Protein AF-0000000084466881 (afdb_homodimer)

Organism: NCBI:txid879819

InterPro domains:
  IPR001509 NAD-dependent epimerase/dehydratase [PF01370] (3-176)
  IPR036291 NAD(P)-binding domain superfamily [SSF51735] (1-293)

pLDDT: mean 93.26, std 9.71, range [51.5, 99.0]

Structure (mmCIF, N/CA/C/O backbone):
data_AF-0000000084466881-model_v1
#
loop_
_entity.id
_entity.type
_entity.pdbx_description
1 polymer 'NAD(P)-binding protein'
#
loop_
_atom_site.group_PDB
_atom_site.id
_atom_site.type_symbol
_atom_site.label_atom_id
_atom_site.label_alt_id
_atom_site.label_comp_id
_atom_site.label_asym_id
_atom_site.label_entity_id
_atom_site.label_seq_id
_atom_site.pdbx_PDB_ins_code
_atom_site.Cartn_x
_atom_site.Cartn_y
_atom_site.Cartn_z
_atom_site.occupancy
_atom_site.B_iso_or_equiv
_atom_site.auth_seq_id
_atom_site.auth_comp_id
_atom_site.auth_asym_id
_atom_site.auth_atom_id
_atom_site.pdbx_PDB_model_num
ATOM 1 N N . MET A 1 1 ? 19.391 24.547 3.773 1 97.69 1 MET A N 1
ATOM 2 C CA . MET A 1 1 ? 19.156 23.406 2.893 1 97.69 1 MET A CA 1
ATOM 3 C C . MET A 1 1 ? 18.484 23.844 1.601 1 97.69 1 MET A C 1
ATOM 5 O O . MET A 1 1 ? 17.828 24.891 1.562 1 97.69 1 MET A O 1
ATOM 9 N N . HIS A 1 2 ? 18.703 23.078 0.594 1 98.81 2 HIS A N 1
ATOM 10 C CA . HIS A 1 2 ? 17.891 23.203 -0.611 1 98.81 2 HIS A CA 1
ATOM 11 C C . HIS A 1 2 ? 16.828 22.109 -0.664 1 98.81 2 HIS A C 1
ATOM 13 O O . HIS A 1 2 ? 17.141 20.922 -0.705 1 98.81 2 HIS A O 1
ATOM 19 N N . VAL A 1 3 ? 15.531 22.516 -0.667 1 98.94 3 VAL A N 1
ATOM 20 C CA . VAL A 1 3 ? 14.438 21.594 -0.402 1 98.94 3 VAL A CA 1
ATOM 21 C C . VAL A 1 3 ? 13.484 21.547 -1.596 1 98.94 3 VAL A C 1
ATOM 23 O O . VAL A 1 3 ? 13.148 22.594 -2.158 1 98.94 3 VAL A O 1
ATOM 26 N N . LEU A 1 4 ? 13.102 20.359 -2.051 1 98.94 4 LEU A N 1
ATOM 27 C CA . LEU A 1 4 ? 11.961 20.203 -2.947 1 98.94 4 LEU A CA 1
ATOM 28 C C . LEU A 1 4 ? 10.656 20.156 -2.16 1 98.94 4 LEU A C 1
ATOM 30 O O . LEU A 1 4 ? 10.508 19.328 -1.254 1 98.94 4 LEU A O 1
ATOM 34 N N . LEU A 1 5 ? 9.758 21.047 -2.438 1 98.94 5 LEU A N 1
ATOM 35 C CA . LEU A 1 5 ? 8.43 21.062 -1.819 1 98.94 5 LEU A CA 1
ATOM 36 C C . LEU A 1 5 ? 7.344 20.828 -2.859 1 98.94 5 LEU A C 1
ATOM 38 O O . LEU A 1 5 ? 7.098 21.672 -3.715 1 98.94 5 LEU A O 1
ATOM 42 N N . THR A 1 6 ? 6.734 19.625 -2.795 1 98.94 6 THR A N 1
ATOM 43 C CA . THR A 1 6 ? 5.613 19.375 -3.693 1 98.94 6 THR A CA 1
ATOM 44 C C . THR A 1 6 ? 4.297 19.797 -3.049 1 98.94 6 THR A C 1
ATOM 46 O O . THR A 1 6 ? 4.172 19.797 -1.821 1 98.94 6 THR A O 1
ATOM 49 N N . GLY A 1 7 ? 3.318 20.094 -3.926 1 98.56 7 GLY A N 1
ATOM 50 C CA . GLY A 1 7 ? 2.08 20.641 -3.387 1 98.56 7 GLY A CA 1
ATOM 51 C C . GLY A 1 7 ? 2.252 22.016 -2.766 1 98.56 7 GLY A C 1
ATOM 52 O O . GLY A 1 7 ? 1.582 22.344 -1.786 1 98.56 7 GLY A O 1
ATOM 53 N N . ALA A 1 8 ? 3.109 22.797 -3.281 1 98.44 8 ALA A N 1
ATOM 54 C CA . ALA A 1 8 ? 3.574 24.031 -2.658 1 98.44 8 ALA A CA 1
ATOM 55 C C . ALA A 1 8 ? 2.477 25.094 -2.658 1 98.44 8 ALA A C 1
ATOM 57 O O . ALA A 1 8 ? 2.514 26.031 -1.862 1 98.44 8 ALA A O 1
ATOM 58 N N . LEU A 1 9 ? 1.521 24.953 -3.535 1 97.5 9 LEU A N 1
ATOM 59 C CA . LEU A 1 9 ? 0.513 26 -3.65 1 97.5 9 LEU A CA 1
ATOM 60 C C . LEU A 1 9 ? -0.759 25.609 -2.902 1 97.5 9 LEU A C 1
ATOM 62 O O . LEU A 1 9 ? -1.722 26.375 -2.867 1 97.5 9 LEU A O 1
ATOM 66 N N . GLY A 1 10 ? -0.757 24.406 -2.295 1 96.69 10 GLY A N 1
ATOM 67 C CA . GLY A 1 10 ? -1.861 24.031 -1.425 1 96.69 10 GLY A CA 1
ATOM 68 C C . GLY A 1 10 ? -1.846 24.766 -0.095 1 96.69 10 GLY A C 1
ATOM 69 O O . GLY A 1 10 ? -0.913 25.516 0.196 1 96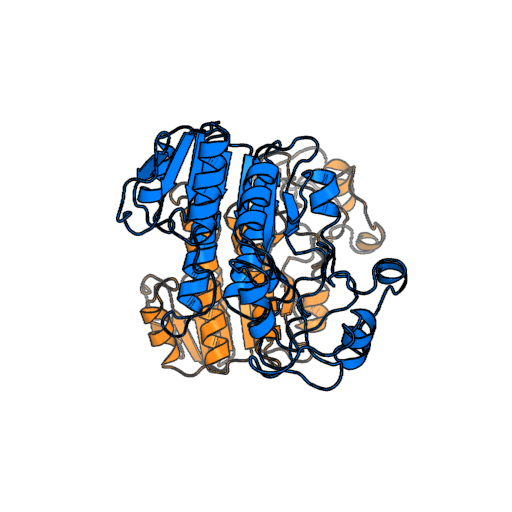.69 10 GLY A O 1
ATOM 70 N N . ARG A 1 11 ? -2.816 24.531 0.73 1 95.38 11 ARG A N 1
ATOM 71 C CA . ARG A 1 11 ? -2.957 25.219 2.006 1 95.38 11 ARG A CA 1
ATOM 72 C C . ARG A 1 11 ? -1.802 24.891 2.943 1 95.38 11 ARG A C 1
ATOM 74 O O . ARG A 1 11 ? -1.177 25.781 3.514 1 95.38 11 ARG A O 1
ATOM 81 N N . CYS A 1 12 ? -1.53 23.609 3.086 1 97.75 12 CYS A N 1
ATOM 82 C CA . CYS A 1 12 ? -0.389 23.219 3.904 1 97.75 12 CYS A CA 1
ATOM 83 C C . CYS A 1 12 ? 0.923 23.578 3.221 1 97.75 12 CYS A C 1
ATOM 85 O O . CYS A 1 12 ? 1.892 23.953 3.885 1 97.75 12 CYS A O 1
ATOM 87 N N . GLY A 1 13 ? 0.963 23.469 1.896 1 98.25 13 GLY A N 1
ATOM 88 C CA . GLY A 1 13 ? 2.16 23.75 1.119 1 98.25 13 GLY A CA 1
ATOM 89 C C . GLY A 1 13 ? 2.633 25.188 1.253 1 98.25 13 GLY A C 1
ATOM 90 O O . GLY A 1 13 ? 3.816 25.438 1.498 1 98.25 13 GLY A O 1
ATOM 91 N N . MET A 1 14 ? 1.7 26.094 1.153 1 97.25 14 MET A N 1
ATOM 92 C CA . MET A 1 14 ? 2.043 27.516 1.211 1 97.25 14 MET A CA 1
ATOM 93 C C . MET A 1 14 ? 2.598 27.891 2.582 1 97.25 14 MET A C 1
ATOM 95 O O . MET A 1 14 ? 3.545 28.672 2.684 1 97.25 14 MET A O 1
ATOM 99 N N . ARG A 1 15 ? 1.992 27.344 3.635 1 97.94 15 ARG A N 1
ATOM 100 C CA . ARG A 1 15 ? 2.488 27.609 4.984 1 97.94 15 ARG A CA 1
ATOM 101 C C . ARG A 1 15 ? 3.867 26.984 5.188 1 97.94 15 ARG A C 1
ATOM 103 O O . ARG A 1 15 ? 4.727 27.562 5.844 1 97.94 15 ARG A O 1
ATOM 110 N N . THR A 1 16 ? 4.059 25.812 4.637 1 98.69 16 THR A N 1
ATOM 111 C CA . THR A 1 16 ? 5.344 25.141 4.738 1 98.69 16 THR A CA 1
ATOM 112 C C . THR A 1 16 ? 6.422 25.906 3.982 1 98.69 16 THR A C 1
ATOM 114 O O . THR A 1 16 ? 7.543 26.062 4.477 1 98.69 16 THR A O 1
ATOM 117 N N . LEU A 1 17 ? 6.07 26.391 2.793 1 98.62 17 LEU A N 1
ATOM 118 C CA . LEU A 1 17 ? 6.992 27.203 2.008 1 98.62 17 LEU A CA 1
ATOM 119 C C . LEU A 1 17 ? 7.453 28.422 2.801 1 98.62 17 LEU A C 1
ATOM 121 O O . LEU A 1 17 ? 8.648 28.688 2.889 1 98.62 17 LEU A O 1
ATOM 125 N N . SER A 1 18 ? 6.488 29.109 3.393 1 97.88 18 SER A N 1
ATOM 126 C CA . SER A 1 18 ? 6.797 30.297 4.18 1 97.88 18 SER A CA 1
ATOM 127 C C . SER A 1 18 ? 7.742 29.969 5.332 1 97.88 18 SER A C 1
ATOM 129 O O . SER A 1 18 ? 8.703 30.688 5.578 1 97.88 18 SER A O 1
ATOM 131 N N . GLN A 1 19 ? 7.434 28.891 5.996 1 97.75 19 GLN A N 1
ATOM 132 C CA . GLN A 1 19 ? 8.25 28.469 7.133 1 97.75 19 GLN A CA 1
ATOM 133 C C . GLN A 1 19 ? 9.68 28.156 6.695 1 97.75 19 GLN A C 1
ATOM 135 O O . GLN A 1 19 ? 10.641 28.531 7.371 1 97.75 19 GLN A O 1
ATOM 140 N N . LEU A 1 20 ? 9.844 27.438 5.602 1 98.69 20 LEU A N 1
ATOM 141 C CA . LEU A 1 20 ? 11.156 27.078 5.07 1 98.69 20 LEU A CA 1
ATOM 142 C C . LEU A 1 20 ? 11.961 28.328 4.738 1 98.69 20 LEU A C 1
ATOM 144 O O . LEU A 1 20 ? 13.133 28.453 5.117 1 98.69 20 LEU A O 1
ATOM 148 N N . LEU A 1 21 ? 11.352 29.266 4.07 1 98.38 21 LEU A N 1
ATOM 149 C CA . LEU A 1 21 ? 12.023 30.5 3.656 1 98.38 21 LEU A CA 1
ATOM 150 C C . LEU A 1 21 ? 12.406 31.344 4.867 1 98.38 21 LEU A C 1
ATOM 152 O O . LEU A 1 21 ? 13.5 31.891 4.918 1 98.38 21 LEU A O 1
ATOM 156 N N . ASP A 1 22 ? 11.5 31.375 5.848 1 97.5 22 ASP A N 1
ATOM 157 C CA . ASP A 1 22 ? 11.75 32.125 7.074 1 97.5 22 ASP A CA 1
ATOM 158 C C . ASP A 1 22 ? 12.969 31.578 7.812 1 97.5 22 ASP A C 1
ATOM 160 O O . ASP A 1 22 ? 13.68 32.312 8.492 1 97.5 22 ASP A O 1
ATOM 164 N N . GLU A 1 23 ? 13.18 30.344 7.68 1 97.56 23 GLU A N 1
ATOM 165 C CA . GLU A 1 23 ? 14.289 29.703 8.383 1 97.56 23 GLU A CA 1
ATOM 166 C C . GLU A 1 23 ? 15.555 29.703 7.523 1 97.56 23 GLU A C 1
ATOM 168 O O . GLU A 1 23 ? 16.562 29.109 7.898 1 97.56 23 GLU A O 1
ATOM 173 N N . GLY A 1 24 ? 15.516 30.266 6.344 1 98.06 24 GLY A N 1
ATOM 174 C CA . GLY A 1 24 ? 16.703 30.5 5.539 1 98.06 24 GLY A CA 1
ATOM 175 C C . GLY A 1 24 ? 16.984 29.406 4.539 1 98.06 24 GLY A C 1
ATOM 176 O O . GLY A 1 24 ? 18.078 29.344 3.961 1 98.06 24 GLY A O 1
ATOM 177 N N . HIS A 1 25 ? 16.047 28.469 4.34 1 98.56 25 HIS A N 1
ATOM 178 C CA . HIS A 1 25 ? 16.203 27.438 3.328 1 98.56 25 HIS A CA 1
ATOM 179 C C . HIS A 1 25 ? 15.891 27.969 1.935 1 98.56 25 HIS A C 1
ATOM 181 O O . HIS A 1 25 ? 15.219 28.984 1.796 1 98.56 25 HIS A O 1
ATOM 187 N N . THR A 1 26 ? 16.453 27.344 0.935 1 98.75 26 THR A N 1
ATOM 188 C CA . THR A 1 26 ? 16.016 27.562 -0.441 1 98.75 26 THR A CA 1
ATOM 189 C C . THR A 1 26 ? 15.109 26.438 -0.918 1 98.75 26 THR A C 1
ATOM 191 O O . THR A 1 26 ? 15.227 25.297 -0.463 1 98.75 26 THR A O 1
ATOM 194 N N . VAL A 1 27 ? 14.164 26.844 -1.797 1 98.81 27 VAL A N 1
ATOM 195 C CA . VAL A 1 27 ? 13.117 25.891 -2.092 1 98.81 27 VAL A CA 1
ATOM 196 C C . VAL A 1 27 ? 12.867 25.828 -3.598 1 98.81 27 VAL A C 1
ATOM 198 O O . VAL A 1 27 ? 12.781 26.875 -4.258 1 98.81 27 VAL A O 1
ATOM 201 N N . LEU A 1 28 ? 12.852 24.656 -4.168 1 98.88 28 LEU A N 1
ATOM 202 C CA . LEU A 1 28 ? 12.117 24.438 -5.41 1 98.88 28 LEU A CA 1
ATOM 203 C C . LEU A 1 28 ? 10.695 23.984 -5.133 1 98.88 28 LEU A C 1
ATOM 205 O O . LEU A 1 28 ? 10.477 22.875 -4.656 1 98.88 28 LEU A O 1
ATOM 209 N N . ALA A 1 29 ? 9.781 24.906 -5.383 1 98.75 29 ALA A N 1
ATOM 210 C CA . ALA A 1 29 ? 8.359 24.641 -5.188 1 98.75 29 ALA A CA 1
ATOM 211 C C . ALA A 1 29 ? 7.73 24.078 -6.457 1 98.75 29 ALA A C 1
ATOM 213 O O . ALA A 1 29 ? 8.062 24.5 -7.566 1 98.75 29 ALA A O 1
ATOM 214 N N . THR A 1 30 ? 6.848 23.062 -6.281 1 98.75 30 THR A N 1
ATOM 215 C CA . THR A 1 30 ? 6.16 22.516 -7.449 1 98.75 30 THR A CA 1
ATOM 216 C C . THR A 1 30 ? 4.691 22.25 -7.137 1 98.75 30 THR A C 1
ATOM 218 O O . THR A 1 30 ? 4.336 21.984 -5.984 1 98.75 30 THR A O 1
ATOM 221 N N . ASP A 1 31 ? 3.9 22.422 -8.062 1 98.44 31 ASP A N 1
ATOM 222 C CA . ASP A 1 31 ? 2.467 22.156 -8.117 1 98.44 31 ASP A CA 1
ATOM 223 C C . ASP A 1 31 ? 1.994 21.969 -9.555 1 98.44 31 ASP A C 1
ATOM 225 O O . ASP A 1 31 ? 2.754 22.203 -10.5 1 98.44 31 ASP A O 1
ATOM 229 N N . ARG A 1 32 ? 0.756 21.562 -9.719 1 96.06 32 ARG A N 1
ATOM 230 C CA . ARG A 1 32 ? 0.244 21.297 -11.062 1 96.06 32 ARG A CA 1
ATOM 231 C C . ARG A 1 32 ? 0.018 22.609 -11.82 1 96.06 32 ARG A C 1
ATOM 233 O O . ARG A 1 32 ? 0.148 22.641 -13.039 1 96.06 32 ARG A O 1
ATOM 240 N N . THR A 1 33 ? -0.259 23.578 -11.039 1 92.75 33 THR A N 1
ATOM 241 C CA . THR A 1 33 ? -0.548 24.875 -11.648 1 92.75 33 THR A CA 1
ATOM 242 C C . THR A 1 33 ? 0.415 25.938 -11.141 1 92.75 33 THR A C 1
ATOM 244 O O . THR A 1 33 ? 0.844 25.891 -9.984 1 92.75 33 THR A O 1
ATOM 247 N N . SER A 1 34 ? 0.647 26.891 -11.984 1 93.5 34 SER A N 1
ATOM 248 C CA . SER A 1 34 ? 1.578 27.953 -11.633 1 93.5 34 SER A CA 1
ATOM 249 C C . SER A 1 34 ? 0.963 28.922 -10.625 1 93.5 34 SER A C 1
ATOM 251 O O . SER A 1 34 ? -0.252 29.125 -10.617 1 93.5 34 SER A O 1
ATOM 253 N N . PRO A 1 35 ? 1.836 29.438 -9.812 1 93.94 35 PRO A N 1
ATOM 254 C CA . PRO A 1 35 ? 1.33 30.422 -8.844 1 93.94 35 PRO A CA 1
ATOM 255 C C . PRO A 1 35 ? 0.854 31.719 -9.508 1 93.94 35 PRO A C 1
ATOM 257 O O . PRO A 1 35 ? 1.348 32.094 -10.578 1 93.94 35 PRO A O 1
ATOM 260 N N . SER A 1 36 ? -0.065 32.312 -8.812 1 90.94 36 SER A N 1
ATOM 261 C CA . SER A 1 36 ? -0.586 33.562 -9.305 1 90.94 36 SER A CA 1
ATOM 262 C C . SER A 1 36 ? 0.348 34.719 -8.961 1 90.94 36 SER A C 1
ATOM 264 O O . SER A 1 36 ? 0.261 35.812 -9.562 1 90.94 36 SER A O 1
ATOM 266 N N . SER A 1 37 ? 1.184 34.594 -7.98 1 88.81 37 SER A N 1
ATOM 267 C CA . SER A 1 37 ? 2.133 35.625 -7.52 1 88.81 37 SER A CA 1
ATOM 268 C C . SER A 1 37 ? 3.486 35 -7.195 1 88.81 37 SER A C 1
ATOM 270 O O . SER A 1 37 ? 3.58 33.781 -6.957 1 88.81 37 SER A O 1
ATOM 272 N N . PRO A 1 38 ? 4.477 35.812 -7.242 1 88.62 38 PRO A N 1
ATOM 273 C CA . PRO A 1 38 ? 5.793 35.281 -6.887 1 88.62 38 PRO A CA 1
ATOM 274 C C . PRO A 1 38 ? 5.824 34.656 -5.484 1 88.62 38 PRO A C 1
ATOM 276 O O . PRO A 1 38 ? 5.133 35.156 -4.586 1 88.62 38 PRO A O 1
ATOM 279 N N . LEU A 1 39 ? 6.523 33.562 -5.121 1 90.69 39 LEU A N 1
ATOM 280 C CA . LEU A 1 39 ? 6.535 32.781 -3.883 1 90.69 39 LEU A CA 1
ATOM 281 C C . LEU A 1 39 ? 7.473 33.438 -2.857 1 90.69 39 LEU A C 1
ATOM 283 O O . LEU A 1 39 ? 7.379 33.125 -1.663 1 90.69 39 LEU A O 1
ATOM 287 N N . GLY A 1 40 ? 8.328 34.281 -3.158 1 88.94 40 GLY A N 1
ATOM 288 C CA . GLY A 1 40 ? 9.273 34.938 -2.271 1 88.94 40 GLY A CA 1
ATOM 289 C C . GLY A 1 40 ? 10.719 34.688 -2.656 1 88.94 40 GLY A C 1
ATOM 290 O O . GLY A 1 40 ? 11.008 33.781 -3.453 1 88.94 40 GLY A O 1
ATOM 291 N N . ASP A 1 41 ? 11.617 35.438 -1.954 1 93 41 ASP A N 1
ATOM 292 C CA . ASP A 1 41 ? 13.047 35.281 -2.186 1 93 41 ASP A CA 1
ATOM 293 C C . ASP A 1 41 ? 13.531 33.906 -1.674 1 93 41 ASP A C 1
ATOM 295 O O . ASP A 1 41 ? 13.172 33.5 -0.571 1 93 41 ASP A O 1
ATOM 299 N N . GLY A 1 42 ? 14.188 33.188 -2.484 1 97.12 42 GLY A N 1
ATOM 300 C CA . GLY A 1 42 ? 14.719 31.891 -2.092 1 97.12 42 GLY A CA 1
ATOM 301 C C . GLY A 1 42 ? 13.906 30.719 -2.633 1 97.12 42 GLY A C 1
ATOM 302 O O . GLY A 1 42 ? 14.289 29.562 -2.471 1 97.12 42 GLY A O 1
ATOM 303 N N . ALA A 1 43 ? 12.82 31.109 -3.328 1 98 43 ALA A N 1
ATOM 304 C CA . ALA A 1 43 ? 11.977 30.062 -3.887 1 98 43 ALA A CA 1
ATOM 305 C C . ALA A 1 43 ? 11.961 30.125 -5.41 1 98 43 ALA A C 1
ATOM 307 O O . ALA A 1 43 ? 11.891 31.203 -5.996 1 98 43 ALA A O 1
ATOM 308 N N . GLU A 1 44 ? 12.133 29.016 -6.027 1 97.56 44 GLU A N 1
ATOM 309 C CA . GLU A 1 44 ? 11.867 28.797 -7.445 1 97.56 44 GLU A CA 1
ATOM 310 C C . GLU A 1 44 ? 10.641 27.906 -7.648 1 97.56 44 GLU A C 1
ATOM 312 O O . GLU A 1 44 ? 10.25 27.172 -6.746 1 97.56 44 GLU A O 1
ATOM 317 N N . PHE A 1 45 ? 10.039 28.125 -8.836 1 98.19 45 PHE A N 1
ATOM 318 C CA . PHE A 1 45 ? 8.852 27.328 -9.109 1 98.19 45 PHE A CA 1
ATOM 319 C C . PHE A 1 45 ? 8.992 26.562 -10.422 1 98.19 45 PHE A C 1
ATOM 321 O O . PHE A 1 45 ? 9.492 27.109 -11.406 1 98.19 45 PHE A O 1
ATOM 328 N N . MET A 1 46 ? 8.562 25.359 -10.406 1 98 46 MET A N 1
ATOM 329 C CA . MET A 1 46 ? 8.438 24.531 -11.602 1 98 46 MET A CA 1
ATOM 330 C C . MET A 1 46 ? 7.16 23.688 -11.555 1 98 46 MET A C 1
ATOM 332 O O . MET A 1 46 ? 6.965 22.906 -10.625 1 98 46 MET A O 1
ATOM 336 N N . ALA A 1 47 ? 6.309 23.891 -12.547 1 98.19 47 ALA A N 1
ATOM 337 C CA . ALA A 1 47 ? 5.082 23.109 -12.602 1 98.19 47 ALA A CA 1
ATOM 338 C C . ALA A 1 47 ? 5.379 21.656 -12.953 1 98.19 47 ALA A C 1
ATOM 340 O O . ALA A 1 47 ? 6.234 21.375 -13.789 1 98.19 47 ALA A O 1
ATOM 341 N N . ALA A 1 48 ? 4.684 20.734 -12.281 1 98.62 48 ALA A N 1
ATOM 342 C CA . ALA A 1 48 ? 4.891 19.312 -12.555 1 98.62 48 ALA A CA 1
ATOM 343 C C . ALA A 1 48 ? 3.645 18.5 -12.219 1 98.62 48 ALA A C 1
ATOM 345 O O . ALA A 1 48 ? 2.955 18.797 -11.234 1 98.62 48 ALA A O 1
ATOM 346 N N . ASP A 1 49 ? 3.316 17.625 -13.055 1 98.62 49 ASP A N 1
ATOM 347 C CA . ASP A 1 49 ? 2.439 16.516 -12.711 1 98.62 49 ASP A CA 1
ATOM 348 C C . ASP A 1 49 ? 3.238 15.344 -12.141 1 98.62 49 ASP A C 1
ATOM 350 O O . ASP A 1 49 ? 3.967 14.672 -12.867 1 98.62 49 ASP A O 1
ATOM 354 N N . LEU A 1 50 ? 3.057 15.109 -10.883 1 98.75 50 LEU A N 1
ATOM 355 C CA . LEU A 1 50 ? 3.922 14.188 -10.156 1 98.75 50 LEU A CA 1
ATOM 356 C C . LEU A 1 50 ? 3.643 12.742 -10.555 1 98.75 50 LEU A C 1
ATOM 358 O O . LEU A 1 50 ? 4.359 11.828 -10.133 1 98.75 50 LEU A O 1
ATOM 362 N N . THR A 1 51 ? 2.576 12.477 -11.383 1 98.56 51 THR A N 1
ATOM 363 C CA . THR A 1 51 ? 2.305 11.133 -11.883 1 98.56 51 THR A CA 1
ATOM 364 C C . THR A 1 51 ? 3.111 10.852 -13.148 1 98.56 51 THR A C 1
ATOM 366 O O . THR A 1 51 ? 3.184 9.711 -13.602 1 98.56 51 THR A O 1
ATOM 369 N N . LEU A 1 52 ? 3.744 11.883 -13.68 1 98.56 52 LEU A N 1
ATOM 370 C CA . LEU A 1 52 ? 4.508 11.75 -14.922 1 98.56 52 LEU A CA 1
ATOM 371 C C . LEU A 1 52 ? 6.004 11.703 -14.633 1 98.56 52 LEU A C 1
ATOM 373 O O . LEU A 1 52 ? 6.566 12.656 -14.086 1 98.56 52 LEU A O 1
ATOM 377 N N . LEU A 1 53 ? 6.645 10.703 -15.094 1 98.44 53 LEU A N 1
ATOM 378 C CA . LEU A 1 53 ? 8.055 10.477 -14.781 1 98.44 53 LEU A CA 1
ATOM 379 C C . LEU A 1 53 ? 8.922 11.586 -15.375 1 98.44 53 LEU A C 1
ATOM 381 O O . LEU A 1 53 ? 9.898 12.01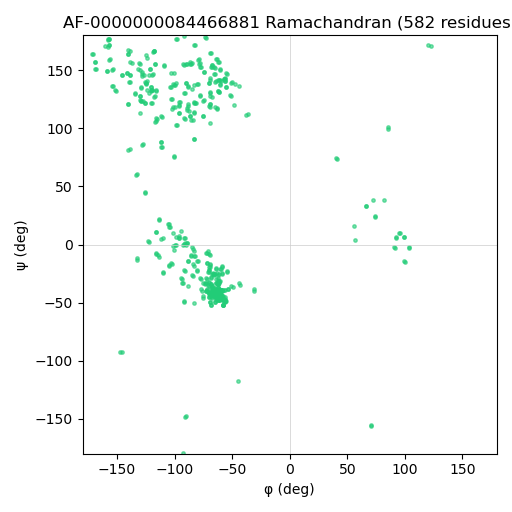6 -14.75 1 98.44 53 LEU A O 1
ATOM 385 N N . HIS A 1 54 ? 8.578 12.023 -16.547 1 98.25 54 HIS A N 1
ATOM 386 C CA . HIS A 1 54 ? 9.375 13.062 -17.172 1 98.25 54 HIS A CA 1
ATOM 387 C C . HIS A 1 54 ? 9.367 14.344 -16.344 1 98.25 54 HIS A C 1
ATOM 389 O O . HIS A 1 54 ? 10.375 15.047 -16.266 1 98.25 54 HIS A O 1
ATOM 395 N N . ASP A 1 55 ? 8.227 14.688 -15.734 1 98.62 55 ASP A N 1
ATOM 396 C CA . ASP A 1 55 ? 8.141 15.859 -14.867 1 98.62 55 ASP A CA 1
ATOM 397 C C . ASP A 1 55 ? 8.977 15.664 -13.602 1 98.62 55 ASP A C 1
ATOM 399 O O . ASP A 1 55 ? 9.688 16.578 -13.172 1 98.62 55 ASP A O 1
ATOM 403 N N . ILE A 1 56 ? 8.906 14.484 -13.023 1 98.62 56 ILE A N 1
ATOM 404 C CA . ILE A 1 56 ? 9.664 14.172 -11.812 1 98.62 56 ILE A CA 1
ATOM 405 C C . ILE A 1 56 ? 11.156 14.289 -12.094 1 98.62 56 ILE A C 1
ATOM 407 O O . ILE A 1 56 ? 11.898 14.906 -11.328 1 98.62 56 ILE A O 1
ATOM 411 N N . ASP A 1 57 ? 11.555 13.68 -13.211 1 98.5 57 ASP A N 1
ATOM 412 C CA . ASP A 1 57 ? 12.969 13.68 -13.57 1 98.5 57 ASP A CA 1
ATOM 413 C C . ASP A 1 57 ? 13.477 15.094 -13.812 1 98.5 57 ASP A C 1
ATOM 415 O O . ASP A 1 57 ? 14.633 15.414 -13.516 1 98.5 57 ASP A O 1
ATOM 419 N N . ALA A 1 58 ? 12.609 15.922 -14.344 1 98.69 58 ALA A N 1
ATOM 420 C CA . ALA A 1 58 ? 12.977 17.328 -14.562 1 98.69 58 ALA A CA 1
ATOM 421 C C . ALA A 1 58 ? 13.219 18.031 -13.234 1 98.69 58 ALA A C 1
ATOM 423 O O . ALA A 1 58 ? 14.141 18.844 -13.125 1 98.69 58 ALA A O 1
ATOM 424 N N . LEU A 1 59 ? 12.398 17.781 -12.227 1 98.75 59 LEU A N 1
ATOM 425 C CA . LEU A 1 59 ? 12.594 18.375 -10.906 1 98.75 59 LEU A CA 1
ATOM 426 C C . LEU A 1 59 ? 13.961 17.984 -10.336 1 98.75 59 LEU A C 1
ATOM 428 O O . LEU A 1 59 ? 14.656 18.812 -9.766 1 98.75 59 LEU A O 1
ATOM 432 N N . PHE A 1 60 ? 14.367 16.781 -10.539 1 98.75 60 PHE A N 1
ATOM 433 C CA . PHE A 1 60 ? 15.539 16.234 -9.859 1 98.75 60 PHE A CA 1
ATOM 434 C C . PHE A 1 60 ? 16.797 16.453 -10.688 1 98.75 60 PHE A C 1
ATOM 436 O O . PHE A 1 60 ? 17.844 15.883 -10.406 1 98.75 60 PHE A O 1
ATOM 443 N N . LYS A 1 61 ? 16.609 17.203 -11.797 1 98.31 61 LYS A N 1
ATOM 444 C CA . LYS A 1 61 ? 17.828 17.766 -12.391 1 98.31 61 LYS A CA 1
ATOM 445 C C . LYS A 1 61 ? 18.531 18.688 -11.406 1 98.31 61 LYS A C 1
ATOM 447 O O . LYS A 1 61 ? 19.734 18.969 -11.562 1 98.31 61 LYS A O 1
ATOM 452 N N . HIS A 1 62 ? 17.766 19.156 -10.438 1 97.81 62 HIS A N 1
ATOM 453 C CA . HIS A 1 62 ? 18.328 19.875 -9.305 1 97.81 62 HIS A CA 1
ATOM 454 C C . HIS A 1 62 ? 18.766 18.906 -8.203 1 97.81 62 HIS A C 1
ATOM 456 O O . HIS A 1 62 ? 18.281 17.781 -8.133 1 97.81 62 HIS A O 1
ATOM 462 N N . ARG A 1 63 ? 19.672 19.391 -7.41 1 98.19 63 ARG A N 1
ATOM 463 C CA . ARG A 1 63 ? 20.094 18.625 -6.242 1 98.19 63 ARG A CA 1
ATOM 464 C C . ARG A 1 63 ? 19.406 19.125 -4.98 1 98.19 63 ARG A C 1
ATOM 466 O O . ARG A 1 63 ? 19.266 20.344 -4.785 1 98.19 63 ARG A O 1
ATOM 473 N N . PHE A 1 64 ? 18.969 18.203 -4.148 1 98.88 64 PHE A N 1
ATOM 474 C CA . PHE A 1 64 ? 18.234 18.594 -2.949 1 98.88 64 PHE A CA 1
ATOM 475 C C . PHE A 1 64 ? 18.875 17.969 -1.706 1 98.88 64 PHE A C 1
ATOM 477 O O . PHE A 1 64 ? 19.328 16.828 -1.736 1 98.88 64 PHE A O 1
ATOM 484 N N . ASP A 1 65 ? 18.812 18.719 -0.646 1 98.81 65 ASP A N 1
ATOM 485 C CA . ASP A 1 65 ? 19.203 18.219 0.666 1 98.81 65 ASP A CA 1
ATOM 486 C C . ASP A 1 65 ? 18.031 17.484 1.332 1 98.81 65 ASP A C 1
ATOM 488 O O . ASP A 1 65 ? 18.25 16.625 2.191 1 98.81 65 ASP A O 1
ATOM 492 N N . GLY A 1 66 ? 16.844 17.844 0.97 1 98.88 66 GLY A N 1
ATOM 493 C CA . GLY A 1 66 ? 15.625 17.266 1.529 1 98.88 66 GLY A CA 1
ATOM 494 C C . GLY A 1 66 ? 14.422 17.406 0.617 1 98.88 66 GLY A C 1
ATOM 495 O O . GLY A 1 66 ? 14.422 18.25 -0.291 1 98.88 66 GLY A O 1
ATOM 496 N N . VAL A 1 67 ? 13.445 16.578 0.84 1 99 67 VAL A N 1
ATOM 497 C CA . VAL A 1 67 ? 12.203 16.609 0.078 1 99 67 VAL A CA 1
ATOM 498 C C . VAL A 1 67 ? 11.008 16.609 1.033 1 99 67 VAL A C 1
ATOM 500 O O . VAL A 1 67 ? 10.969 15.812 1.979 1 99 67 VAL A O 1
ATOM 503 N N . ILE A 1 68 ? 10.109 17.531 0.88 1 99 68 ILE A N 1
ATOM 504 C CA . ILE A 1 68 ? 8.812 17.531 1.543 1 99 68 ILE A CA 1
ATOM 505 C C . ILE A 1 68 ? 7.707 17.297 0.512 1 99 68 ILE A C 1
ATOM 507 O O . ILE A 1 68 ? 7.438 18.172 -0.315 1 99 68 ILE A O 1
ATOM 511 N N . HIS A 1 69 ? 7.105 16.125 0.583 1 99 69 HIS A N 1
ATOM 512 C CA . HIS A 1 69 ? 6.062 15.742 -0.362 1 99 69 HIS A CA 1
ATOM 513 C C . HIS A 1 69 ? 4.676 15.969 0.227 1 99 69 HIS A C 1
ATOM 515 O O . HIS A 1 69 ? 4.168 15.117 0.966 1 99 69 HIS A O 1
ATOM 521 N N . LEU A 1 70 ? 4.023 17.047 -0.211 1 98.88 70 LEU A N 1
ATOM 522 C CA . LEU A 1 70 ? 2.678 17.359 0.255 1 98.88 70 LEU A CA 1
ATOM 523 C C . LEU A 1 70 ? 1.677 17.297 -0.894 1 98.88 70 LEU A C 1
ATOM 525 O O . LEU A 1 70 ? 0.468 17.391 -0.676 1 98.88 70 LEU A O 1
ATOM 529 N N . GLY A 1 71 ? 2.191 17.141 -2.139 1 98.19 71 GLY A N 1
ATOM 530 C CA . GLY A 1 71 ? 1.32 17.094 -3.303 1 98.19 71 GLY A CA 1
ATOM 531 C C . GLY A 1 71 ? 0.47 15.844 -3.373 1 98.19 71 GLY A C 1
ATOM 532 O O . GLY A 1 71 ? 0.998 14.734 -3.49 1 98.19 71 GLY A O 1
ATOM 533 N N . ALA A 1 72 ? -0.791 16.031 -3.34 1 97.81 72 ALA A N 1
ATOM 534 C CA . ALA A 1 72 ? -1.772 14.945 -3.408 1 97.81 72 ALA A CA 1
ATOM 535 C C . ALA A 1 72 ? -3.186 15.5 -3.564 1 97.81 72 ALA A C 1
ATOM 537 O O . ALA A 1 72 ? -3.404 16.703 -3.436 1 97.81 72 ALA A O 1
ATOM 538 N N . ILE A 1 73 ? -4.125 14.625 -3.965 1 97.5 73 ILE A N 1
ATOM 539 C CA . ILE A 1 73 ? -5.535 14.914 -3.721 1 97.5 73 ILE A CA 1
ATOM 540 C C . ILE A 1 73 ? -5.859 14.688 -2.246 1 97.5 73 ILE A C 1
ATOM 542 O O . ILE A 1 73 ? -5.832 13.547 -1.767 1 97.5 73 ILE A O 1
ATOM 546 N N . PRO A 1 74 ? -6.129 15.75 -1.502 1 95.19 74 PRO A N 1
ATOM 547 C CA . PRO A 1 74 ? -6.031 15.711 -0.042 1 95.19 74 PRO A CA 1
ATOM 548 C C . PRO A 1 74 ? -7.285 15.141 0.621 1 95.19 74 PRO A C 1
ATOM 550 O O . PRO A 1 74 ? -7.332 15.016 1.847 1 95.19 74 PRO A O 1
ATOM 553 N N . ASN A 1 75 ? -8.32 14.875 -0.144 1 93.44 75 ASN A N 1
ATOM 554 C CA . ASN A 1 75 ? -9.57 14.289 0.323 1 93.44 75 ASN A CA 1
ATOM 555 C C . ASN A 1 75 ? -10.453 13.859 -0.842 1 93.44 75 ASN A C 1
ATOM 557 O O . ASN A 1 75 ? -10.297 14.344 -1.963 1 93.44 75 ASN A O 1
ATOM 561 N N . PRO A 1 76 ? -11.383 12.883 -0.563 1 93.88 76 PRO A N 1
ATOM 562 C CA . PRO A 1 76 ? -12.352 12.57 -1.614 1 93.88 76 PRO A CA 1
ATOM 563 C C . PRO A 1 76 ? -13.234 13.766 -1.977 1 93.88 76 PRO A C 1
ATOM 565 O O . PRO A 1 76 ? -13.633 14.523 -1.096 1 93.88 76 PRO A O 1
ATOM 568 N N . VAL A 1 77 ? -13.352 14.016 -3.242 1 92.06 77 VAL A N 1
ATOM 569 C CA . VAL A 1 77 ? -14.289 15.023 -3.73 1 92.06 77 VAL A CA 1
ATOM 570 C C . VAL A 1 77 ? -15.172 14.422 -4.824 1 92.06 77 VAL A C 1
ATOM 572 O O . VAL A 1 77 ? -14.734 13.555 -5.578 1 92.06 77 VAL A O 1
ATOM 575 N N . PRO A 1 78 ? -16.375 14.883 -4.906 1 91.56 78 PRO A N 1
ATOM 576 C CA . PRO A 1 78 ? -17.328 14.281 -5.84 1 91.56 78 PRO A CA 1
ATOM 577 C C . PRO A 1 78 ? -16.859 14.336 -7.289 1 91.56 78 PRO A C 1
ATOM 579 O O . PRO A 1 78 ? -17.203 13.469 -8.094 1 91.56 78 PRO A O 1
ATOM 582 N N . GLU A 1 79 ? -16 15.312 -7.598 1 94.88 79 GLU A N 1
ATOM 583 C CA . GLU A 1 79 ? -15.602 15.555 -8.977 1 94.88 79 GLU A CA 1
ATOM 584 C C . GLU A 1 79 ? -14.484 14.609 -9.406 1 94.88 79 GLU A C 1
ATOM 586 O O . GLU A 1 79 ? -14.188 14.484 -10.594 1 94.88 79 GLU A O 1
ATOM 591 N N . ILE A 1 80 ? -13.945 13.906 -8.445 1 97 80 ILE A N 1
ATOM 592 C CA . ILE A 1 80 ? -12.812 13.039 -8.766 1 97 80 ILE A CA 1
ATOM 593 C C . ILE A 1 80 ? -13.156 11.594 -8.422 1 97 80 ILE A C 1
ATOM 595 O O . ILE A 1 80 ? -13.484 11.281 -7.277 1 97 80 ILE A O 1
ATOM 599 N N . ASP A 1 81 ? -13.086 10.742 -9.43 1 97.81 81 ASP A N 1
ATOM 600 C CA . ASP A 1 81 ? -13.281 9.312 -9.242 1 97.81 81 ASP A CA 1
ATOM 601 C C . ASP A 1 81 ? -12.32 8.758 -8.188 1 97.81 81 ASP A C 1
ATOM 603 O O . ASP A 1 81 ? -11.141 9.125 -8.164 1 97.81 81 ASP A O 1
ATOM 607 N N . ASP A 1 82 ? -12.883 7.914 -7.301 1 97.88 82 ASP A N 1
ATOM 608 C CA . ASP A 1 82 ? -12.078 7.328 -6.23 1 97.88 82 ASP A CA 1
ATOM 609 C C . ASP A 1 82 ? -10.844 6.633 -6.789 1 97.88 82 ASP A C 1
ATOM 611 O O . ASP A 1 82 ? -9.773 6.668 -6.176 1 97.88 82 ASP A O 1
ATOM 615 N N . ARG A 1 83 ? -10.984 5.977 -7.918 1 98.69 83 ARG A N 1
ATOM 616 C CA . ARG A 1 83 ? -9.867 5.27 -8.539 1 98.69 83 ARG A CA 1
ATOM 617 C C . ARG A 1 83 ? -8.82 6.25 -9.055 1 98.69 83 ARG A C 1
ATOM 619 O O . ARG A 1 83 ? -7.621 5.977 -8.984 1 98.69 83 ARG A O 1
ATOM 626 N N . GLU A 1 84 ? -9.234 7.395 -9.523 1 98.62 84 GLU A N 1
ATOM 627 C CA . GLU A 1 84 ? -8.32 8.453 -9.945 1 98.62 84 GLU A CA 1
ATOM 628 C C . GLU A 1 84 ? -7.57 9.039 -8.758 1 98.62 84 GLU A C 1
ATOM 630 O O . GLU A 1 84 ? -6.371 9.305 -8.836 1 98.62 84 GLU A O 1
ATOM 635 N N . LEU A 1 85 ? -8.312 9.305 -7.711 1 98.69 85 LEU A N 1
ATOM 636 C CA . LEU A 1 85 ? -7.703 9.812 -6.484 1 98.69 85 LEU A CA 1
ATOM 637 C C . LEU A 1 85 ? -6.621 8.859 -5.984 1 98.69 85 LEU A C 1
ATOM 639 O O . LEU A 1 85 ? -5.504 9.281 -5.691 1 98.69 85 LEU A O 1
ATOM 643 N N . HIS A 1 86 ? -6.965 7.586 -5.926 1 98.75 86 HIS A N 1
ATOM 644 C CA . HIS A 1 86 ? -6.02 6.566 -5.488 1 98.75 86 HIS A CA 1
ATOM 645 C C . HIS A 1 86 ? -4.77 6.562 -6.359 1 98.75 86 HIS A C 1
ATOM 647 O O . HIS A 1 86 ? -3.648 6.648 -5.848 1 98.75 86 HIS A O 1
ATOM 653 N N . ALA A 1 87 ? -4.992 6.492 -7.656 1 98.81 87 ALA A N 1
ATOM 654 C CA . ALA A 1 87 ? -3.885 6.438 -8.609 1 98.81 87 ALA A CA 1
ATOM 655 C C . ALA A 1 87 ? -2.986 7.664 -8.469 1 98.81 87 ALA A C 1
ATOM 657 O O . ALA A 1 87 ? -1.761 7.539 -8.398 1 98.81 87 ALA A O 1
ATOM 658 N N . ASN A 1 88 ? -3.6 8.812 -8.414 1 98.75 88 ASN A N 1
ATOM 659 C CA . ASN A 1 88 ? -2.84 10.055 -8.32 1 98.75 88 ASN A CA 1
ATOM 660 C C . ASN A 1 88 ? -1.935 10.055 -7.086 1 98.75 88 ASN A C 1
ATOM 662 O O . ASN A 1 88 ? -0.739 10.336 -7.195 1 98.75 88 ASN A O 1
ATOM 666 N N . ASN A 1 89 ? -2.527 9.766 -5.938 1 98.88 89 ASN A N 1
ATOM 667 C CA . ASN A 1 89 ? -1.805 9.891 -4.68 1 98.88 89 ASN A CA 1
ATOM 668 C C . ASN A 1 89 ? -0.698 8.852 -4.562 1 98.88 89 ASN A C 1
ATOM 670 O O . ASN A 1 89 ? 0.429 9.172 -4.184 1 98.88 89 ASN A O 1
ATOM 674 N N . VAL A 1 90 ? -0.967 7.602 -4.969 1 98.88 90 VAL A N 1
ATOM 675 C CA . VAL A 1 90 ? -0.025 6.512 -4.734 1 98.88 90 VAL A CA 1
ATOM 676 C C . VAL A 1 90 ? 1.128 6.602 -5.734 1 98.88 90 VAL A C 1
ATOM 678 O O . VAL A 1 90 ? 2.283 6.359 -5.379 1 98.88 90 VAL A O 1
ATOM 681 N N . VAL A 1 91 ? 0.805 6.957 -6.93 1 98.88 91 VAL A N 1
ATOM 682 C CA . VAL A 1 91 ? 1.832 7.059 -7.961 1 98.88 91 VAL A CA 1
ATOM 683 C C . VAL A 1 91 ? 2.732 8.258 -7.68 1 98.88 91 VAL A C 1
ATOM 685 O O . VAL A 1 91 ? 3.957 8.156 -7.758 1 98.88 91 VAL A O 1
ATOM 688 N N . SER A 1 92 ? 2.143 9.367 -7.297 1 98.94 92 SER A N 1
ATOM 689 C CA . SER A 1 92 ? 2.908 10.586 -7.027 1 98.94 92 SER A CA 1
ATOM 690 C C . SER A 1 92 ? 3.883 10.375 -5.871 1 98.94 92 SER A C 1
ATOM 692 O O . SER A 1 92 ? 5.055 10.742 -5.965 1 98.94 92 SER A O 1
ATOM 694 N N . SER A 1 93 ? 3.393 9.781 -4.785 1 98.88 93 SER A N 1
ATOM 695 C CA . SER A 1 93 ? 4.25 9.602 -3.617 1 98.88 93 SER A CA 1
ATOM 696 C C . SER A 1 93 ? 5.422 8.68 -3.934 1 98.88 93 SER A C 1
ATOM 698 O O . SER A 1 93 ? 6.57 8.992 -3.607 1 98.88 93 SER A O 1
ATOM 700 N N . TYR A 1 94 ? 5.168 7.562 -4.621 1 98.94 94 TYR A N 1
ATOM 701 C CA . TYR A 1 94 ? 6.25 6.641 -4.945 1 98.94 94 TYR A CA 1
ATOM 702 C C . TYR A 1 94 ? 7.246 7.285 -5.902 1 98.94 94 TYR A C 1
ATOM 704 O O . TYR A 1 94 ? 8.461 7.152 -5.727 1 98.94 94 TYR A O 1
ATOM 712 N N . ASN A 1 95 ? 6.691 7.973 -6.938 1 98.94 95 ASN A N 1
ATOM 713 C CA . ASN A 1 95 ? 7.555 8.633 -7.91 1 98.94 95 ASN A CA 1
ATOM 714 C C . ASN A 1 95 ? 8.508 9.617 -7.238 1 98.94 95 ASN A C 1
ATOM 716 O O . ASN A 1 95 ? 9.711 9.594 -7.492 1 98.94 95 ASN A O 1
ATOM 720 N N . VAL A 1 96 ? 7.969 10.422 -6.367 1 98.94 96 VAL A N 1
ATOM 721 C CA . VAL A 1 96 ? 8.75 11.477 -5.734 1 98.94 96 VAL A CA 1
ATOM 722 C C . VAL A 1 96 ? 9.773 10.867 -4.781 1 98.94 96 VAL A C 1
ATOM 724 O O . VAL A 1 96 ? 10.969 11.164 -4.859 1 98.94 96 VAL A O 1
ATOM 727 N N . MET A 1 97 ? 9.359 9.969 -3.918 1 98.94 97 MET A N 1
ATOM 728 C CA . MET A 1 97 ? 10.234 9.461 -2.871 1 98.94 97 MET A CA 1
ATOM 729 C C . MET A 1 97 ? 11.289 8.516 -3.453 1 98.94 97 MET A C 1
ATOM 731 O O . MET A 1 97 ? 12.453 8.562 -3.062 1 98.94 97 MET A O 1
ATOM 735 N N . ARG A 1 98 ? 10.844 7.66 -4.434 1 98.81 98 ARG A N 1
ATOM 736 C CA . ARG A 1 98 ? 11.797 6.758 -5.074 1 98.81 98 ARG A CA 1
ATOM 737 C C . ARG A 1 98 ? 12.883 7.535 -5.809 1 98.81 98 ARG A C 1
ATOM 739 O O . ARG A 1 98 ? 14.07 7.215 -5.691 1 98.81 98 ARG A O 1
ATOM 746 N N . THR A 1 99 ? 12.477 8.57 -6.551 1 98.88 99 THR A N 1
ATOM 747 C CA . THR A 1 99 ? 13.438 9.383 -7.285 1 98.88 99 THR A CA 1
ATOM 748 C C . THR A 1 99 ? 14.359 10.125 -6.328 1 98.88 99 THR A C 1
ATOM 750 O O . THR A 1 99 ? 15.57 10.211 -6.566 1 98.88 99 THR A O 1
ATOM 753 N N . ALA A 1 100 ? 13.797 10.648 -5.219 1 98.94 100 ALA A N 1
A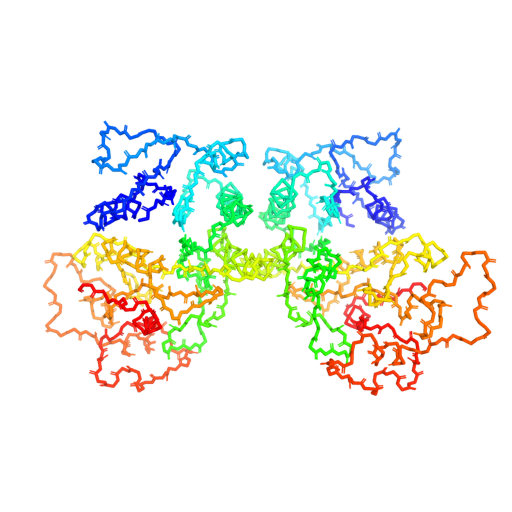TOM 754 C CA . ALA A 1 100 ? 14.609 11.32 -4.207 1 98.94 100 ALA A CA 1
ATOM 755 C C . ALA A 1 100 ? 15.711 10.398 -3.688 1 98.94 100 ALA A C 1
ATOM 757 O O . ALA A 1 100 ? 16.875 10.773 -3.658 1 98.94 100 ALA A O 1
ATOM 758 N N . VAL A 1 101 ? 15.312 9.195 -3.34 1 98.62 101 VAL A N 1
ATOM 759 C CA . VAL A 1 101 ? 16.25 8.211 -2.789 1 98.62 101 VAL A CA 1
ATOM 760 C C . VAL A 1 101 ? 17.312 7.871 -3.826 1 98.62 101 VAL A C 1
ATOM 762 O O . VAL A 1 101 ? 18.5 7.773 -3.498 1 98.62 101 VAL A O 1
ATOM 765 N N . ASP A 1 102 ? 16.922 7.734 -5.09 1 98.06 102 ASP A N 1
ATOM 766 C CA . ASP A 1 102 ? 17.844 7.383 -6.168 1 98.06 102 ASP A CA 1
ATOM 767 C C . ASP A 1 102 ? 18.859 8.5 -6.406 1 98.06 102 ASP A C 1
ATOM 769 O O . ASP A 1 102 ? 19.953 8.25 -6.914 1 98.06 102 ASP A O 1
ATOM 773 N N . HIS A 1 103 ? 18.484 9.695 -6.039 1 98.5 103 HIS A N 1
ATOM 774 C CA . HIS A 1 103 ? 19.375 10.836 -6.219 1 98.5 103 HIS A CA 1
ATOM 775 C C . HIS A 1 103 ? 20.141 11.141 -4.941 1 98.5 103 HIS A C 1
ATOM 777 O O . HIS A 1 103 ? 20.734 12.219 -4.812 1 98.5 103 HIS A O 1
ATOM 783 N N . GLY A 1 104 ? 19.984 10.281 -3.936 1 98.19 104 GLY A N 1
ATOM 784 C CA . GLY A 1 104 ? 20.828 10.359 -2.752 1 98.19 104 GLY A CA 1
ATOM 785 C C . GLY A 1 104 ? 20.234 11.203 -1.647 1 98.19 104 GLY A C 1
ATOM 786 O O . GLY A 1 104 ? 20.891 11.508 -0.657 1 98.19 104 GLY A O 1
ATOM 787 N N . VAL A 1 105 ? 19 11.672 -1.8 1 98.81 105 VAL A N 1
ATOM 788 C CA . VAL A 1 105 ? 18.344 12.422 -0.739 1 98.81 105 VAL A CA 1
ATOM 789 C C . VAL A 1 105 ? 18.031 11.5 0.438 1 98.81 105 VAL A C 1
ATOM 791 O O . VAL A 1 105 ? 17.422 10.445 0.263 1 98.81 105 VAL A O 1
ATOM 794 N N . ARG A 1 106 ? 18.391 11.906 1.644 1 98.25 106 ARG A N 1
ATOM 795 C CA . ARG A 1 106 ? 18.266 11.031 2.805 1 98.25 106 ARG A CA 1
ATOM 796 C C . ARG A 1 106 ? 17.219 11.57 3.781 1 98.25 106 ARG A C 1
ATOM 798 O O . ARG A 1 106 ? 16.875 10.906 4.758 1 98.25 106 ARG A O 1
ATOM 805 N N . ARG A 1 107 ? 16.734 12.805 3.588 1 98.88 107 ARG A N 1
ATOM 806 C CA . ARG A 1 107 ? 15.727 13.438 4.441 1 98.88 107 ARG A CA 1
ATOM 807 C C . ARG A 1 107 ? 14.445 13.711 3.668 1 98.88 107 ARG A C 1
ATOM 809 O O . ARG A 1 107 ? 14.398 14.602 2.82 1 98.88 107 ARG A O 1
ATOM 816 N N . ILE A 1 108 ? 13.445 12.898 3.969 1 98.94 108 ILE A N 1
ATOM 817 C CA . ILE A 1 108 ? 12.18 13.008 3.242 1 98.94 108 ILE A CA 1
ATOM 818 C C . ILE A 1 108 ? 11.023 13.094 4.23 1 98.94 108 ILE A C 1
ATOM 820 O O . ILE A 1 108 ? 11.023 12.414 5.258 1 98.94 108 ILE A O 1
ATOM 824 N N . VAL A 1 109 ? 10.109 13.992 4.008 1 99 109 VAL A N 1
ATOM 825 C CA . VAL A 1 109 ? 8.859 14.133 4.738 1 99 109 VAL A CA 1
ATOM 826 C C . VAL A 1 109 ? 7.68 13.984 3.779 1 99 109 VAL A C 1
ATOM 828 O O . VAL A 1 109 ? 7.711 14.516 2.666 1 99 109 VAL A O 1
ATOM 831 N N . GLN A 1 110 ? 6.691 13.242 4.164 1 98.94 110 GLN A N 1
ATOM 832 C CA . GLN A 1 110 ? 5.477 13.172 3.359 1 98.94 110 GLN A CA 1
ATOM 833 C C . GLN A 1 110 ? 4.234 13.398 4.219 1 98.94 110 GLN A C 1
ATOM 835 O O . GLN A 1 110 ? 4.258 13.156 5.43 1 98.94 110 GLN A O 1
ATOM 840 N N . ALA A 1 111 ? 3.209 13.844 3.549 1 98.62 111 ALA A N 1
ATOM 841 C CA . ALA A 1 111 ? 1.906 13.969 4.195 1 98.62 111 ALA A CA 1
ATOM 842 C C . ALA A 1 111 ? 1.151 12.641 4.164 1 98.62 111 ALA A C 1
ATOM 844 O O . ALA A 1 111 ? 0.716 12.195 3.102 1 98.62 111 ALA A O 1
ATOM 845 N N . SER A 1 112 ? 1.051 12.008 5.246 1 98.31 112 SER A N 1
ATOM 846 C CA . SER A 1 112 ? 0.022 10.992 5.469 1 98.31 112 SER A CA 1
ATOM 847 C C . SER A 1 112 ? -1.237 11.609 6.07 1 98.31 112 SER A C 1
ATOM 849 O O . SER A 1 112 ? -1.678 12.68 5.641 1 98.31 112 SER A O 1
ATOM 851 N N . SER A 1 113 ? -1.917 10.945 6.828 1 96.25 113 SER A N 1
ATOM 852 C CA . SER A 1 113 ? -3.176 11.391 7.422 1 96.25 113 SER A CA 1
ATOM 853 C C . SER A 1 113 ? -3.621 10.461 8.539 1 96.25 113 SER A C 1
ATOM 855 O O . SER A 1 113 ? -3.322 9.266 8.516 1 96.25 113 SER A O 1
ATOM 857 N N . VAL A 1 114 ? -4.34 10.992 9.516 1 93.75 114 VAL A N 1
ATOM 858 C CA . VAL A 1 114 ? -4.965 10.125 10.508 1 93.75 114 VAL A CA 1
ATOM 859 C C . VAL A 1 114 ? -5.918 9.148 9.812 1 93.75 114 VAL A C 1
ATOM 861 O O . VAL A 1 114 ? -6.203 8.07 10.336 1 93.75 114 VAL A O 1
ATOM 864 N N . ASN A 1 115 ? -6.277 9.516 8.609 1 93.25 115 ASN A N 1
ATOM 865 C CA . ASN A 1 115 ? -7.191 8.672 7.852 1 93.25 115 ASN A CA 1
ATOM 866 C C . ASN A 1 115 ? -6.512 7.387 7.387 1 93.25 115 ASN A C 1
ATOM 868 O O . ASN A 1 115 ? -7.184 6.441 6.965 1 93.25 115 ASN A O 1
ATOM 872 N N . ALA A 1 116 ? -5.207 7.359 7.43 1 93.38 116 ALA A N 1
ATOM 873 C CA . ALA A 1 116 ? -4.523 6.109 7.098 1 93.38 116 ALA A CA 1
ATOM 874 C C . ALA A 1 116 ? -5.047 4.957 7.953 1 93.38 116 ALA A C 1
ATOM 876 O O . ALA A 1 116 ? -4.969 3.793 7.555 1 93.38 116 ALA A O 1
ATOM 877 N N . HIS A 1 117 ? -5.602 5.23 9.086 1 88.69 117 HIS A N 1
ATOM 878 C CA . HIS A 1 117 ? -6.207 4.246 9.977 1 88.69 117 HIS A CA 1
ATOM 879 C C . HIS A 1 117 ? -7.609 3.869 9.508 1 88.69 117 HIS A C 1
ATOM 881 O O . HIS A 1 117 ? -8.148 2.838 9.914 1 88.69 117 HIS A O 1
ATOM 887 N N . GLY A 1 118 ? -8.234 4.562 8.625 1 87.94 118 GLY A N 1
ATOM 888 C CA . GLY A 1 118 ? -9.648 4.414 8.32 1 87.94 118 GLY A CA 1
ATOM 889 C C . GLY A 1 118 ? -10.547 5.215 9.242 1 87.94 118 GLY A C 1
ATOM 890 O O . GLY A 1 118 ? -10.836 4.785 10.367 1 87.94 118 GLY A O 1
ATOM 891 N N . LEU A 1 119 ? -11.031 6.348 8.82 1 86.5 119 LEU A N 1
ATOM 892 C CA . LEU A 1 119 ? -11.734 7.258 9.719 1 86.5 119 LEU A CA 1
ATOM 893 C C . LEU A 1 119 ? -12.828 8.016 8.977 1 86.5 119 LEU A C 1
ATOM 895 O O . LEU A 1 119 ? -13.891 7.457 8.688 1 86.5 119 LEU A O 1
ATOM 899 N N . SER A 1 120 ? -12.461 9.195 8.484 1 80.75 120 SER A N 1
ATOM 900 C CA . SER A 1 120 ? -13.438 10.211 8.117 1 80.75 120 SER A CA 1
ATOM 901 C C . SER A 1 120 ? -14.25 9.789 6.898 1 80.75 120 SER A C 1
ATOM 903 O O . SER A 1 120 ? -15.406 10.195 6.742 1 80.75 120 SER A O 1
ATOM 905 N N . PHE A 1 121 ? -13.648 9.008 6.105 1 85.12 121 PHE A N 1
ATOM 906 C CA . PHE A 1 121 ? -14.289 8.758 4.816 1 85.12 121 PHE A CA 1
ATOM 907 C C . PHE A 1 121 ? -14.68 7.293 4.68 1 85.12 121 PHE A C 1
ATOM 909 O O . PHE A 1 121 ? -15.008 6.832 3.586 1 85.12 121 PHE A O 1
ATOM 916 N N . ALA A 1 122 ? -14.578 6.605 5.773 1 86.94 122 ALA A N 1
ATOM 917 C CA . ALA A 1 122 ? -15.086 5.234 5.801 1 86.94 122 ALA A CA 1
ATOM 918 C C . ALA A 1 122 ? -16.609 5.207 5.68 1 86.94 122 ALA A C 1
ATOM 920 O O . ALA A 1 122 ? -17.281 6.195 5.992 1 86.94 122 ALA A O 1
ATOM 921 N N . PRO A 1 123 ? -17.125 4.109 5.191 1 88.56 123 PRO A N 1
ATOM 922 C CA . PRO A 1 123 ? -18.578 4 5.211 1 88.56 123 PRO A CA 1
ATOM 923 C C . PRO A 1 123 ? -19.172 4.195 6.609 1 88.56 123 PRO A C 1
ATOM 925 O O . PRO A 1 123 ? -18.5 3.898 7.609 1 88.56 123 PRO A O 1
ATOM 928 N N . PRO A 1 124 ? -20.422 4.793 6.664 1 85.62 124 PRO A N 1
ATOM 929 C CA . PRO A 1 124 ? -21.047 5.051 7.965 1 85.62 124 PRO A CA 1
ATOM 930 C C . PRO A 1 124 ? -21.078 3.812 8.859 1 85.62 124 PRO A C 1
ATOM 932 O O . PRO A 1 124 ? -21.469 2.734 8.414 1 85.62 124 PRO A O 1
ATOM 935 N N . GLY A 1 125 ? -20.609 3.986 10.016 1 84.75 125 GLY A N 1
ATOM 936 C CA . GLY A 1 125 ? -20.703 2.928 11.008 1 84.75 125 GLY A CA 1
ATOM 937 C C . GLY A 1 125 ? -19.5 2.002 11.016 1 84.75 125 GLY A C 1
ATOM 938 O O . GLY A 1 125 ? -19.391 1.12 11.867 1 84.75 125 GLY A O 1
ATOM 939 N N . HIS A 1 126 ? -18.562 2.248 10.078 1 89 126 HIS A N 1
ATOM 940 C CA . HIS A 1 126 ? -17.453 1.31 9.938 1 89 126 HIS A CA 1
ATOM 941 C C . HIS A 1 126 ? -16.266 1.714 10.812 1 89 126 HIS A C 1
ATOM 943 O O . HIS A 1 126 ? -15.43 0.877 11.148 1 89 126 HIS A O 1
ATOM 949 N N . THR A 1 127 ? -16.188 2.965 11.172 1 87.5 127 THR A N 1
ATOM 950 C CA . THR A 1 127 ? -15.023 3.439 11.914 1 87.5 127 THR A CA 1
ATOM 951 C C . THR A 1 127 ? -14.906 2.717 13.258 1 87.5 127 THR A C 1
ATOM 953 O O . THR A 1 127 ? -15.891 2.582 13.984 1 87.5 127 THR A O 1
ATOM 956 N N . ALA A 1 128 ? -13.711 2.236 13.516 1 87.44 128 ALA A N 1
ATOM 957 C CA . ALA A 1 128 ? -13.484 1.484 14.75 1 87.44 128 ALA A CA 1
ATOM 958 C C . ALA A 1 128 ? -12.086 1.73 15.297 1 87.44 128 ALA A C 1
ATOM 960 O O . ALA A 1 128 ? -11.133 1.909 14.531 1 87.44 128 ALA A O 1
ATOM 961 N N . PHE A 1 129 ? -11.992 1.725 16.578 1 90.44 129 PHE A N 1
ATOM 962 C CA . PHE A 1 129 ? -10.734 1.805 17.297 1 90.44 129 PHE A CA 1
ATOM 963 C C . PHE A 1 129 ? -10.664 0.726 18.375 1 90.44 129 PHE A C 1
ATOM 965 O O . PHE A 1 129 ? -11.68 0.346 18.953 1 90.44 129 PHE A O 1
ATOM 972 N N . ASP A 1 130 ? -9.453 0.315 18.656 1 91.56 130 ASP A N 1
ATOM 973 C CA . ASP A 1 130 ? -9.281 -0.715 19.672 1 91.56 130 ASP A CA 1
ATOM 974 C C . ASP A 1 130 ? -9.008 -0.094 21.047 1 91.56 130 ASP A C 1
ATOM 976 O O . ASP A 1 130 ? -9.398 -0.65 22.078 1 91.56 130 ASP A O 1
ATOM 980 N N . ARG A 1 131 ? -8.398 1.046 20.953 1 95.06 131 ARG A N 1
ATOM 981 C CA . ARG A 1 131 ? -7.949 1.627 22.219 1 95.06 131 ARG A CA 1
ATOM 982 C C . ARG A 1 131 ? -7.738 3.131 22.078 1 95.06 131 ARG A C 1
ATOM 984 O O . ARG A 1 131 ? -7.336 3.615 21.016 1 95.06 131 ARG A O 1
ATOM 991 N N . PHE A 1 132 ? -7.98 3.814 23.234 1 95.19 132 PHE A N 1
ATOM 992 C CA . PHE A 1 132 ? -7.633 5.223 23.375 1 95.19 132 PHE A CA 1
ATOM 993 C C . PHE A 1 132 ? -6.621 5.422 24.5 1 95.19 132 PHE A C 1
ATOM 995 O O . PHE A 1 132 ? -6.703 4.762 25.531 1 95.19 132 PHE A O 1
ATOM 1002 N N . PRO A 1 133 ? -5.68 6.41 24.391 1 96.69 133 PRO A N 1
ATOM 1003 C CA . PRO A 1 133 ? -5.484 7.27 23.234 1 96.69 133 PRO A CA 1
ATOM 1004 C C . PRO A 1 133 ? -4.934 6.512 22.016 1 96.69 133 PRO A C 1
ATOM 1006 O O . PRO A 1 133 ? -4.5 5.363 22.156 1 96.69 133 PRO A O 1
ATOM 1009 N N . ILE A 1 134 ? -5.051 7.199 20.859 1 95.94 134 ILE A N 1
ATOM 1010 C CA . ILE A 1 134 ? -4.566 6.613 19.609 1 95.94 134 ILE A CA 1
ATOM 1011 C C . ILE A 1 134 ? -3.1 6.988 19.406 1 95.94 134 ILE A C 1
ATOM 1013 O O . ILE A 1 134 ? -2.766 8.172 19.297 1 95.94 134 ILE A O 1
ATOM 1017 N N . THR A 1 135 ? -2.27 6.027 19.375 1 97.06 135 THR A N 1
ATOM 1018 C CA . THR A 1 135 ? -0.862 6.25 19.062 1 97.06 135 THR A CA 1
ATOM 1019 C C . THR A 1 135 ? -0.578 5.93 17.594 1 97.06 135 THR A C 1
ATOM 1021 O O . THR A 1 135 ? -1.472 5.504 16.859 1 97.06 135 THR A O 1
ATOM 1024 N N . GLU A 1 136 ? 0.674 6.156 17.188 1 97.31 136 GLU A N 1
ATOM 1025 C CA . GLU A 1 136 ? 1.045 5.922 15.789 1 97.31 136 GLU A CA 1
ATOM 1026 C C . GLU A 1 136 ? 1.053 4.43 15.469 1 97.31 136 GLU A C 1
ATOM 1028 O O . GLU A 1 136 ? 1.102 4.047 14.297 1 97.31 136 GLU A O 1
ATOM 1033 N N . ALA A 1 137 ? 0.917 3.623 16.438 1 93.19 137 ALA A N 1
ATOM 1034 C CA . ALA A 1 137 ? 0.962 2.174 16.266 1 93.19 137 ALA A CA 1
ATOM 1035 C C . ALA A 1 137 ? -0.427 1.611 15.977 1 93.19 137 ALA A C 1
ATOM 1037 O O . ALA A 1 137 ? -0.584 0.408 15.758 1 93.19 137 ALA A O 1
ATOM 1038 N N . VAL A 1 138 ? -1.366 2.492 15.914 1 89.38 138 VAL A N 1
ATOM 1039 C CA . VAL A 1 138 ? -2.744 2.059 15.711 1 89.38 138 VAL A CA 1
ATOM 1040 C C . VAL A 1 138 ? -2.844 1.242 14.422 1 89.38 138 VAL A C 1
ATOM 1042 O O . VAL A 1 138 ? -2.172 1.546 13.43 1 89.38 138 VAL A O 1
ATOM 1045 N N . GLU A 1 139 ? -3.707 0.206 14.516 1 87.5 139 GLU A N 1
ATOM 1046 C CA . GLU A 1 139 ? -3.918 -0.618 13.328 1 87.5 139 GLU A CA 1
ATOM 1047 C C . GLU A 1 139 ? -4.555 0.19 12.203 1 87.5 139 GLU A C 1
ATOM 1049 O O . GLU A 1 139 ? -5.453 1.002 12.445 1 87.5 139 GLU A O 1
ATOM 1054 N N . ARG A 1 140 ? -4.113 -0.054 10.984 1 90.81 140 ARG A N 1
ATOM 1055 C CA . ARG A 1 140 ? -4.672 0.613 9.812 1 90.81 140 ARG A CA 1
ATOM 1056 C C . ARG A 1 140 ? -5.863 -0.163 9.25 1 90.81 140 ARG A C 1
ATOM 1058 O O . ARG A 1 140 ? -5.734 -1.337 8.898 1 90.81 140 ARG A O 1
ATOM 1065 N N . ARG A 1 141 ? -6.973 0.512 9.219 1 93.38 141 ARG A N 1
ATOM 1066 C CA . ARG A 1 141 ? -8.219 -0.084 8.75 1 93.38 141 ARG A CA 1
ATOM 1067 C C . ARG A 1 141 ? -8.852 0.753 7.645 1 93.38 141 ARG A C 1
ATOM 1069 O O . ARG A 1 141 ? -10.039 1.077 7.699 1 93.38 141 ARG A O 1
ATOM 1076 N N . ASP A 1 142 ? -8.031 1.146 6.746 1 94.69 142 ASP A N 1
ATOM 1077 C CA . ASP A 1 142 ? -8.492 2.004 5.66 1 94.69 142 ASP A CA 1
ATOM 1078 C C . ASP A 1 142 ? -9.555 1.297 4.816 1 94.69 142 ASP A C 1
ATOM 1080 O O . ASP A 1 142 ? -9.469 0.089 4.586 1 94.69 142 ASP A O 1
ATOM 1084 N N . GLU A 1 143 ? -10.586 2.094 4.391 1 95.06 143 GLU A N 1
ATOM 1085 C CA . GLU A 1 143 ? -11.695 1.496 3.646 1 95.06 143 GLU A CA 1
ATOM 1086 C C . GLU A 1 143 ? -12.023 2.314 2.4 1 95.06 143 GLU A C 1
ATOM 1088 O O . GLU A 1 143 ? -12.789 1.869 1.546 1 95.06 143 GLU A O 1
ATOM 1093 N N . ASP A 1 144 ? -11.477 3.535 2.316 1 94.75 144 ASP A N 1
ATOM 1094 C CA . ASP A 1 144 ? -11.75 4.387 1.161 1 94.75 144 ASP A CA 1
ATOM 1095 C C . ASP A 1 144 ? -10.461 4.695 0.397 1 94.75 144 ASP A C 1
ATOM 1097 O O . ASP A 1 144 ? -9.359 4.48 0.911 1 94.75 144 ASP A O 1
ATOM 1101 N N . ALA A 1 145 ? -10.625 5.219 -0.829 1 97.44 145 ALA A N 1
ATOM 1102 C CA . ALA A 1 145 ? -9.516 5.426 -1.751 1 97.44 145 ALA A CA 1
ATOM 1103 C C . ALA A 1 145 ? -8.461 6.344 -1.141 1 97.44 145 ALA A C 1
ATOM 1105 O O . ALA A 1 145 ? -7.258 6.137 -1.331 1 97.44 145 ALA A O 1
ATOM 1106 N N . TYR A 1 146 ? -8.938 7.375 -0.454 1 97.88 146 TYR A N 1
ATOM 1107 C CA . TYR A 1 146 ? -8.008 8.32 0.147 1 97.88 146 TYR A CA 1
ATOM 1108 C C . TYR A 1 146 ? -7.227 7.668 1.286 1 97.88 146 TYR A C 1
ATOM 1110 O O . TYR A 1 146 ? -5.996 7.707 1.306 1 97.88 146 TYR A O 1
ATOM 1118 N N . ALA A 1 147 ? -7.891 7.055 2.207 1 97.38 147 ALA A N 1
ATOM 1119 C CA . ALA A 1 147 ? -7.254 6.383 3.336 1 97.38 147 ALA A CA 1
ATOM 1120 C C . ALA A 1 147 ? -6.289 5.301 2.857 1 97.38 147 ALA A C 1
ATOM 1122 O O . ALA A 1 147 ? -5.176 5.184 3.373 1 97.38 147 ALA A O 1
ATOM 1123 N N . THR A 1 148 ? -6.754 4.555 1.899 1 98.5 148 THR A N 1
ATOM 1124 C CA . THR A 1 148 ? -5.91 3.496 1.353 1 98.5 148 THR A CA 1
ATOM 1125 C C . THR A 1 148 ? -4.652 4.082 0.721 1 98.5 148 THR A C 1
ATOM 1127 O O . THR A 1 148 ? -3.557 3.539 0.894 1 98.5 148 THR A O 1
ATOM 1130 N N . SER A 1 149 ? -4.777 5.203 -0.019 1 98.62 149 SER A N 1
ATOM 1131 C CA . SER A 1 149 ? -3.615 5.844 -0.626 1 98.62 149 SER A CA 1
ATOM 1132 C C . SER A 1 149 ? -2.625 6.309 0.434 1 98.62 149 SER A C 1
ATOM 1134 O O . SER A 1 149 ? -1.41 6.227 0.235 1 98.62 149 SER A O 1
ATOM 1136 N N . LYS A 1 150 ? -3.133 6.805 1.53 1 98.56 150 LYS A N 1
ATOM 1137 C CA . LYS A 1 150 ? -2.252 7.266 2.602 1 98.56 150 LYS A CA 1
ATOM 1138 C C . LYS A 1 150 ? -1.592 6.086 3.314 1 98.56 150 LYS A C 1
ATOM 1140 O O . LYS A 1 150 ? -0.427 6.168 3.709 1 98.56 150 LYS A O 1
ATOM 1145 N N . HIS A 1 151 ? -2.348 5.016 3.504 1 98.38 151 HIS A N 1
ATOM 1146 C CA . HIS A 1 151 ? -1.751 3.789 4.02 1 98.38 151 HIS A CA 1
ATOM 1147 C C . HIS A 1 151 ? -0.635 3.295 3.105 1 98.38 151 HIS A C 1
ATOM 1149 O O . HIS A 1 151 ? 0.452 2.953 3.576 1 98.38 151 HIS A O 1
ATOM 1155 N N . GLU A 1 152 ? -0.877 3.283 1.857 1 98.69 152 GLU A N 1
ATOM 1156 C CA . GLU A 1 152 ? 0.088 2.793 0.878 1 98.69 152 GLU A CA 1
ATOM 1157 C C . GLU A 1 152 ? 1.33 3.68 0.835 1 98.69 152 GLU A C 1
ATOM 1159 O O . GLU A 1 152 ? 2.443 3.188 0.648 1 98.69 152 GLU A O 1
ATOM 1164 N N . CYS A 1 153 ? 1.169 5 0.973 1 98.44 153 CYS A N 1
ATOM 1165 C CA . CYS A 1 153 ? 2.346 5.859 0.957 1 98.44 153 CYS A CA 1
ATOM 1166 C C . CYS A 1 153 ? 3.252 5.566 2.146 1 98.44 153 CYS A C 1
ATOM 1168 O O . CYS A 1 153 ? 4.473 5.695 2.047 1 98.44 153 CYS A O 1
ATOM 1170 N N . GLU A 1 154 ? 2.652 5.184 3.303 1 98.56 154 GLU A N 1
ATOM 1171 C CA . GLU A 1 154 ? 3.465 4.781 4.445 1 98.56 154 GLU A CA 1
ATOM 1172 C C . GLU A 1 154 ? 4.203 3.475 4.168 1 98.56 154 GLU A C 1
ATOM 1174 O O . GLU A 1 154 ? 5.348 3.303 4.586 1 98.56 154 GLU A O 1
ATOM 1179 N N . VAL A 1 155 ? 3.514 2.549 3.457 1 98.25 155 VAL A N 1
ATOM 1180 C CA . VAL A 1 155 ? 4.148 1.304 3.039 1 98.25 155 VAL A CA 1
ATOM 1181 C C . VAL A 1 155 ? 5.355 1.611 2.154 1 98.25 155 VAL A C 1
ATOM 1183 O O . VAL A 1 155 ? 6.434 1.04 2.342 1 98.25 155 VAL A O 1
ATOM 1186 N N . GLN A 1 156 ? 5.188 2.529 1.266 1 98.81 156 GLN A N 1
ATOM 1187 C CA . GLN A 1 156 ? 6.262 2.939 0.367 1 98.81 156 GLN A CA 1
ATOM 1188 C C . GLN A 1 156 ? 7.445 3.504 1.146 1 98.81 156 GLN A C 1
ATOM 1190 O O . GLN A 1 156 ? 8.602 3.18 0.854 1 98.81 156 GLN A O 1
ATOM 1195 N N . ALA A 1 157 ? 7.098 4.312 2.119 1 98.88 157 ALA A N 1
ATOM 1196 C CA . ALA A 1 157 ? 8.141 4.922 2.936 1 98.88 157 ALA A CA 1
ATOM 1197 C C . ALA A 1 157 ? 8.969 3.857 3.646 1 98.88 157 ALA A C 1
ATOM 1199 O O . ALA A 1 157 ? 10.203 3.906 3.629 1 98.88 157 ALA A O 1
ATOM 1200 N N . SER A 1 158 ? 8.297 2.898 4.254 1 98.19 158 SER A N 1
ATOM 1201 C CA . SER A 1 158 ? 8.992 1.817 4.945 1 98.19 158 SER A CA 1
ATOM 1202 C C . SER A 1 158 ? 9.867 1.019 3.982 1 98.19 158 SER A C 1
ATOM 1204 O O . SER A 1 158 ? 10.992 0.659 4.316 1 98.19 158 SER A O 1
ATOM 1206 N N . ALA A 1 159 ? 9.336 0.755 2.816 1 98.31 159 ALA A N 1
ATOM 1207 C CA . ALA A 1 159 ? 10.078 0 1.81 1 98.31 159 ALA A CA 1
ATOM 1208 C C . ALA A 1 159 ? 11.336 0.751 1.376 1 98.31 159 ALA A C 1
ATOM 1210 O O . ALA A 1 159 ? 12.406 0.157 1.246 1 98.31 159 ALA A O 1
ATOM 1211 N N . LEU A 1 160 ? 11.234 2.035 1.188 1 98.5 160 LEU A N 1
ATOM 1212 C CA . LEU A 1 160 ? 12.32 2.836 0.632 1 98.5 160 LEU A CA 1
ATOM 1213 C C . LEU A 1 160 ? 13.438 3.02 1.652 1 98.5 160 LEU A C 1
ATOM 1215 O O . LEU A 1 160 ? 14.617 3.084 1.287 1 98.5 160 LEU A O 1
ATOM 1219 N N . VAL A 1 161 ? 13.062 3.088 2.949 1 98.06 161 VAL A N 1
ATOM 1220 C CA . VAL A 1 161 ? 14.102 3.211 3.963 1 98.06 161 VAL A CA 1
ATOM 1221 C C . VAL A 1 161 ? 14.875 1.9 4.066 1 98.06 161 VAL A C 1
ATOM 1223 O O . VAL A 1 161 ? 16.078 1.904 4.332 1 98.06 161 VAL A O 1
ATOM 1226 N N . ARG A 1 162 ? 14.188 0.758 3.832 1 96.44 162 ARG A N 1
ATOM 1227 C CA . ARG A 1 162 ? 14.875 -0.526 3.793 1 96.44 162 ARG A CA 1
ATOM 1228 C C . ARG A 1 162 ? 15.766 -0.631 2.559 1 96.44 162 ARG A C 1
ATOM 1230 O O . ARG A 1 162 ? 16.891 -1.135 2.637 1 96.44 162 ARG A O 1
ATOM 1237 N N . TYR A 1 163 ? 15.25 -0.133 1.418 1 96.56 163 TYR A N 1
ATOM 1238 C CA . TYR A 1 163 ? 15.945 -0.16 0.136 1 96.56 163 TYR A CA 1
ATOM 1239 C C . TYR A 1 163 ? 17.25 0.63 0.205 1 96.56 163 TYR A C 1
ATOM 1241 O O . TYR A 1 163 ? 18.266 0.203 -0.335 1 96.56 163 TYR A O 1
ATOM 1249 N N . ALA A 1 164 ? 17.188 1.772 0.906 1 96.62 164 ALA A N 1
ATOM 1250 C CA . ALA A 1 164 ? 18.328 2.686 1.002 1 96.62 164 ALA A CA 1
ATOM 1251 C C . ALA A 1 164 ? 18.641 3.018 2.457 1 96.62 164 ALA A C 1
ATOM 1253 O O . ALA A 1 164 ? 18.266 4.078 2.955 1 96.62 164 ALA A O 1
ATOM 1254 N N . PRO A 1 165 ? 19.438 2.174 3.074 1 95 165 PRO A N 1
ATOM 1255 C CA . PRO A 1 165 ? 19.781 2.426 4.477 1 95 165 PRO A CA 1
ATOM 1256 C C . PRO A 1 165 ? 20.406 3.799 4.691 1 95 165 PRO A C 1
ATOM 1258 O O . PRO A 1 165 ? 21.219 4.246 3.869 1 95 165 PRO A O 1
ATOM 1261 N N . GLY A 1 166 ? 20.062 4.43 5.73 1 96.75 166 GLY A N 1
ATOM 1262 C CA . GLY A 1 166 ? 20.516 5.781 6.02 1 96.75 166 GLY A CA 1
ATOM 1263 C C . GLY A 1 166 ? 19.5 6.848 5.66 1 96.75 166 GLY A C 1
ATOM 1264 O O . GLY A 1 166 ? 19.625 7.996 6.098 1 96.75 166 GLY A O 1
ATOM 1265 N N . THR A 1 167 ? 18.484 6.426 4.875 1 98.12 167 THR A N 1
ATOM 1266 C CA . THR A 1 167 ? 17.391 7.316 4.547 1 98.12 167 THR A CA 1
ATOM 1267 C C . THR A 1 167 ? 16.375 7.375 5.695 1 98.12 167 THR A C 1
ATOM 1269 O O . THR A 1 167 ? 16.094 6.359 6.336 1 98.12 167 THR A O 1
ATOM 1272 N N . ARG A 1 168 ? 15.898 8.531 6.004 1 98.75 168 ARG A N 1
ATOM 1273 C CA . ARG A 1 168 ? 14.812 8.68 6.965 1 98.75 168 ARG A CA 1
ATOM 1274 C C . ARG A 1 168 ? 13.594 9.336 6.32 1 98.75 168 ARG A C 1
ATOM 1276 O O . ARG A 1 168 ? 13.734 10.266 5.52 1 98.75 168 ARG A O 1
ATOM 1283 N N . ILE A 1 169 ? 12.438 8.812 6.523 1 98.94 169 ILE A N 1
ATOM 1284 C CA . ILE A 1 169 ? 11.188 9.344 5.992 1 98.94 169 ILE A CA 1
ATOM 1285 C C . ILE A 1 169 ? 10.195 9.555 7.129 1 98.94 169 ILE A C 1
ATOM 1287 O O . ILE A 1 169 ? 9.914 8.625 7.895 1 98.94 169 ILE A O 1
ATOM 1291 N N . ALA A 1 170 ? 9.719 10.758 7.305 1 98.94 170 ALA A N 1
ATOM 1292 C CA . ALA A 1 170 ? 8.648 11.078 8.25 1 98.94 170 ALA A CA 1
ATOM 1293 C C . ALA A 1 170 ? 7.293 11.117 7.551 1 98.94 170 ALA A C 1
ATOM 1295 O O . ALA A 1 170 ? 7.105 11.852 6.582 1 98.94 170 ALA A O 1
ATOM 1296 N N . SER A 1 171 ? 6.406 10.297 7.957 1 98.88 171 SER A N 1
ATOM 1297 C CA . SER A 1 171 ? 5.008 10.383 7.543 1 98.88 171 SER A CA 1
ATOM 1298 C C . SER A 1 171 ? 4.172 11.141 8.57 1 98.88 171 SER A C 1
ATOM 1300 O O . SER A 1 171 ? 3.967 10.648 9.688 1 98.88 171 SER A O 1
ATOM 1302 N N . LEU A 1 172 ? 3.684 12.312 8.195 1 98.94 172 LEU A N 1
ATOM 1303 C CA . LEU A 1 172 ? 2.902 13.148 9.102 1 98.94 172 LEU A CA 1
ATOM 1304 C C . LEU A 1 172 ? 1.415 12.836 8.984 1 98.94 172 LEU A C 1
ATOM 1306 O O . LEU A 1 172 ? 0.875 12.781 7.875 1 98.94 172 LEU A O 1
ATOM 1310 N N . ARG A 1 173 ? 0.778 12.625 10.102 1 98.19 173 ARG A N 1
ATOM 1311 C CA . ARG A 1 173 ? -0.657 12.367 10.148 1 98.19 173 ARG A CA 1
ATOM 1312 C C . ARG A 1 173 ? -1.406 13.523 10.797 1 98.19 173 ARG A C 1
ATOM 1314 O O . ARG A 1 173 ? -1.755 13.461 11.984 1 98.19 173 ARG A O 1
ATOM 1321 N N . PRO A 1 174 ? -1.711 14.531 10.047 1 97.62 174 PRO A N 1
ATOM 1322 C CA . PRO A 1 174 ? -2.535 15.617 10.578 1 97.62 174 PRO A CA 1
ATOM 1323 C C . PRO A 1 174 ? -4.02 15.25 10.641 1 97.62 174 PRO A C 1
ATOM 1325 O O . PRO A 1 174 ? -4.48 14.391 9.891 1 97.62 174 PRO A O 1
ATOM 1328 N N . HIS A 1 175 ? -4.691 15.891 11.57 1 94.19 175 HIS A N 1
ATOM 1329 C CA . HIS A 1 175 ? -6.137 15.75 11.719 1 94.19 175 HIS A CA 1
ATOM 1330 C C . HIS A 1 175 ? -6.844 17.078 11.469 1 94.19 175 HIS A C 1
ATOM 1332 O O . HIS A 1 175 ? -6.508 18.094 12.094 1 94.19 175 HIS A O 1
ATOM 1338 N N . MET A 1 176 ? -7.832 17.062 10.586 1 93 176 MET A N 1
ATOM 1339 C CA . MET A 1 176 ? -8.688 18.219 10.352 1 93 176 MET A CA 1
ATOM 1340 C C . MET A 1 176 ? -7.863 19.516 10.352 1 93 176 MET A C 1
ATOM 1342 O O . MET A 1 176 ? -7.965 20.312 11.281 1 93 176 MET A O 1
ATOM 1346 N N . VAL A 1 177 ? -7.137 19.766 9.359 1 96.5 177 VAL A N 1
ATOM 1347 C CA . VAL A 1 177 ? -6.242 20.906 9.258 1 96.5 177 VAL A CA 1
ATOM 1348 C C . VAL A 1 177 ? -7.055 22.172 8.992 1 96.5 177 VAL A C 1
ATOM 1350 O O . VAL A 1 177 ? -7.832 22.234 8.031 1 96.5 177 VAL A O 1
ATOM 1353 N N . ARG A 1 178 ? -6.887 23.156 9.867 1 95.88 178 ARG A N 1
ATOM 1354 C CA . ARG A 1 178 ? -7.633 24.406 9.789 1 95.88 178 ARG A CA 1
ATOM 1355 C C . ARG A 1 178 ? -6.73 25.609 10.102 1 95.88 178 ARG A C 1
ATOM 1357 O O . ARG A 1 178 ? -5.602 25.438 10.562 1 95.88 178 ARG A O 1
ATOM 1364 N N . ASP A 1 179 ? -7.238 26.75 9.789 1 96.12 179 ASP A N 1
ATOM 1365 C CA . ASP A 1 179 ? -6.473 27.969 10.031 1 96.12 179 ASP A CA 1
ATOM 1366 C C . ASP A 1 179 ? -6.203 28.156 11.523 1 96.12 179 ASP A C 1
ATOM 1368 O O . ASP A 1 179 ? -5.082 28.469 11.922 1 96.12 179 ASP A O 1
ATOM 1372 N N . ASP A 1 180 ? -7.301 28 12.312 1 94.88 180 ASP A N 1
ATOM 1373 C CA . ASP A 1 180 ? -7.246 28.172 13.758 1 94.88 180 ASP A CA 1
ATOM 1374 C C . ASP A 1 180 ? -8.391 27.438 14.445 1 94.88 180 ASP A C 1
ATOM 1376 O O . ASP A 1 180 ? -9.211 26.797 13.781 1 94.88 180 ASP A O 1
ATOM 1380 N N . TYR A 1 181 ? -8.359 27.484 15.742 1 91.62 181 TYR A N 1
ATOM 1381 C CA . TYR A 1 181 ? -9.359 26.766 16.531 1 91.62 181 TYR A CA 1
ATOM 1382 C C . TYR A 1 181 ? -10.758 27.266 16.203 1 91.62 181 TYR A C 1
ATOM 1384 O O . TYR A 1 181 ? -11.703 26.484 16.109 1 91.62 181 TYR A O 1
ATOM 1392 N N . ALA A 1 182 ? -10.93 28.578 16 1 89.44 182 ALA A N 1
ATOM 1393 C CA . ALA A 1 182 ? -12.227 29.188 15.758 1 89.44 182 ALA A CA 1
ATOM 1394 C C . ALA A 1 182 ? -12.836 28.672 14.453 1 89.44 182 ALA A C 1
ATOM 1396 O O . ALA A 1 182 ? -14.062 28.562 14.336 1 89.44 182 ALA A O 1
ATOM 1397 N N . SER A 1 183 ? -12.016 28.328 13.531 1 90.75 183 SER A N 1
ATOM 1398 C CA . SER A 1 183 ? -12.5 27.812 12.258 1 90.75 183 SER A CA 1
ATOM 1399 C C . SER A 1 183 ? -12.68 26.297 12.312 1 90.75 183 SER A C 1
ATOM 1401 O O . SER A 1 183 ? -13.328 25.719 11.453 1 90.75 183 SER A O 1
ATOM 1403 N N . ALA A 1 184 ? -12.125 25.641 13.336 1 90 184 ALA A N 1
ATOM 1404 C CA . ALA A 1 184 ? -12.117 24.188 13.406 1 90 184 ALA A CA 1
ATOM 1405 C C . ALA A 1 184 ? -13.336 23.656 14.164 1 90 184 ALA A C 1
ATOM 1407 O O . ALA A 1 184 ? -14.047 22.781 13.672 1 90 184 ALA A O 1
ATOM 1408 N N . TYR A 1 185 ? -13.648 24.172 15.312 1 86.25 185 TYR A N 1
ATOM 1409 C CA . TYR A 1 185 ? -14.57 23.531 16.234 1 86.25 185 TYR A CA 1
ATOM 1410 C C . TYR A 1 185 ? -15.984 23.5 15.672 1 86.25 185 TYR A C 1
ATOM 1412 O O . TYR A 1 185 ? -16.75 22.578 15.953 1 86.25 185 TYR A O 1
ATOM 1420 N N . PRO A 1 186 ? -16.391 24.438 14.75 1 83.25 186 PRO A N 1
ATOM 1421 C CA . PRO A 1 186 ? -17.75 24.328 14.195 1 83.25 186 PRO A CA 1
ATOM 1422 C C . PRO A 1 186 ? -17.922 23.125 13.281 1 83.25 186 PRO A C 1
ATOM 1424 O O . PRO A 1 186 ? -19.047 22.719 12.992 1 83.25 186 PRO A O 1
ATOM 1427 N N . ASP A 1 187 ? -16.828 22.594 12.844 1 81.69 187 ASP A N 1
ATOM 1428 C CA . ASP A 1 187 ? -16.891 21.5 11.883 1 81.69 187 ASP A CA 1
ATOM 1429 C C . ASP A 1 187 ? -16.719 20.141 12.57 1 81.69 187 ASP A C 1
ATOM 1431 O O . ASP A 1 187 ? -16.609 19.109 11.906 1 81.69 187 ASP A O 1
ATOM 1435 N N . THR A 1 188 ? -16.688 20.188 13.867 1 80.69 188 THR A N 1
ATOM 1436 C CA . THR A 1 188 ? -16.469 18.938 14.586 1 80.69 188 THR A CA 1
ATOM 1437 C C . THR A 1 188 ? -17.781 18.172 14.742 1 80.69 188 THR A C 1
ATOM 1439 O O . THR A 1 188 ? -18.859 18.781 14.844 1 80.69 188 THR A O 1
ATOM 1442 N N . GLU A 1 189 ? -17.688 16.891 14.523 1 69.94 189 GLU A N 1
ATOM 1443 C CA . GLU A 1 189 ? -18.812 15.977 14.766 1 69.94 189 GLU A CA 1
ATOM 1444 C C . GLU A 1 189 ? -18.422 14.891 15.758 1 69.94 189 GLU A C 1
ATOM 1446 O O . GLU A 1 189 ? -17.25 14.609 15.961 1 69.94 189 GLU A O 1
ATOM 1451 N N . ALA A 1 190 ? -19.469 14.531 16.547 1 59.66 190 ALA A N 1
ATOM 1452 C CA . ALA A 1 190 ? -19.281 13.531 17.594 1 59.66 190 ALA A CA 1
ATOM 1453 C C . ALA A 1 190 ? -18.453 12.352 17.078 1 59.66 190 ALA A C 1
ATOM 1455 O O . ALA A 1 190 ? -17.609 11.812 17.812 1 59.66 190 ALA A O 1
ATOM 1456 N N . ARG A 1 191 ? -18.609 12.031 15.8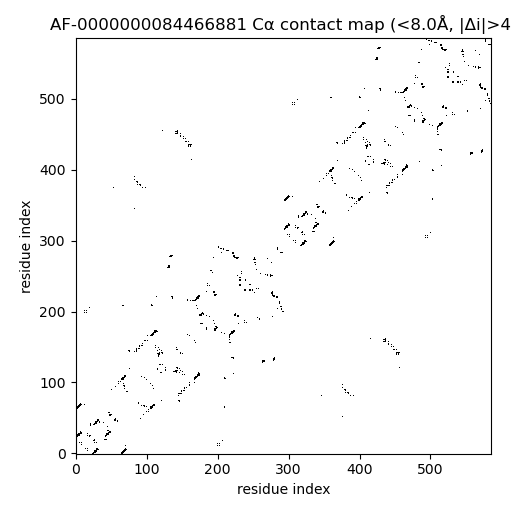05 1 61.16 191 ARG A N 1
ATOM 1457 C CA . ARG A 1 191 ? -17.922 10.844 15.297 1 61.16 191 ARG A CA 1
ATOM 1458 C C . ARG A 1 191 ? -16.484 11.18 14.883 1 61.16 191 ARG A C 1
ATOM 1460 O O . ARG A 1 191 ? -15.68 10.273 14.672 1 61.16 191 ARG A O 1
ATOM 1467 N N . ASP A 1 192 ? -15.992 12.406 14.945 1 69.94 192 ASP A N 1
ATOM 1468 C CA . ASP A 1 192 ? -14.727 12.836 14.352 1 69.94 192 ASP A CA 1
ATOM 1469 C C . ASP A 1 192 ? -13.586 12.766 15.359 1 69.94 192 ASP A C 1
ATOM 1471 O O . ASP A 1 192 ? -12.445 13.086 15.039 1 69.94 192 ASP A O 1
ATOM 1475 N N . ILE A 1 193 ? -13.812 12.125 16.5 1 80.25 193 ILE A N 1
ATOM 1476 C CA . ILE A 1 193 ? -12.906 11.867 17.625 1 80.25 193 ILE A CA 1
ATOM 1477 C C . ILE A 1 193 ? -12.344 13.18 18.156 1 80.25 193 ILE A C 1
ATOM 1479 O O . ILE A 1 193 ? -11.305 13.203 18.812 1 80.25 193 ILE A O 1
ATOM 1483 N N . PHE A 1 194 ? -12.719 14.445 17.672 1 79.31 194 PHE A N 1
ATOM 1484 C CA . PHE A 1 194 ? -12.641 15.734 18.344 1 79.31 194 PHE A CA 1
ATOM 1485 C C . PHE A 1 194 ? -11.234 16.312 18.25 1 79.31 194 PHE A C 1
ATOM 1487 O O . PHE A 1 194 ? -10.688 16.812 19.234 1 79.31 194 PHE A O 1
ATOM 1494 N N . SER A 1 195 ? -10.625 16.125 17.141 1 91.31 195 SER A N 1
ATOM 1495 C CA . SER A 1 195 ? -9.25 16.609 17.031 1 91.31 195 SER A CA 1
ATOM 1496 C C . SER A 1 195 ? -9.086 17.562 15.859 1 91.31 195 SER A C 1
ATOM 1498 O O . SER A 1 195 ? -10.023 17.75 15.078 1 91.31 195 SER A O 1
ATOM 1500 N N . TRP A 1 196 ? -8.055 18.312 15.914 1 93.81 196 TRP A N 1
ATOM 1501 C CA . TRP A 1 196 ? -7.734 19.266 14.859 1 93.81 196 TRP A CA 1
ATOM 1502 C C . TRP A 1 196 ? -6.254 19.625 14.883 1 93.81 196 TRP A C 1
ATOM 1504 O O . TRP A 1 196 ? -5.52 19.203 15.781 1 93.81 196 TRP A O 1
ATOM 1514 N N . VAL A 1 197 ? -5.785 20.328 13.859 1 97.25 197 VAL A N 1
ATOM 1515 C CA . VAL A 1 197 ? -4.449 20.922 13.859 1 97.25 197 VAL A CA 1
ATOM 1516 C C . VAL A 1 197 ? -4.426 22.141 12.938 1 97.25 197 VAL A C 1
ATOM 1518 O O . VAL A 1 197 ? -5.184 22.203 11.961 1 97.25 197 VAL A O 1
ATOM 1521 N N . SER A 1 198 ? -3.584 23.109 13.227 1 97.81 198 SER A N 1
ATOM 1522 C CA . SER A 1 198 ? -3.506 24.297 12.383 1 97.81 198 SER A CA 1
ATOM 1523 C C . SER A 1 198 ? -2.557 24.078 11.211 1 97.81 198 SER A C 1
ATOM 1525 O O . SER A 1 198 ? -1.611 23.297 11.312 1 97.81 198 SER A O 1
ATOM 1527 N N . TYR A 1 199 ? -2.766 24.828 10.133 1 97.88 199 TYR A N 1
ATOM 1528 C CA . TYR A 1 199 ? -1.847 24.812 9 1 97.88 199 TYR A CA 1
ATOM 1529 C C . TYR A 1 199 ? -0.429 25.156 9.445 1 97.88 199 TYR A C 1
ATOM 1531 O O . TYR A 1 199 ? 0.536 24.547 8.984 1 97.88 199 TYR A O 1
ATOM 1539 N N . ALA A 1 200 ? -0.314 26.078 10.344 1 97.56 200 ALA A N 1
ATOM 1540 C CA . ALA A 1 200 ? 0.987 26.516 10.844 1 97.56 200 ALA A CA 1
ATOM 1541 C C . ALA A 1 200 ? 1.698 25.406 11.594 1 97.56 200 ALA A C 1
ATOM 1543 O O . ALA A 1 200 ? 2.912 25.219 11.453 1 97.56 200 ALA A O 1
ATOM 1544 N N . ALA A 1 201 ? 0.931 24.719 12.359 1 98.44 201 ALA A N 1
ATOM 1545 C CA . ALA A 1 201 ? 1.505 23.625 13.133 1 98.44 201 ALA A CA 1
ATOM 1546 C C . ALA A 1 201 ? 1.962 22.484 12.227 1 98.44 201 ALA A C 1
ATOM 1548 O O . ALA A 1 201 ? 2.988 21.844 12.477 1 98.44 201 ALA A O 1
ATOM 1549 N N . VAL A 1 202 ? 1.186 22.188 11.195 1 98.75 202 VAL A N 1
ATOM 1550 C CA . VAL A 1 202 ? 1.578 21.172 10.234 1 98.75 202 VAL A CA 1
ATOM 1551 C C . VAL A 1 202 ? 2.869 21.578 9.531 1 98.75 202 VAL A C 1
ATOM 1553 O O . VAL A 1 202 ? 3.777 20.766 9.352 1 98.75 202 VAL A O 1
ATOM 1556 N N . ALA A 1 203 ? 2.957 22.844 9.172 1 98.75 203 ALA A N 1
ATOM 1557 C CA . ALA A 1 203 ? 4.152 23.359 8.516 1 98.75 203 ALA A CA 1
ATOM 1558 C C . ALA A 1 203 ? 5.383 23.203 9.406 1 98.75 203 ALA A C 1
ATOM 1560 O O . ALA A 1 203 ? 6.434 22.75 8.953 1 98.75 203 ALA A O 1
ATOM 1561 N N . ARG A 1 204 ? 5.215 23.562 10.656 1 98.5 204 ARG A N 1
ATOM 1562 C CA . ARG A 1 204 ? 6.316 23.438 11.602 1 98.5 204 ARG A CA 1
ATOM 1563 C C . ARG A 1 204 ? 6.734 21.984 11.75 1 98.5 204 ARG A C 1
ATOM 1565 O O . ARG A 1 204 ? 7.926 21.672 11.836 1 98.5 204 ARG A O 1
ATOM 1572 N N . ALA A 1 205 ? 5.738 21.078 11.805 1 98.88 205 ALA A N 1
ATOM 1573 C CA . ALA A 1 205 ? 6.043 19.641 11.906 1 98.88 205 ALA A CA 1
ATOM 1574 C C . ALA A 1 205 ? 6.84 19.172 10.703 1 98.88 205 ALA A C 1
ATOM 1576 O O . ALA A 1 205 ? 7.785 18.391 10.844 1 98.88 205 ALA A O 1
ATOM 1577 N N . ALA A 1 206 ? 6.473 19.625 9.531 1 98.94 206 ALA A N 1
ATOM 1578 C CA . ALA A 1 206 ? 7.156 19.219 8.305 1 98.94 206 ALA A CA 1
ATOM 1579 C C . ALA A 1 206 ? 8.617 19.672 8.312 1 98.94 206 ALA A C 1
ATOM 1581 O O . ALA A 1 206 ? 9.516 18.875 8.008 1 98.94 206 ALA A O 1
ATOM 1582 N N . VAL A 1 207 ? 8.844 20.906 8.703 1 98.88 207 VAL A N 1
ATOM 1583 C CA . VAL A 1 207 ? 10.195 21.453 8.688 1 98.88 207 VAL A CA 1
ATOM 1584 C C . VAL A 1 207 ? 11.031 20.781 9.781 1 98.88 207 VAL A C 1
ATOM 1586 O O . VAL A 1 207 ? 12.188 20.406 9.547 1 98.88 207 VAL A O 1
ATOM 1589 N N . LEU A 1 208 ? 10.438 20.594 10.953 1 98.81 208 LEU A N 1
ATOM 1590 C CA . LEU A 1 208 ? 11.156 19.938 12.047 1 98.81 208 LEU A CA 1
ATOM 1591 C C . LEU A 1 208 ? 11.492 18.5 11.688 1 98.81 208 LEU A C 1
ATOM 1593 O O . LEU A 1 208 ? 12.586 18.016 12.008 1 98.81 208 LEU A O 1
ATOM 1597 N N . ALA A 1 209 ? 10.523 17.828 11.062 1 98.88 209 ALA A N 1
ATOM 1598 C CA . ALA A 1 209 ? 10.766 16.438 10.656 1 98.88 209 ALA A CA 1
ATOM 1599 C C . ALA A 1 209 ? 11.914 16.359 9.656 1 98.88 209 ALA A C 1
ATOM 1601 O O . ALA A 1 209 ? 12.648 15.367 9.617 1 98.88 209 ALA A O 1
ATOM 1602 N N . LEU A 1 210 ? 12.047 17.375 8.859 1 98.81 210 LEU A N 1
ATOM 1603 C CA . LEU A 1 210 ? 13.109 17.422 7.859 1 98.81 210 LEU A CA 1
ATOM 1604 C C . LEU A 1 210 ? 14.453 17.719 8.516 1 98.81 210 LEU A C 1
ATOM 1606 O O . LEU A 1 210 ? 15.477 17.172 8.109 1 98.81 210 LEU A O 1
ATOM 1610 N N . THR A 1 211 ? 14.477 18.516 9.594 1 98.44 211 THR A N 1
ATOM 1611 C CA . THR A 1 211 ? 15.727 19.125 10.039 1 98.44 211 THR A CA 1
ATOM 1612 C C . THR A 1 211 ? 16.188 18.5 11.359 1 98.44 211 THR A C 1
ATOM 1614 O O . THR A 1 211 ? 17.359 18.594 11.719 1 98.44 211 THR A O 1
ATOM 1617 N N . SER A 1 212 ? 15.211 17.953 12.109 1 97.56 212 SER A N 1
ATOM 1618 C CA . SER A 1 212 ? 15.57 17.422 13.422 1 97.56 212 SER A CA 1
ATOM 1619 C C . SER A 1 212 ? 16.547 16.266 13.305 1 97.56 212 SER A C 1
ATOM 1621 O O . SER A 1 212 ? 16.688 15.672 12.234 1 97.56 212 SER A O 1
ATOM 1623 N N . GLU A 1 213 ? 17.25 16 14.391 1 97 213 GLU A N 1
ATOM 1624 C CA . GLU A 1 213 ? 18.203 14.891 14.477 1 97 213 GLU A CA 1
ATOM 1625 C C . GLU A 1 213 ? 17.781 13.891 15.547 1 97 213 GLU A C 1
ATOM 1627 O O . GLU A 1 213 ? 16.812 14.125 16.266 1 97 213 GLU A O 1
ATOM 1632 N N . GLY A 1 214 ? 18.375 12.711 15.57 1 96.06 214 GLY A N 1
ATOM 1633 C CA . GLY A 1 214 ? 18.156 11.773 16.656 1 96.06 214 GLY A CA 1
ATOM 1634 C C . GLY A 1 214 ? 17.141 10.695 16.328 1 96.06 214 GLY A C 1
ATOM 1635 O O . GLY A 1 214 ? 16.672 9.984 17.219 1 96.06 214 GLY A O 1
ATOM 1636 N N . TRP A 1 215 ? 16.719 10.664 15.172 1 97.56 215 TRP A N 1
ATOM 1637 C CA . TRP A 1 215 ? 15.836 9.594 14.727 1 97.56 215 TRP A CA 1
ATOM 1638 C C . TRP A 1 215 ? 16.188 9.148 13.312 1 97.56 215 TRP A C 1
ATOM 1640 O O . TRP A 1 215 ? 16.984 9.797 12.633 1 97.56 215 TRP A O 1
ATOM 1650 N N . GLY A 1 216 ? 15.695 7.98 12.906 1 97.81 216 GLY A N 1
ATOM 1651 C CA . GLY A 1 216 ? 15.984 7.422 11.594 1 97.81 216 GLY A CA 1
ATOM 1652 C C . GLY A 1 216 ? 14.938 6.422 11.125 1 97.81 216 GLY A C 1
ATOM 1653 O O . GLY A 1 216 ? 13.961 6.164 11.828 1 97.81 216 GLY A O 1
ATOM 1654 N N . GLY A 1 217 ? 15.133 5.934 9.883 1 98.19 217 GLY A N 1
ATOM 1655 C CA . GLY A 1 217 ? 14.156 5.023 9.297 1 98.19 217 GLY A CA 1
ATOM 1656 C C . GLY A 1 217 ? 12.852 5.703 8.945 1 98.19 217 GLY A C 1
ATOM 1657 O O . GLY A 1 217 ? 12.828 6.887 8.602 1 98.19 217 GLY A O 1
ATOM 1658 N N . HIS A 1 218 ? 11.828 4.902 8.898 1 98.62 218 HIS A N 1
ATOM 1659 C CA . HIS A 1 218 ? 10.492 5.445 8.688 1 98.62 218 HIS A CA 1
ATOM 1660 C C . HIS A 1 218 ? 9.766 5.656 10.008 1 98.62 218 HIS A C 1
ATOM 1662 O O . HIS A 1 218 ? 9.609 4.715 10.789 1 98.62 218 HIS A O 1
ATOM 1668 N N . GLU A 1 219 ? 9.352 6.84 10.258 1 98.75 219 GLU A N 1
ATOM 1669 C CA . GLU A 1 219 ? 8.547 7.156 11.438 1 98.75 219 GLU A CA 1
ATOM 1670 C C . GLU A 1 219 ? 7.242 7.836 11.055 1 98.75 219 GLU A C 1
ATOM 1672 O O . GLU A 1 219 ? 7.215 8.672 10.148 1 98.75 219 GLU A O 1
ATOM 1677 N N . VAL A 1 220 ? 6.234 7.418 11.719 1 98.69 220 VAL A N 1
ATOM 1678 C CA . VAL A 1 220 ? 4.926 8.055 11.602 1 98.69 220 VAL A CA 1
ATOM 1679 C C . VAL A 1 220 ? 4.695 8.984 12.797 1 98.69 220 VAL A C 1
ATOM 1681 O O . VAL A 1 220 ? 5.027 8.641 13.93 1 98.69 220 VAL A O 1
ATOM 1684 N N . PHE A 1 221 ? 4.16 10.18 12.555 1 98.75 221 PHE A N 1
ATOM 1685 C CA . PHE A 1 221 ? 3.912 11.133 13.625 1 98.75 221 PHE A CA 1
ATOM 1686 C C . PHE A 1 221 ? 2.471 11.625 13.594 1 98.75 221 PHE A C 1
ATOM 1688 O O . PHE A 1 221 ? 2.02 12.164 12.578 1 98.75 221 PHE A O 1
ATOM 1695 N N . ASN A 1 222 ? 1.783 11.445 14.68 1 98.12 222 ASN A N 1
ATOM 1696 C CA . ASN A 1 222 ? 0.532 12.172 14.852 1 98.12 222 ASN A CA 1
ATOM 1697 C C . ASN A 1 222 ? 0.777 13.664 15.047 1 98.12 222 ASN A C 1
ATOM 1699 O O . ASN A 1 222 ? 1.52 14.07 15.945 1 98.12 222 ASN A O 1
ATOM 1703 N N . ILE A 1 223 ? 0.217 14.414 14.164 1 98.56 223 ILE A N 1
ATOM 1704 C CA . ILE A 1 223 ? 0.314 15.867 14.227 1 98.56 223 ILE A CA 1
ATOM 1705 C C . ILE A 1 223 ? -1.058 16.469 14.539 1 98.56 223 ILE A C 1
ATOM 1707 O O . ILE A 1 223 ? -1.825 16.781 13.625 1 98.56 223 ILE A O 1
ATOM 1711 N N . VAL A 1 224 ? -1.307 16.578 15.797 1 97.12 224 VAL A N 1
ATOM 1712 C CA . VAL A 1 224 ? -2.633 16.953 16.281 1 97.12 224 VAL A CA 1
ATOM 1713 C C . VAL A 1 224 ? -2.506 17.891 17.484 1 97.12 224 VAL A C 1
ATOM 1715 O O . VAL A 1 224 ? -1.573 17.781 18.281 1 97.12 224 VAL A O 1
ATOM 1718 N N . ALA A 1 225 ? -3.463 18.797 17.609 1 96.94 225 ALA A N 1
ATOM 1719 C CA . ALA A 1 225 ? -3.486 19.734 18.719 1 96.94 225 ALA A CA 1
ATOM 1720 C C . ALA A 1 225 ? -3.576 19 20.062 1 96.94 225 ALA A C 1
ATOM 1722 O O . ALA A 1 225 ? -4.145 17.906 20.125 1 96.94 225 ALA A O 1
ATOM 1723 N N . PRO A 1 226 ? -3.039 19.562 21.094 1 95.5 226 PRO A N 1
ATOM 1724 C CA . PRO A 1 226 ? -2.941 18.859 22.375 1 95.5 226 PRO A CA 1
ATOM 1725 C C . PRO A 1 226 ? -4.301 18.672 23.062 1 95.5 226 PRO A C 1
ATOM 1727 O O . PRO A 1 226 ? -4.461 17.781 23.891 1 95.5 226 PRO A O 1
ATOM 1730 N N . GLU A 1 227 ? -5.262 19.531 22.719 1 93.94 227 GLU A N 1
ATOM 1731 C CA . GLU A 1 227 ? -6.586 19.453 23.328 1 93.94 227 GLU A CA 1
ATOM 1732 C C . GLU A 1 227 ? -7.656 19.141 22.281 1 93.94 227 GLU A C 1
ATOM 1734 O O . GLU A 1 227 ? -7.492 19.484 21.109 1 93.94 227 GLU A O 1
ATOM 1739 N N . ILE A 1 228 ? -8.734 18.578 22.719 1 92.25 228 ILE A N 1
ATOM 1740 C CA . ILE A 1 228 ? -9.836 18.219 21.828 1 92.25 228 ILE A CA 1
ATOM 1741 C C . ILE A 1 228 ? -10.461 19.484 21.25 1 92.25 228 ILE A C 1
ATOM 1743 O O . ILE A 1 228 ? -10.406 20.547 21.859 1 92.25 228 ILE A O 1
ATOM 1747 N N . CYS A 1 229 ? -11.016 19.266 20.094 1 89.5 229 CYS A N 1
ATOM 1748 C CA . CYS A 1 229 ? -11.727 20.312 19.359 1 89.5 229 CYS A CA 1
ATOM 1749 C C . CYS A 1 229 ? -13.234 20.172 19.531 1 89.5 229 CYS A C 1
ATOM 1751 O O . CYS A 1 229 ? -13.914 19.672 18.625 1 89.5 229 CYS A O 1
ATOM 1753 N N . TRP A 1 230 ? -13.727 20.547 20.656 1 87.56 230 TRP A N 1
ATOM 1754 C CA . TRP A 1 230 ? -15.141 20.406 20.969 1 87.56 230 TRP A CA 1
ATOM 1755 C C . TRP A 1 230 ? -15.609 21.484 21.938 1 87.56 230 TRP A C 1
ATOM 1757 O O . TRP A 1 230 ? -14.984 21.703 22.969 1 87.56 230 TRP A O 1
ATOM 1767 N N . GLU A 1 231 ? -16.75 22.109 21.594 1 82.31 231 GLU A N 1
ATOM 1768 C CA . GLU A 1 231 ? -17.281 23.172 22.453 1 82.31 231 GLU A CA 1
ATOM 1769 C C . GLU A 1 231 ? -18.703 22.844 22.906 1 82.31 231 GLU A C 1
ATOM 1771 O O . GLU A 1 231 ? -19.328 23.656 23.594 1 82.31 231 GLU A O 1
ATOM 1776 N N . GLY A 1 232 ? -19.172 21.719 22.516 1 79.38 232 GLY A N 1
ATOM 1777 C CA . GLY A 1 232 ? -20.531 21.328 22.906 1 79.38 232 GLY A CA 1
ATOM 1778 C C . GLY A 1 232 ? -20.578 20.516 24.188 1 79.38 232 GLY A C 1
ATOM 1779 O O . GLY A 1 232 ? -19.547 20.344 24.859 1 79.38 232 GLY A O 1
ATOM 1780 N N . SER A 1 233 ? -21.906 20.172 24.516 1 79.5 233 SER A N 1
ATOM 1781 C CA . SER A 1 233 ? -22.125 19.281 25.641 1 79.5 233 SER A CA 1
ATOM 1782 C C . SER A 1 233 ? -21.938 17.812 25.234 1 79.5 233 SER A C 1
ATOM 1784 O O . SER A 1 233 ? -21.625 17.531 24.078 1 79.5 233 SER A O 1
ATOM 1786 N N . VAL A 1 234 ? -21.953 16.984 26.266 1 77.81 234 VAL A N 1
ATOM 1787 C CA . VAL A 1 234 ? -21.859 15.562 26 1 77.81 234 VAL A CA 1
ATOM 1788 C C . VAL A 1 234 ? -23.062 15.109 25.172 1 77.81 234 VAL A C 1
ATOM 1790 O O . VAL A 1 234 ? -22.953 14.211 24.328 1 77.81 234 VAL A O 1
ATOM 1793 N N . GLU A 1 235 ? -24.266 15.758 25.422 1 72.94 235 GLU A N 1
ATOM 1794 C CA . GLU A 1 235 ? -25.516 15.336 24.781 1 72.94 235 GLU A CA 1
ATOM 1795 C C . GLU A 1 235 ? -25.703 16.031 23.438 1 72.94 235 GLU A C 1
ATOM 1797 O O . GLU A 1 235 ? -26.375 15.5 22.547 1 72.94 235 GLU A O 1
ATOM 1802 N N . GLU A 1 236 ? -25.266 17.25 23.438 1 64.06 236 GLU A N 1
ATOM 1803 C CA . GLU A 1 236 ? -25.609 18.078 22.281 1 64.06 236 GLU A CA 1
ATOM 1804 C C . GLU A 1 236 ? -24.422 18.203 21.328 1 64.06 236 GLU A C 1
ATOM 1806 O O . GLU A 1 236 ? -23.328 18.562 21.75 1 64.06 236 GLU A O 1
ATOM 1811 N N . GLN A 1 237 ? -24.594 17.688 20.125 1 59.09 237 GLN A N 1
ATOM 1812 C CA . GLN A 1 237 ? -23.578 17.688 19.078 1 59.09 237 GLN A CA 1
ATOM 1813 C C . GLN A 1 237 ? -23.094 19.109 18.781 1 59.09 237 GLN A C 1
ATOM 1815 O O . GLN A 1 237 ? -21.938 19.312 18.406 1 59.09 237 GLN A O 1
ATOM 1820 N N . TYR A 1 238 ? -24.109 20.094 18.656 1 54.59 238 TYR A N 1
ATOM 1821 C CA . TYR A 1 238 ? -23.641 21.375 18.141 1 54.59 238 TYR A CA 1
ATOM 1822 C C . TYR A 1 238 ? -24.125 22.531 19.016 1 54.59 238 TYR A C 1
ATOM 1824 O O . TYR A 1 238 ? -25.266 22.516 19.5 1 54.59 238 TYR A O 1
ATOM 1832 N N . ILE A 1 239 ? -23.203 23.203 19.688 1 53.81 239 ILE A N 1
ATOM 1833 C CA . ILE A 1 239 ? -23.594 24.531 20.172 1 53.81 239 ILE A CA 1
ATOM 1834 C C . ILE A 1 239 ? -23.891 25.438 18.984 1 53.81 239 ILE A C 1
ATOM 1836 O O . ILE A 1 239 ? -23.094 25.516 18.047 1 53.81 239 ILE A O 1
ATOM 1840 N N . ASP A 1 240 ? -25.094 25.891 18.859 1 53.19 240 ASP A N 1
ATOM 1841 C CA . ASP A 1 240 ? -25.453 26.953 17.938 1 53.19 240 ASP A CA 1
ATOM 1842 C C . ASP A 1 240 ? -24.359 28 17.844 1 53.19 240 ASP A C 1
ATOM 1844 O O . ASP A 1 240 ? -23.828 28.453 18.859 1 53.19 240 ASP A O 1
ATOM 1848 N N . LYS A 1 241 ? -23.734 28 16.547 1 54.41 241 LYS A N 1
ATOM 1849 C CA . LYS A 1 241 ? -22.703 29 16.234 1 54.41 241 LYS A CA 1
ATOM 1850 C C . LYS A 1 241 ? -22.969 30.297 16.984 1 54.41 241 LYS A C 1
ATOM 1852 O O . LYS A 1 241 ? -22.031 31 17.359 1 54.41 241 LYS A O 1
ATOM 1857 N N . ASP A 1 242 ? -24.219 30.562 17.031 1 54.69 242 ASP A N 1
ATOM 1858 C CA . ASP A 1 242 ? -24.656 31.812 17.656 1 54.69 242 ASP A CA 1
ATOM 1859 C C . ASP A 1 242 ? -24.953 31.609 19.141 1 54.69 242 ASP A C 1
ATOM 1861 O O . ASP A 1 242 ? -25.312 32.562 19.844 1 54.69 242 ASP A O 1
ATOM 1865 N N . GLY A 1 243 ? -24.75 30.391 19.5 1 56.53 243 GLY A N 1
ATOM 1866 C CA . GLY A 1 243 ? -25.141 30.156 20.875 1 56.53 243 GLY A CA 1
ATOM 1867 C C . GLY A 1 243 ? -24 30.344 21.875 1 56.53 243 GLY A C 1
ATOM 1868 O O . GLY A 1 243 ? -22.844 30.453 21.469 1 56.53 243 GLY A O 1
ATOM 1869 N N . GLU A 1 244 ? -24.359 30.656 23.047 1 57.75 244 GLU A N 1
ATOM 1870 C CA . GLU A 1 244 ? -23.391 30.812 24.125 1 57.75 244 GLU A CA 1
ATOM 1871 C C . GLU A 1 244 ? -22.703 29.5 24.453 1 57.75 244 GLU A C 1
ATOM 1873 O O . GLU A 1 244 ? -23.344 28.453 24.516 1 57.75 244 GLU A O 1
ATOM 1878 N N . PRO A 1 245 ? -21.406 29.5 24.266 1 59.88 245 PRO A N 1
ATOM 1879 C CA . PRO A 1 245 ? -20.688 28.281 24.656 1 59.88 245 PRO A CA 1
ATOM 1880 C C . PRO A 1 245 ? -21.094 27.781 26.047 1 59.88 245 PRO A C 1
ATOM 1882 O O . PRO A 1 245 ? -21.484 28.578 26.906 1 59.88 245 PRO A O 1
ATOM 1885 N N . PRO A 1 246 ? -21.234 26.438 26.094 1 61.91 246 PRO A N 1
ATOM 1886 C CA . PRO A 1 246 ? -21.578 25.906 27.406 1 61.91 246 PRO A CA 1
ATOM 1887 C C . PRO A 1 246 ? -20.656 26.438 28.516 1 61.91 246 PRO A C 1
ATOM 1889 O O . PRO A 1 246 ? -19.5 26.781 28.234 1 61.91 246 PRO A O 1
ATOM 1892 N N . ALA A 1 247 ? -21.266 26.734 29.672 1 61.69 247 ALA A N 1
ATOM 1893 C CA . ALA A 1 247 ? -20.578 27.281 30.828 1 61.69 247 ALA A CA 1
ATOM 1894 C C . ALA A 1 247 ? -19.344 26.453 31.188 1 61.69 247 ALA A C 1
ATOM 1896 O O . ALA A 1 247 ? -18.344 27 31.656 1 61.69 247 ALA A O 1
ATOM 1897 N N . HIS A 1 248 ? -19.438 24.984 30.984 1 72.88 248 HIS A N 1
ATOM 1898 C CA . HIS A 1 248 ? -18.297 24.109 31.297 1 72.88 248 HIS A CA 1
ATOM 1899 C C . HIS A 1 248 ? -17.906 23.281 30.078 1 72.88 248 HIS A C 1
ATOM 1901 O O . HIS A 1 248 ? -18.766 22.75 29.375 1 72.88 248 HIS A O 1
ATOM 1907 N N . LYS A 1 249 ? -16.562 23.328 29.891 1 83.56 249 LYS A N 1
ATOM 1908 C CA . LYS A 1 249 ? -16.078 22.531 28.766 1 83.56 249 LYS A CA 1
ATOM 1909 C C . LYS A 1 249 ? -16.016 21.047 29.125 1 83.56 249 LYS A C 1
ATOM 1911 O O . LYS A 1 249 ? -15.516 20.688 30.203 1 83.56 249 LYS A O 1
ATOM 1916 N N . VAL A 1 250 ? -16.609 20.25 28.312 1 86.94 250 VAL A N 1
ATOM 1917 C CA . VAL A 1 250 ? -16.688 18.812 28.547 1 86.94 250 VAL A CA 1
ATOM 1918 C C . VAL A 1 250 ? -15.305 18.203 28.391 1 86.94 250 VAL A C 1
ATOM 1920 O O . VAL A 1 250 ? -14.523 18.609 27.531 1 86.94 250 VAL A O 1
ATOM 1923 N N . GLY A 1 251 ? -15.031 17.219 29.281 1 90.31 251 GLY A N 1
ATOM 1924 C CA . GLY A 1 251 ? -13.773 16.484 29.188 1 90.31 251 GLY A CA 1
ATOM 1925 C C . GLY A 1 251 ? -13.781 15.414 28.109 1 90.31 251 GLY A C 1
ATOM 1926 O O . GLY A 1 251 ? -14.852 14.914 27.734 1 90.31 251 GLY A O 1
ATOM 1927 N N . THR A 1 252 ? -12.578 15.039 27.719 1 93.5 252 THR A N 1
ATOM 1928 C CA . THR A 1 252 ? -12.422 14.07 26.641 1 93.5 252 THR A CA 1
ATOM 1929 C C . THR A 1 252 ? -13 12.711 27.031 1 93.5 252 THR A C 1
ATOM 1931 O O . THR A 1 252 ? -13.68 12.062 26.25 1 93.5 252 THR A O 1
ATOM 1934 N N . LEU A 1 253 ? -12.758 12.297 28.266 1 92.94 253 LEU A N 1
ATOM 1935 C CA . LEU A 1 253 ? -13.18 10.984 28.719 1 92.94 253 LEU A CA 1
ATOM 1936 C C . LEU A 1 253 ? -14.695 10.852 28.672 1 92.94 253 LEU A C 1
ATOM 1938 O O . LEU A 1 253 ? -15.219 9.781 28.344 1 92.94 253 LEU A O 1
ATOM 1942 N N . GLU A 1 254 ? -15.359 11.906 29.047 1 89.75 254 GLU A N 1
ATOM 1943 C CA . GLU A 1 254 ? -16.812 11.875 29 1 89.75 254 GLU A CA 1
ATOM 1944 C C . GLU A 1 254 ? -17.328 11.648 27.578 1 89.75 254 GLU A C 1
ATOM 1946 O O . GLU A 1 254 ? -18.281 10.891 27.359 1 89.75 254 GLU A O 1
ATOM 1951 N N . LEU A 1 255 ? -16.719 12.305 26.703 1 90.06 255 LEU A N 1
ATOM 1952 C CA . LEU A 1 255 ? -17.109 12.172 25.312 1 90.06 255 LEU A CA 1
ATOM 1953 C C . LEU A 1 255 ? -16.797 10.773 24.781 1 90.06 255 LEU A C 1
ATOM 1955 O O . LEU A 1 255 ? -17.609 10.164 24.109 1 90.06 255 LEU A O 1
ATOM 1959 N N . VAL A 1 256 ? -15.633 10.25 25.078 1 91.44 256 VAL A N 1
ATOM 1960 C CA . VAL A 1 256 ? -15.188 8.945 24.609 1 91.44 256 VAL A CA 1
ATOM 1961 C C . VAL A 1 256 ? -16.109 7.859 25.172 1 91.44 256 VAL A C 1
ATOM 1963 O O . VAL A 1 256 ? -16.484 6.926 24.453 1 91.44 256 VAL A O 1
ATOM 1966 N N . ARG A 1 257 ? -16.5 8.023 26.391 1 89.88 257 ARG A N 1
ATOM 1967 C CA . ARG A 1 257 ? -17.375 7.039 27.016 1 89.88 257 ARG A CA 1
ATOM 1968 C C . ARG A 1 257 ? -18.75 7.035 26.359 1 89.88 257 ARG A C 1
ATOM 1970 O O . ARG A 1 257 ? -19.375 5.98 26.219 1 89.88 257 ARG A O 1
ATOM 1977 N N . LYS A 1 258 ? -19.172 8.172 25.984 1 88.5 258 LYS A N 1
ATOM 1978 C CA . LYS A 1 258 ? -20.5 8.289 25.375 1 88.5 258 LYS A CA 1
ATOM 1979 C C . LYS A 1 258 ? -20.484 7.773 23.938 1 88.5 258 LYS A C 1
ATOM 1981 O O . LYS A 1 258 ? -21.359 7.008 23.547 1 88.5 258 LYS A O 1
ATOM 1986 N N . TYR A 1 259 ? -19.5 8.141 23.203 1 87.81 259 TYR A N 1
ATOM 1987 C CA . TYR A 1 259 ? -19.578 7.949 21.75 1 87.81 259 TYR A CA 1
ATOM 1988 C C . TYR A 1 259 ? -18.734 6.75 21.312 1 87.81 259 TYR A C 1
ATOM 1990 O O . TYR A 1 259 ? -18.891 6.25 20.203 1 87.81 259 TYR A O 1
ATOM 1998 N N . TRP A 1 260 ? -17.844 6.281 22.156 1 90 260 TRP A N 1
ATOM 1999 C CA . TRP A 1 260 ? -17.016 5.117 21.891 1 90 260 TRP A CA 1
ATOM 2000 C C . TRP A 1 260 ? -17 4.164 23.078 1 90 260 TRP A C 1
ATOM 2002 O O . TRP A 1 260 ? -15.93 3.803 23.578 1 90 260 TRP A O 1
ATOM 2012 N N . PRO A 1 261 ? -18.141 3.639 23.469 1 90.06 261 PRO A N 1
ATOM 2013 C CA . PRO A 1 261 ? -18.281 2.883 24.719 1 90.06 261 PRO A CA 1
ATOM 2014 C C . PRO A 1 261 ? -17.578 1.531 24.672 1 90.06 261 PRO A C 1
ATOM 2016 O O . PRO A 1 261 ? -17.234 0.971 25.719 1 90.06 261 PRO A O 1
ATOM 2019 N N . ASN A 1 262 ? -17.266 0.995 23.547 1 90.62 262 ASN A N 1
ATOM 2020 C CA . ASN A 1 262 ? -16.719 -0.355 23.453 1 90.62 262 ASN A CA 1
ATOM 2021 C C . ASN A 1 262 ? -15.211 -0.334 23.172 1 90.62 262 ASN A C 1
ATOM 2023 O O . ASN A 1 262 ? -14.633 -1.354 22.797 1 90.62 262 ASN A O 1
ATOM 2027 N N . VAL A 1 263 ? -14.594 0.782 23.359 1 93.31 263 VAL A N 1
ATOM 2028 C CA . VAL A 1 263 ? -13.156 0.915 23.109 1 93.31 263 VAL A CA 1
ATOM 2029 C C . VAL A 1 263 ? -12.406 0.929 24.438 1 93.31 263 VAL A C 1
ATOM 2031 O O . VAL A 1 263 ? -12.844 1.56 25.406 1 93.31 263 VAL A O 1
ATOM 2034 N N . GLU A 1 264 ? -11.305 0.15 24.438 1 96.88 264 GLU A N 1
ATOM 2035 C CA . GLU A 1 264 ? -10.453 0.212 25.609 1 96.88 264 GLU A CA 1
ATOM 2036 C C . GLU A 1 264 ? -9.898 1.619 25.828 1 96.88 264 GLU A C 1
ATOM 2038 O O . GLU A 1 264 ? -9.484 2.277 24.859 1 96.88 264 GLU A O 1
ATOM 2043 N N . VAL A 1 265 ? -9.906 2.078 27.156 1 97 265 VAL A N 1
ATOM 2044 C CA . VAL A 1 265 ? -9.484 3.449 27.438 1 97 265 VAL A CA 1
ATOM 2045 C C . VAL A 1 265 ? -8.445 3.461 28.547 1 97 265 VAL A C 1
ATOM 2047 O O . VAL A 1 265 ? -8.68 2.902 29.625 1 97 265 VAL A O 1
ATOM 2050 N N . ASP A 1 266 ? -7.324 4.027 28.25 1 97.38 266 ASP A N 1
ATOM 2051 C CA . ASP A 1 266 ? -6.352 4.328 29.297 1 97.38 266 ASP A CA 1
ATOM 2052 C C . ASP A 1 266 ? -6.691 5.645 30 1 97.38 266 ASP A C 1
ATOM 2054 O O . ASP A 1 266 ? -6.133 6.691 29.672 1 97.38 266 ASP A O 1
ATOM 2058 N N . GLU A 1 267 ? -7.438 5.57 31.016 1 96.81 267 GLU A N 1
ATOM 2059 C CA . GLU A 1 267 ? -7.973 6.758 31.672 1 96.81 267 GLU A CA 1
ATOM 2060 C C . GLU A 1 267 ? -6.855 7.602 32.281 1 96.81 267 GLU A C 1
ATOM 2062 O O . GLU A 1 267 ? -7 8.82 32.438 1 96.81 267 GLU A O 1
ATOM 2067 N N . GLU A 1 268 ? -5.754 6.961 32.594 1 97.5 268 GLU A N 1
ATOM 2068 C CA . GLU A 1 268 ? -4.633 7.676 33.219 1 97.5 268 GLU A CA 1
ATOM 2069 C C . GLU A 1 268 ? -4.086 8.742 32.25 1 97.5 268 GLU A C 1
ATOM 2071 O O . GLU A 1 268 ? -3.564 9.766 32.719 1 97.5 268 GLU A O 1
ATOM 2076 N N . TYR A 1 269 ? -4.281 8.539 31.047 1 96.94 269 TYR A N 1
ATOM 2077 C CA . TYR A 1 269 ? -3.816 9.445 30 1 96.94 269 TYR A CA 1
ATOM 2078 C C . TYR A 1 269 ? -4.461 10.82 30.141 1 96.94 269 TYR A C 1
ATOM 2080 O O . TYR A 1 269 ? -3.854 11.836 29.797 1 96.94 269 TYR A O 1
ATOM 2088 N N . TRP A 1 270 ? -5.648 10.875 30.734 1 96.94 270 TRP A N 1
ATOM 2089 C CA . TRP A 1 270 ? -6.395 12.125 30.828 1 96.94 270 TRP A CA 1
ATOM 2090 C C . TRP A 1 270 ? -6.469 12.609 32.281 1 96.94 270 TRP A C 1
ATOM 2092 O O . TRP A 1 270 ? -7.129 13.609 32.562 1 96.94 270 TRP A O 1
ATOM 2102 N N . ARG A 1 271 ? -5.855 11.992 33.156 1 95.81 271 ARG A N 1
ATOM 2103 C CA . ARG A 1 271 ? -5.977 12.289 34.594 1 95.81 271 ARG A CA 1
ATOM 2104 C C . ARG A 1 271 ? -5.609 13.742 34.875 1 95.81 271 ARG A C 1
ATOM 2106 O O . ARG A 1 271 ? -6.379 14.477 35.5 1 95.81 271 ARG A O 1
ATOM 2113 N N . ASP A 1 272 ? -4.48 14.266 34.375 1 95.5 272 ASP A N 1
ATOM 2114 C CA . ASP A 1 272 ? -4.012 15.609 34.688 1 95.5 272 ASP A CA 1
ATOM 2115 C C . ASP A 1 272 ? -4.328 16.578 33.531 1 95.5 272 ASP A C 1
ATOM 2117 O O . ASP A 1 272 ? -4.086 17.781 33.656 1 95.5 272 ASP A O 1
ATOM 2121 N N . ARG A 1 273 ? -4.898 16.078 32.5 1 96.12 273 ARG A N 1
ATOM 2122 C CA . ARG A 1 273 ? -5.273 16.859 31.328 1 96.12 273 ARG A CA 1
ATOM 2123 C C . ARG A 1 273 ? -6.621 16.406 30.781 1 96.12 273 ARG A C 1
ATOM 2125 O O . ARG A 1 273 ? -6.688 15.742 29.734 1 96.12 273 ARG A O 1
ATOM 2132 N N . PRO A 1 274 ? -7.645 16.844 31.344 1 95.19 274 PRO A N 1
ATOM 2133 C CA . PRO A 1 274 ? -8.977 16.312 31.078 1 95.19 274 PRO A CA 1
ATOM 2134 C C . PRO A 1 274 ? -9.43 16.547 29.641 1 95.19 274 PRO A C 1
ATOM 2136 O O . PRO A 1 274 ? -10.328 15.852 29.141 1 95.19 274 PRO A O 1
ATOM 2139 N N . ARG A 1 275 ? -8.797 17.531 28.953 1 95 275 ARG A N 1
ATOM 2140 C CA . ARG A 1 275 ? -9.234 17.812 27.594 1 95 275 ARG A CA 1
ATOM 2141 C C . ARG A 1 275 ? -8.148 17.453 26.578 1 95 275 ARG A C 1
ATOM 2143 O O . ARG A 1 275 ? -8.125 17.984 25.469 1 95 275 ARG A O 1
ATOM 2150 N N . ARG A 1 276 ? -7.273 16.594 27.031 1 96.06 276 ARG A N 1
ATOM 2151 C CA . ARG A 1 276 ? -6.234 16.125 26.125 1 96.06 276 ARG A CA 1
ATOM 2152 C C . ARG A 1 276 ? -6.836 15.422 24.922 1 96.06 276 ARG A C 1
ATOM 2154 O O . ARG A 1 276 ? -7.824 14.688 25.047 1 96.06 276 ARG A O 1
ATOM 2161 N N . ALA A 1 277 ? -6.246 15.633 23.781 1 95.25 277 ALA A N 1
ATOM 2162 C CA . ALA A 1 277 ? -6.715 15.031 22.531 1 95.25 277 ALA A CA 1
ATOM 2163 C C . ALA A 1 277 ? -6.633 13.508 22.609 1 95.25 277 ALA A C 1
ATOM 2165 O O . ALA A 1 277 ? -5.824 12.953 23.359 1 95.25 277 ALA A O 1
ATOM 2166 N N . VAL A 1 278 ? -7.41 12.906 21.797 1 94.19 278 VAL A N 1
ATOM 2167 C CA . VAL A 1 278 ? -7.449 11.445 21.766 1 94.19 278 VAL A CA 1
ATOM 2168 C C . VAL A 1 278 ? -6.238 10.922 21 1 94.19 278 VAL A C 1
ATOM 2170 O O . VAL A 1 278 ? -5.777 9.805 21.25 1 94.19 278 VAL A O 1
ATOM 2173 N N . TRP A 1 279 ? -5.73 11.672 20.062 1 95.38 279 TRP A N 1
ATOM 2174 C CA . TRP A 1 279 ? -4.512 11.328 19.344 1 95.38 279 TRP A CA 1
ATOM 2175 C C . TRP A 1 279 ? -3.275 11.734 20.141 1 95.38 279 TRP A C 1
ATOM 2177 O O . TRP A 1 279 ? -3.111 12.898 20.5 1 95.38 279 TRP A O 1
ATOM 2187 N N . ASP A 1 280 ? -2.447 10.789 20.422 1 96.88 280 ASP A N 1
ATOM 2188 C CA . ASP A 1 280 ? -1.221 11.031 21.172 1 96.88 280 ASP A CA 1
ATOM 2189 C C . ASP A 1 280 ? -0.108 11.539 20.266 1 96.88 280 ASP A C 1
ATOM 2191 O O . ASP A 1 280 ? 0.37 10.805 19.391 1 96.88 280 ASP A O 1
ATOM 2195 N N . SER A 1 281 ? 0.323 12.789 20.453 1 97.62 281 SER A N 1
ATOM 2196 C CA . SER A 1 281 ? 1.366 13.383 19.625 1 97.62 281 SER A CA 1
ATOM 2197 C C . SER A 1 281 ? 2.693 13.461 20.375 1 97.62 281 SER A C 1
ATOM 2199 O O . SER A 1 281 ? 3.588 14.211 19.984 1 97.62 281 SER A O 1
ATOM 2201 N N . SER A 1 282 ? 2.854 12.711 21.453 1 97.38 282 SER A N 1
ATOM 2202 C CA . SER A 1 282 ? 4.047 12.766 22.297 1 97.38 282 SER A CA 1
ATOM 2203 C C . SER A 1 282 ? 5.289 12.352 21.516 1 97.38 282 SER A C 1
ATOM 2205 O O . SER A 1 282 ? 6.391 12.836 21.781 1 97.38 282 SER A O 1
ATOM 2207 N N . LYS A 1 283 ? 5.125 11.453 20.609 1 98 283 LYS A N 1
ATOM 2208 C CA . LYS A 1 283 ? 6.258 11.023 19.797 1 98 283 LYS A CA 1
ATOM 2209 C C . LYS A 1 283 ? 6.852 12.188 19.016 1 98 283 LYS A C 1
ATOM 2211 O O . LYS A 1 283 ? 8.07 12.344 18.953 1 98 283 LYS A O 1
ATOM 2216 N N . ALA A 1 284 ? 5.988 13 18.375 1 98.56 284 ALA A N 1
ATOM 2217 C CA . ALA A 1 284 ? 6.445 14.18 17.641 1 98.56 284 ALA A CA 1
ATOM 2218 C C . ALA A 1 284 ? 7.184 15.148 18.562 1 98.56 284 ALA A C 1
ATOM 2220 O O . ALA A 1 284 ? 8.195 15.734 18.172 1 98.56 284 ALA A O 1
ATOM 2221 N N . GLU A 1 285 ? 6.703 15.297 19.75 1 97.69 285 GLU A N 1
ATOM 2222 C CA . GLU A 1 285 ? 7.367 16.156 20.734 1 97.69 285 GLU A CA 1
ATOM 2223 C C . GLU A 1 285 ? 8.75 15.609 21.094 1 97.69 285 GLU A C 1
ATOM 2225 O O . GLU A 1 285 ? 9.727 16.359 21.109 1 97.69 285 GLU A O 1
ATOM 2230 N N . ARG A 1 286 ? 8.766 14.375 21.328 1 97.75 286 ARG A N 1
ATOM 2231 C CA . ARG A 1 286 ? 9.992 13.75 21.797 1 97.75 286 ARG A CA 1
ATOM 2232 C C . ARG A 1 286 ? 11.047 13.703 20.703 1 97.75 286 ARG A C 1
ATOM 2234 O O . ARG A 1 286 ? 12.211 14.031 20.938 1 97.75 286 ARG A O 1
ATOM 2241 N N . LEU A 1 287 ? 10.695 13.32 19.484 1 98.12 287 LEU A N 1
ATOM 2242 C CA . LEU A 1 287 ? 11.68 13.031 18.453 1 98.12 287 LEU A CA 1
ATOM 2243 C C . LEU A 1 287 ? 11.945 14.266 17.609 1 98.12 287 LEU A C 1
ATOM 2245 O O . LEU A 1 287 ? 13.07 14.461 17.125 1 98.12 287 LEU A O 1
ATOM 2249 N N . LEU A 1 288 ? 10.93 15.109 17.406 1 98.5 288 LEU A N 1
ATOM 2250 C CA . LEU A 1 288 ? 11.078 16.234 16.484 1 98.5 288 LEU A CA 1
ATOM 2251 C C . LEU A 1 288 ? 11.242 17.547 17.25 1 98.5 288 LEU A C 1
ATOM 2253 O O . LEU A 1 288 ? 11.641 18.562 16.672 1 98.5 288 LEU A O 1
ATOM 2257 N N . GLY A 1 289 ? 10.852 17.562 18.578 1 98 289 GLY A N 1
ATOM 2258 C CA . GLY A 1 289 ? 10.727 18.812 19.297 1 98 289 GLY A CA 1
ATOM 2259 C C . GLY A 1 289 ? 9.5 19.609 18.906 1 98 289 GLY A C 1
ATOM 2260 O O . GLY A 1 289 ? 9.492 20.844 19.016 1 98 289 GLY A O 1
ATOM 2261 N N . TRP A 1 290 ? 8.492 18.938 18.391 1 98.19 290 TRP A N 1
ATOM 2262 C CA . TRP A 1 290 ? 7.301 19.594 17.859 1 98.19 290 TRP A CA 1
ATOM 2263 C C . TRP A 1 290 ? 6.258 19.812 18.953 1 98.19 290 TRP A C 1
ATOM 2265 O O . TRP A 1 290 ? 6.02 18.922 19.781 1 98.19 290 TRP A O 1
ATOM 2275 N N . ARG A 1 291 ? 5.672 21.016 18.969 1 94.44 291 ARG A N 1
ATOM 2276 C CA . ARG A 1 291 ? 4.5 21.344 19.766 1 94.44 291 ARG A CA 1
ATOM 2277 C C . ARG A 1 291 ? 3.52 22.203 18.984 1 94.44 291 ARG A C 1
ATOM 2279 O O . ARG A 1 291 ? 3.932 23.078 18.219 1 94.44 291 ARG A O 1
ATOM 2286 N N . HIS A 1 292 ? 2.309 21.844 19.219 1 94.44 292 HIS A N 1
ATOM 2287 C CA . HIS A 1 292 ? 1.293 22.703 18.609 1 94.44 292 HIS A CA 1
ATOM 2288 C C . HIS A 1 292 ? 1.322 24.094 19.219 1 94.44 292 HIS A C 1
ATOM 2290 O O . HIS A 1 292 ? 1.727 24.266 20.375 1 94.44 292 HIS A O 1
ATOM 2296 N N . GLU A 1 293 ? 1.039 25.156 18.5 1 83.19 293 GLU A N 1
ATOM 2297 C CA . GLU A 1 293 ? 1.082 26.516 19.047 1 83.19 293 GLU A CA 1
ATOM 2298 C C . GLU A 1 293 ? 0.125 26.672 20.219 1 83.19 293 GLU A C 1
ATOM 2300 O O . GLU A 1 293 ? -0.843 25.906 20.344 1 83.19 293 GLU A O 1
ATOM 2305 N N . MET B 1 1 ? -19.953 -20.234 -13.578 1 97.69 1 MET B N 1
ATOM 2306 C CA . MET B 1 1 ? -19.781 -18.828 -13.297 1 97.69 1 MET B CA 1
ATOM 2307 C C . MET B 1 1 ? -19.328 -18.062 -14.547 1 97.69 1 MET B C 1
ATOM 2309 O O . MET B 1 1 ? -18.766 -18.672 -15.461 1 97.69 1 MET B O 1
ATOM 2313 N N . HIS B 1 2 ? -19.656 -16.828 -14.57 1 98.81 2 HIS B N 1
ATOM 2314 C CA . HIS B 1 2 ? -19.031 -15.922 -15.539 1 98.81 2 HIS B CA 1
ATOM 2315 C C . HIS B 1 2 ? -17.922 -15.109 -14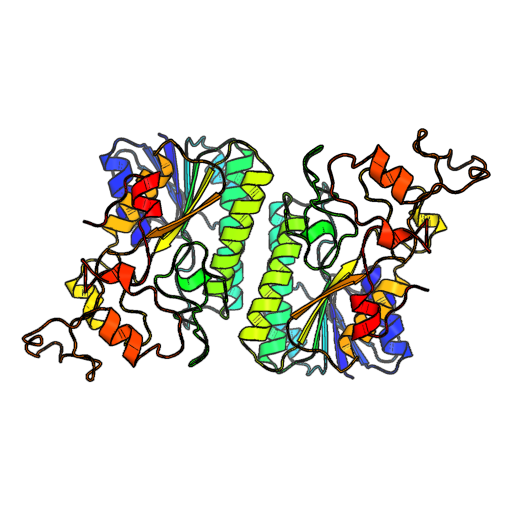.906 1 98.81 2 HIS B C 1
ATOM 2317 O O . HIS B 1 2 ? -18.156 -14.344 -13.969 1 98.81 2 HIS B O 1
ATOM 2323 N N . VAL B 1 3 ? -16.656 -15.281 -15.406 1 98.94 3 VAL B N 1
ATOM 2324 C CA . VAL B 1 3 ? -15.477 -14.812 -14.695 1 98.94 3 VAL B CA 1
ATOM 2325 C C . VAL B 1 3 ? -14.719 -13.805 -15.562 1 98.94 3 VAL B C 1
ATOM 2327 O O . VAL B 1 3 ? -14.539 -14.023 -16.766 1 98.94 3 VAL B O 1
ATOM 2330 N N . LEU B 1 4 ? -14.328 -12.656 -14.992 1 98.94 4 LEU B N 1
ATOM 2331 C CA . LEU B 1 4 ? -13.328 -11.797 -15.617 1 98.94 4 LEU B CA 1
ATOM 2332 C C . LEU B 1 4 ? -11.922 -12.273 -15.289 1 98.94 4 LEU B C 1
ATOM 2334 O O . LEU B 1 4 ? -11.57 -12.438 -14.117 1 98.94 4 LEU B O 1
ATOM 2338 N N . LEU B 1 5 ? -11.133 -12.57 -16.281 1 98.94 5 LEU B N 1
ATOM 2339 C CA . LEU B 1 5 ? -9.734 -12.961 -16.109 1 98.94 5 LEU B CA 1
ATOM 2340 C C . LEU B 1 5 ? -8.805 -11.938 -16.734 1 98.94 5 LEU B C 1
ATOM 2342 O O . LEU B 1 5 ? -8.75 -11.812 -17.969 1 98.94 5 LEU B O 1
ATOM 2346 N N . THR B 1 6 ? -8.109 -11.172 -15.883 1 98.94 6 THR B N 1
ATOM 2347 C CA . THR B 1 6 ? -7.125 -10.242 -16.422 1 98.94 6 THR B CA 1
ATOM 2348 C C . THR B 1 6 ? -5.758 -10.914 -16.547 1 98.94 6 THR B C 1
ATOM 2350 O O . THR B 1 6 ? -5.449 -11.836 -15.789 1 98.94 6 THR B O 1
ATOM 2353 N N . GLY B 1 7 ? -4.957 -10.367 -17.469 1 98.56 7 GLY B N 1
ATOM 2354 C CA . GLY B 1 7 ? -3.693 -11.039 -17.734 1 98.56 7 GLY B CA 1
ATOM 2355 C C . GLY B 1 7 ? -3.867 -12.406 -18.375 1 98.56 7 GLY B C 1
ATOM 2356 O O . GLY B 1 7 ? -3.084 -13.32 -18.109 1 98.56 7 GLY B O 1
ATOM 2357 N N . ALA B 1 8 ? -4.844 -12.57 -19.156 1 98.44 8 ALA B N 1
ATOM 2358 C CA . ALA B 1 8 ? -5.293 -13.867 -19.641 1 98.44 8 ALA B CA 1
ATOM 2359 C C . ALA B 1 8 ? -4.289 -14.469 -20.625 1 98.44 8 ALA B C 1
ATOM 2361 O O . ALA B 1 8 ? -4.266 -15.68 -20.828 1 98.44 8 ALA B O 1
ATOM 2362 N N . LEU B 1 9 ? -3.48 -13.641 -21.219 1 97.5 9 LEU B N 1
ATOM 2363 C CA . LEU B 1 9 ? -2.578 -14.148 -22.234 1 97.5 9 LEU B CA 1
ATOM 2364 C C . LEU B 1 9 ? -1.183 -14.383 -21.672 1 97.5 9 LEU B C 1
ATOM 2366 O O . LEU B 1 9 ? -0.282 -14.828 -22.391 1 97.5 9 LEU B O 1
ATOM 2370 N N . GLY B 1 10 ? -1.009 -14.078 -20.359 1 96.62 10 GLY B N 1
ATOM 2371 C CA . GLY B 1 10 ? 0.24 -14.422 -19.703 1 96.62 10 GLY B CA 1
ATOM 2372 C C . GLY B 1 10 ? 0.38 -15.906 -19.422 1 96.62 10 GLY B C 1
ATOM 2373 O O . GLY B 1 10 ? -0.544 -16.688 -19.688 1 96.62 10 GLY B O 1
ATOM 2374 N N . ARG B 1 11 ? 1.482 -16.312 -18.859 1 95.25 11 ARG B N 1
ATOM 2375 C CA . ARG B 1 11 ? 1.77 -17.719 -18.609 1 95.25 11 ARG B CA 1
ATOM 2376 C C . ARG B 1 11 ? 0.798 -18.312 -17.594 1 95.25 11 ARG B C 1
ATOM 2378 O O . ARG B 1 11 ? 0.211 -19.375 -17.828 1 95.25 11 ARG B O 1
ATOM 2385 N N . CYS B 1 12 ? 0.641 -17.625 -16.484 1 97.69 12 CYS B N 1
ATOM 2386 C CA . CYS B 1 12 ? -0.331 -18.094 -15.508 1 97.69 12 CYS B CA 1
ATOM 2387 C C . CYS B 1 12 ? -1.755 -17.891 -16.016 1 97.69 12 CYS B C 1
ATOM 2389 O O . CYS B 1 12 ? -2.635 -18.703 -15.727 1 97.69 12 CYS B O 1
ATOM 2391 N N . GLY B 1 13 ? -1.991 -16.812 -16.766 1 98.19 13 GLY B N 1
ATOM 2392 C CA . GLY B 1 13 ? -3.311 -16.484 -17.281 1 98.19 13 GLY B CA 1
ATOM 2393 C C . GLY B 1 13 ? -3.859 -17.547 -18.219 1 98.19 13 GLY B C 1
ATOM 2394 O O . GLY B 1 13 ? -5.004 -17.969 -18.078 1 98.19 13 GLY B O 1
ATOM 2395 N N . MET B 1 14 ? -3.021 -17.984 -19.125 1 97.25 14 MET B N 1
ATOM 2396 C CA . MET B 1 14 ? -3.453 -18.953 -20.125 1 97.25 14 MET B CA 1
ATOM 2397 C C . MET B 1 14 ? -3.818 -20.281 -19.453 1 97.25 14 MET B C 1
ATOM 2399 O O . MET B 1 14 ? -4.793 -20.922 -19.859 1 97.25 14 MET B O 1
ATOM 2403 N N . ARG B 1 15 ? -3.029 -20.703 -18.484 1 97.88 15 ARG B N 1
ATOM 2404 C CA . ARG B 1 15 ? -3.33 -21.938 -17.766 1 97.88 15 ARG B CA 1
ATOM 2405 C C . ARG B 1 15 ? -4.613 -21.797 -16.953 1 97.88 15 ARG B C 1
ATOM 2407 O O . ARG B 1 15 ? -5.402 -22.734 -16.859 1 97.88 15 ARG B O 1
ATOM 2414 N N . THR B 1 16 ? -4.801 -20.641 -16.375 1 98.69 16 THR B N 1
ATOM 2415 C CA . THR B 1 16 ? -6.004 -20.375 -15.586 1 98.69 16 THR B CA 1
ATOM 2416 C C . THR B 1 16 ? -7.238 -20.359 -16.484 1 98.69 16 THR B C 1
ATOM 2418 O O . THR B 1 16 ? -8.281 -20.922 -16.125 1 98.69 16 THR B O 1
ATOM 2421 N N . LEU B 1 17 ? -7.109 -19.734 -17.641 1 98.62 17 LEU B N 1
ATOM 2422 C CA . LEU B 1 17 ? -8.195 -19.719 -18.625 1 98.62 17 LEU B CA 1
ATOM 2423 C C . LEU B 1 17 ? -8.617 -21.141 -18.984 1 98.62 17 LEU B C 1
ATOM 2425 O O . LEU B 1 17 ? -9.805 -21.469 -18.953 1 98.62 17 LEU B O 1
ATOM 2429 N N . SER B 1 18 ? -7.621 -21.969 -19.297 1 97.81 18 SER B N 1
ATOM 2430 C CA . SER B 1 18 ? -7.895 -23.344 -19.672 1 97.81 18 SER B CA 1
ATOM 2431 C C . SER B 1 18 ? -8.625 -24.094 -18.562 1 97.81 18 SER B C 1
ATOM 2433 O O . SER B 1 18 ? -9.586 -24.812 -18.812 1 97.81 18 SER B O 1
ATOM 2435 N N . GLN B 1 19 ? -8.141 -23.891 -17.359 1 97.69 19 GLN B N 1
ATOM 2436 C CA . GLN B 1 19 ? -8.742 -24.547 -16.219 1 97.69 19 GLN B CA 1
ATOM 2437 C C . GLN B 1 19 ? -10.195 -24.109 -16.016 1 97.69 19 GLN B C 1
ATOM 2439 O O . GLN B 1 19 ? -11.062 -24.938 -15.734 1 97.69 19 GLN B O 1
ATOM 2444 N N . LEU B 1 20 ? -10.477 -22.828 -16.125 1 98.69 20 LEU B N 1
ATOM 2445 C CA . LEU B 1 20 ? -11.828 -22.297 -15.977 1 98.69 20 LEU B CA 1
ATOM 2446 C C . LEU B 1 20 ? -12.766 -22.891 -17.016 1 98.69 20 LEU B C 1
ATOM 2448 O O . LEU B 1 20 ? -13.859 -23.344 -16.688 1 98.69 20 LEU B O 1
ATOM 2452 N N . LEU B 1 21 ? -12.32 -22.938 -18.25 1 98.38 21 LEU B N 1
ATOM 2453 C CA . LEU B 1 21 ? -13.141 -23.453 -19.344 1 98.38 21 LEU B CA 1
ATOM 2454 C C . LEU B 1 21 ? -13.391 -24.953 -19.172 1 98.38 21 LEU B C 1
ATOM 2456 O O . LEU B 1 21 ? -14.508 -25.422 -19.406 1 98.38 21 LEU B O 1
ATOM 2460 N N . ASP B 1 22 ? -12.344 -25.656 -18.734 1 97.5 22 ASP B N 1
ATOM 2461 C CA . ASP B 1 22 ? -12.461 -27.094 -18.5 1 97.5 22 ASP B CA 1
ATOM 2462 C C . ASP B 1 22 ? -13.516 -27.406 -17.438 1 97.5 22 ASP B C 1
ATOM 2464 O O . ASP B 1 22 ? -14.156 -28.453 -17.469 1 97.5 22 ASP B O 1
ATOM 2468 N N . GLU B 1 23 ? -13.648 -26.516 -16.531 1 97.56 23 GLU B N 1
ATOM 2469 C CA . GLU B 1 23 ? -14.594 -26.719 -15.438 1 97.56 23 GLU B CA 1
ATOM 2470 C C . GLU B 1 23 ? -15.969 -26.172 -15.781 1 97.56 23 GLU B C 1
ATOM 2472 O O . GLU B 1 23 ? -16.859 -26.141 -14.93 1 97.56 23 GLU B O 1
ATOM 2477 N N . GLY B 1 24 ? -16.156 -25.594 -16.953 1 98.06 24 GLY B N 1
ATOM 2478 C CA . GLY B 1 24 ? -17.469 -25.219 -17.453 1 98.06 24 GLY B CA 1
ATOM 2479 C C . GLY B 1 24 ? -17.812 -23.766 -17.188 1 98.06 24 GLY B C 1
ATOM 2480 O O . GLY B 1 24 ? -18.969 -23.359 -17.344 1 98.06 24 GLY B O 1
ATOM 2481 N N . HIS B 1 25 ? -16.859 -22.969 -16.734 1 98.62 25 HIS B N 1
ATOM 2482 C CA . HIS B 1 25 ? -17.094 -21.531 -16.562 1 98.62 25 HIS B CA 1
ATOM 2483 C C . HIS B 1 25 ? -17.031 -20.797 -17.891 1 98.62 25 HIS B C 1
ATOM 2485 O O . HIS B 1 25 ? -16.469 -21.297 -18.859 1 98.62 25 HIS B O 1
ATOM 2491 N N . THR B 1 26 ? -17.672 -19.656 -17.938 1 98.75 26 THR B N 1
ATOM 2492 C CA . THR B 1 26 ? -17.484 -18.719 -19.047 1 98.75 26 THR B CA 1
ATOM 2493 C C . THR B 1 26 ? -16.578 -17.562 -18.625 1 98.75 26 THR B C 1
ATOM 2495 O O . THR B 1 26 ? -16.547 -17.188 -17.453 1 98.75 26 THR B O 1
ATOM 2498 N N . VAL B 1 27 ? -15.82 -17.094 -19.641 1 98.81 27 VAL B N 1
ATOM 2499 C CA . VAL B 1 27 ? -14.758 -16.172 -19.25 1 98.81 27 VAL B CA 1
ATOM 2500 C C . VAL B 1 27 ? -14.742 -14.969 -20.188 1 98.81 27 VAL B C 1
ATOM 2502 O O . VAL B 1 27 ? -14.836 -15.125 -21.406 1 98.81 27 VAL B O 1
ATOM 2505 N N . LEU B 1 28 ? -14.719 -13.781 -19.641 1 98.88 28 LEU B N 1
ATOM 2506 C CA . LEU B 1 28 ? -14.172 -12.641 -20.375 1 98.88 28 LEU B CA 1
ATOM 2507 C C . LEU B 1 28 ? -12.688 -12.461 -20.062 1 98.88 28 LEU B C 1
ATOM 2509 O O . LEU B 1 28 ? -12.32 -12.102 -18.938 1 98.88 28 LEU B O 1
ATOM 2513 N N . ALA B 1 29 ? -11.898 -12.781 -21.062 1 98.75 29 ALA B N 1
ATOM 2514 C CA . ALA B 1 29 ? -10.445 -12.664 -20.953 1 98.75 29 ALA B CA 1
ATOM 2515 C C . ALA B 1 29 ? -9.977 -11.289 -21.406 1 98.75 29 ALA B C 1
ATOM 2517 O O . ALA B 1 29 ? -10.508 -10.734 -22.391 1 98.75 29 ALA B O 1
ATOM 2518 N N . THR B 1 30 ? -9.008 -10.703 -20.672 1 98.75 30 THR B N 1
ATOM 2519 C CA . THR B 1 30 ? -8.469 -9.422 -21.094 1 98.75 30 THR B CA 1
ATOM 2520 C C . THR B 1 30 ? -6.957 -9.383 -20.922 1 98.75 30 THR B C 1
ATOM 2522 O O . THR B 1 30 ? -6.41 -10.062 -20.047 1 98.75 30 THR B O 1
ATOM 2525 N N . ASP B 1 31 ? -6.324 -8.734 -21.75 1 98.44 31 ASP B N 1
ATOM 2526 C CA . ASP B 1 31 ? -4.898 -8.414 -21.781 1 98.44 31 ASP B CA 1
ATOM 2527 C C . ASP B 1 31 ? -4.641 -7.164 -22.625 1 98.44 31 ASP B C 1
ATOM 2529 O O . ASP B 1 31 ? -5.551 -6.645 -23.266 1 98.44 31 ASP B O 1
ATOM 2533 N N . ARG B 1 32 ? -3.42 -6.68 -22.594 1 96.12 32 ARG B N 1
ATOM 2534 C CA . ARG B 1 32 ? -3.104 -5.449 -23.312 1 96.12 32 ARG B CA 1
ATOM 2535 C C . ARG B 1 32 ? -3.088 -5.688 -24.828 1 96.12 32 ARG B C 1
ATOM 2537 O O . ARG B 1 32 ? -3.408 -4.789 -25.609 1 96.12 32 ARG B O 1
ATOM 2544 N N . THR B 1 33 ? -2.754 -6.879 -25.125 1 92.88 33 THR B N 1
ATOM 2545 C CA . THR B 1 33 ? -2.654 -7.215 -26.547 1 92.88 33 THR B CA 1
ATOM 2546 C C . THR B 1 33 ? -3.602 -8.359 -26.891 1 92.88 33 THR B C 1
ATOM 2548 O O . THR B 1 33 ? -3.844 -9.25 -26.078 1 92.88 33 THR B O 1
ATOM 2551 N N . SER B 1 34 ? -4.035 -8.344 -28.109 1 93.44 34 SER B N 1
ATOM 2552 C CA . SER B 1 34 ? -4.98 -9.352 -28.562 1 93.44 34 SER B CA 1
ATOM 2553 C C . SER B 1 34 ? -4.289 -10.703 -28.766 1 93.44 34 S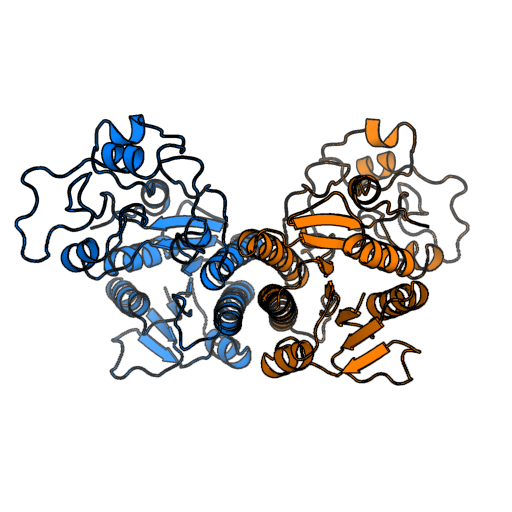ER B C 1
ATOM 2555 O O . SER B 1 34 ? -3.105 -10.75 -29.109 1 93.44 34 SER B O 1
ATOM 2557 N N . PRO B 1 35 ? -5.07 -11.727 -28.531 1 93.81 35 PRO B N 1
ATOM 2558 C CA . PRO B 1 35 ? -4.496 -13.055 -28.75 1 93.81 35 PRO B CA 1
ATOM 2559 C C . PRO B 1 35 ? -4.227 -13.344 -30.219 1 93.81 35 PRO B C 1
ATOM 2561 O O . PRO B 1 35 ? -4.906 -12.797 -31.094 1 93.81 35 PRO B O 1
ATOM 2564 N N . SER B 1 36 ? -3.262 -14.188 -30.391 1 90.88 36 SER B N 1
ATOM 2565 C CA . SER B 1 36 ? -2.922 -14.586 -31.75 1 90.88 36 SER B CA 1
ATOM 2566 C C . SER B 1 36 ? -3.875 -15.656 -32.281 1 90.88 36 SER B C 1
ATOM 2568 O O . SER B 1 36 ? -3.965 -15.875 -33.5 1 90.88 36 SER B O 1
ATOM 2570 N N . SER B 1 37 ? -4.527 -16.391 -31.438 1 88.75 37 SER B N 1
ATOM 2571 C CA . SER B 1 37 ? -5.465 -17.469 -31.766 1 88.75 37 SER B CA 1
ATOM 2572 C C . SER B 1 37 ? -6.703 -17.406 -30.891 1 88.75 37 SER B C 1
ATOM 2574 O O . SER B 1 37 ? -6.672 -16.828 -29.797 1 88.75 37 SER B O 1
ATOM 2576 N N . PRO B 1 38 ? -7.738 -17.969 -31.391 1 88.5 38 PRO B N 1
ATOM 2577 C CA . PRO B 1 38 ? -8.945 -18 -30.562 1 88.5 38 PRO B CA 1
ATOM 2578 C C . PRO B 1 38 ? -8.719 -18.672 -29.219 1 88.5 38 PRO B C 1
ATOM 2580 O O . PRO B 1 38 ? -7.93 -19.625 -29.125 1 88.5 38 PRO B O 1
ATOM 2583 N N . LEU B 1 39 ? -9.258 -18.297 -28.031 1 90.31 39 LEU B N 1
ATOM 2584 C CA . LEU B 1 39 ? -9.023 -18.75 -26.672 1 90.31 39 LEU B CA 1
ATOM 2585 C C . LEU B 1 39 ? -9.82 -20.016 -26.359 1 90.31 39 LEU B C 1
ATOM 2587 O O . LEU B 1 39 ? -9.477 -20.781 -25.453 1 90.31 39 LEU B O 1
ATOM 2591 N N . GLY B 1 40 ? -10.805 -20.391 -27.031 1 88.81 40 GLY B N 1
ATOM 2592 C CA . GLY B 1 40 ? -11.648 -21.547 -26.844 1 88.81 40 GLY B CA 1
ATOM 2593 C C . GLY B 1 40 ? -13.117 -21.203 -26.672 1 88.81 40 GLY B C 1
ATOM 2594 O O . GLY B 1 40 ? -13.461 -20.047 -26.453 1 88.81 40 GLY B O 1
ATOM 2595 N N . ASP B 1 41 ? -13.945 -22.281 -26.688 1 93 41 ASP B N 1
ATOM 2596 C CA . ASP B 1 41 ? -15.383 -22.109 -26.484 1 93 41 ASP B CA 1
ATOM 2597 C C . ASP B 1 41 ? -15.688 -21.656 -25.047 1 93 41 ASP B C 1
ATOM 2599 O O . ASP B 1 41 ? -15.133 -22.219 -24.094 1 93 41 ASP B O 1
ATOM 2603 N N . GLY B 1 42 ? -16.406 -20.609 -24.906 1 97.12 42 GLY B N 1
ATOM 2604 C CA . GLY B 1 42 ? -16.766 -20.125 -23.594 1 97.12 42 GLY B CA 1
ATOM 2605 C C . GLY B 1 42 ? -15.961 -18.906 -23.156 1 97.12 42 GLY B C 1
ATOM 2606 O O . GLY B 1 42 ? -16.234 -18.312 -22.109 1 97.12 42 GLY B O 1
ATOM 2607 N N . ALA B 1 43 ? -15.031 -18.562 -24.047 1 98 43 ALA B N 1
ATOM 2608 C CA . ALA B 1 43 ? -14.203 -17.406 -23.734 1 98 43 ALA B CA 1
ATOM 2609 C C . ALA B 1 43 ? -14.422 -16.266 -24.734 1 98 43 ALA B C 1
ATOM 2611 O O . ALA B 1 43 ? -14.523 -16.516 -25.938 1 98 43 ALA B O 1
ATOM 2612 N N . GLU B 1 44 ? -14.609 -15.094 -24.25 1 97.56 44 GLU B N 1
ATOM 2613 C CA . GLU B 1 44 ? -14.547 -13.852 -25.016 1 97.56 44 GLU B CA 1
ATOM 2614 C C . GLU B 1 44 ? -13.312 -13.039 -24.656 1 97.56 44 GLU B C 1
ATOM 2616 O O . GLU B 1 44 ? -12.727 -13.234 -23.578 1 97.56 44 GLU B O 1
ATOM 2621 N N . PHE B 1 45 ? -12.922 -12.219 -25.656 1 98.12 45 PHE B N 1
ATOM 2622 C CA . PHE B 1 45 ? -11.727 -11.422 -25.391 1 98.12 45 PHE B CA 1
ATOM 2623 C C . PHE B 1 45 ? -12.016 -9.938 -25.609 1 98.12 45 PHE B C 1
ATOM 2625 O O . PHE B 1 45 ? -12.703 -9.562 -26.562 1 98.12 45 PHE B O 1
ATOM 2632 N N . MET B 1 46 ? -11.492 -9.141 -24.75 1 98 46 MET B N 1
ATOM 2633 C CA . MET B 1 46 ? -11.484 -7.684 -24.875 1 98 46 MET B CA 1
ATOM 2634 C C . MET B 1 46 ? -10.156 -7.102 -24.406 1 98 46 MET B C 1
ATOM 2636 O O . MET B 1 46 ? -9.766 -7.289 -23.25 1 98 46 MET B O 1
ATOM 2640 N N . ALA B 1 47 ? -9.484 -6.41 -25.312 1 98.19 47 ALA B N 1
ATOM 2641 C CA . ALA B 1 47 ? -8.227 -5.777 -24.938 1 98.19 47 ALA B CA 1
ATOM 2642 C C . ALA B 1 47 ? -8.469 -4.598 -24 1 98.19 47 ALA B C 1
ATOM 2644 O O . ALA B 1 47 ? -9.422 -3.834 -24.172 1 98.19 47 ALA B O 1
ATOM 2645 N N . ALA B 1 48 ? -7.609 -4.473 -22.984 1 98.62 48 ALA B N 1
ATOM 2646 C CA . ALA B 1 48 ? -7.754 -3.363 -22.047 1 98.62 48 ALA B CA 1
ATOM 2647 C C . ALA B 1 48 ? -6.414 -3.018 -21.391 1 98.62 48 ALA B C 1
ATOM 2649 O O . ALA B 1 48 ? -5.605 -3.904 -21.109 1 98.62 48 ALA B O 1
ATOM 2650 N N . ASP B 1 49 ? -6.152 -1.798 -21.297 1 98.62 49 ASP B N 1
ATOM 2651 C CA . ASP B 1 49 ? -5.156 -1.284 -20.359 1 98.62 49 ASP B CA 1
ATOM 2652 C C . ASP B 1 49 ? -5.773 -1.026 -18.984 1 98.62 49 ASP B C 1
ATOM 2654 O O . ASP B 1 49 ? -6.555 -0.088 -18.828 1 98.62 49 ASP B O 1
ATOM 2658 N N . LEU B 1 50 ? -5.391 -1.812 -18.047 1 98.75 50 LEU B N 1
ATOM 2659 C CA . LEU B 1 50 ? -6.07 -1.847 -16.75 1 98.75 50 LEU B CA 1
ATOM 2660 C C . LEU B 1 50 ? -5.75 -0.596 -15.945 1 98.75 50 LEU B C 1
ATOM 2662 O O . LEU B 1 50 ? -6.332 -0.38 -14.875 1 98.75 50 LEU B O 1
ATOM 2666 N N . THR B 1 51 ? -4.809 0.282 -16.422 1 98.56 51 THR B N 1
ATOM 2667 C CA . THR B 1 51 ? -4.523 1.543 -15.75 1 98.56 51 THR B CA 1
ATOM 2668 C C . THR B 1 51 ? -5.492 2.631 -16.203 1 98.56 51 THR B C 1
ATOM 2670 O O . THR B 1 51 ? -5.555 3.703 -15.594 1 98.56 51 THR B O 1
ATOM 2673 N N . LEU B 1 52 ? -6.266 2.336 -17.234 1 98.56 52 LEU B N 1
ATOM 2674 C CA . LEU B 1 52 ? -7.195 3.312 -17.797 1 98.56 52 LEU B CA 1
ATOM 2675 C C . LEU B 1 52 ? -8.625 3.02 -17.344 1 98.56 52 LEU B C 1
ATOM 2677 O O . LEU B 1 52 ? -9.164 1.954 -17.641 1 98.56 52 LEU B O 1
ATOM 2681 N N . LEU B 1 53 ? -9.25 3.967 -16.781 1 98.44 53 LEU B N 1
ATOM 2682 C CA . LEU B 1 53 ? -10.578 3.777 -16.203 1 98.44 53 LEU B CA 1
ATOM 2683 C C . LEU B 1 53 ? -11.602 3.455 -17.281 1 98.44 53 LEU B C 1
ATOM 2685 O O . LEU B 1 53 ? -12.5 2.637 -17.062 1 98.44 53 LEU B O 1
ATOM 2689 N N . HIS B 1 54 ? -11.469 4.109 -18.406 1 98.25 54 HIS B N 1
ATOM 2690 C CA . HIS B 1 54 ? -12.43 3.865 -19.469 1 98.25 54 HIS B CA 1
ATOM 2691 C C . HIS B 1 54 ? -12.383 2.412 -19.938 1 98.25 54 HIS B C 1
ATOM 2693 O O . HIS B 1 54 ? -13.414 1.827 -20.25 1 98.25 54 HIS B O 1
ATOM 2699 N N . ASP B 1 55 ? -11.195 1.801 -19.984 1 98.62 55 ASP B N 1
ATOM 2700 C CA . ASP B 1 55 ? -11.062 0.392 -20.344 1 98.62 55 ASP B CA 1
ATOM 2701 C C . ASP B 1 55 ? -11.68 -0.508 -19.281 1 98.62 55 ASP B C 1
ATOM 2703 O O . ASP B 1 55 ? -12.383 -1.469 -19.594 1 98.62 55 ASP B O 1
ATOM 2707 N N . ILE B 1 56 ? -11.438 -0.193 -18.016 1 98.62 56 ILE B N 1
ATOM 2708 C CA . ILE B 1 56 ? -11.984 -0.97 -16.906 1 98.62 56 ILE B CA 1
ATOM 2709 C C . ILE B 1 56 ? -13.508 -0.935 -16.953 1 98.62 56 ILE B C 1
ATOM 2711 O O . ILE B 1 56 ? -14.164 -1.973 -16.828 1 98.62 56 ILE B O 1
ATOM 2715 N N . ASP B 1 57 ? -14.016 0.268 -17.125 1 98.56 57 ASP B N 1
ATOM 2716 C CA . ASP B 1 57 ? -15.469 0.442 -17.141 1 98.56 57 ASP B CA 1
ATOM 2717 C C . ASP B 1 57 ? -16.109 -0.312 -18.297 1 98.56 57 ASP B C 1
ATOM 2719 O O . ASP B 1 57 ? -17.219 -0.822 -18.172 1 98.56 57 ASP B O 1
ATOM 2723 N N . ALA B 1 58 ? -15.391 -0.37 -19.391 1 98.69 58 ALA B N 1
ATOM 2724 C CA . ALA B 1 58 ? -15.891 -1.124 -20.547 1 98.69 58 ALA B CA 1
ATOM 2725 C C . ALA B 1 58 ? -15.977 -2.613 -20.219 1 98.69 58 ALA B C 1
ATOM 2727 O O . ALA B 1 58 ? -16.922 -3.287 -20.625 1 98.69 58 ALA B O 1
ATOM 2728 N N . LEU B 1 59 ? -15 -3.166 -19.516 1 98.75 59 LEU B N 1
ATOM 2729 C CA . LEU B 1 59 ? -15.039 -4.566 -19.109 1 98.75 59 LEU B CA 1
ATOM 2730 C C . LEU B 1 59 ? -16.266 -4.852 -18.25 1 98.75 59 LEU B C 1
ATOM 2732 O O . LEU B 1 59 ? -16.938 -5.875 -18.422 1 98.75 59 LEU B O 1
ATOM 2736 N N . PHE B 1 60 ? -16.609 -3.951 -17.391 1 98.75 60 PHE B N 1
ATOM 2737 C CA . PHE B 1 60 ? -17.625 -4.211 -16.375 1 98.75 60 PHE B CA 1
ATOM 2738 C C . PHE B 1 60 ? -19 -3.814 -16.875 1 98.75 60 PHE B C 1
ATOM 2740 O O . PHE B 1 60 ? -19.953 -3.736 -16.078 1 98.75 60 PHE B O 1
ATOM 2747 N N . LYS B 1 61 ? -19.047 -3.43 -18.156 1 98.31 61 LYS B N 1
ATOM 2748 C CA . LYS B 1 61 ? -20.375 -3.428 -18.781 1 98.31 61 LYS B CA 1
ATOM 2749 C C . LYS B 1 61 ? -21 -4.824 -18.75 1 98.31 61 LYS B C 1
ATOM 2751 O O . LYS B 1 61 ? -22.219 -4.969 -18.875 1 98.31 61 LYS B O 1
ATOM 2756 N N . HIS B 1 62 ? -20.125 -5.797 -18.609 1 97.81 62 HIS B N 1
ATOM 2757 C CA . HIS B 1 62 ? -20.547 -7.168 -18.359 1 97.81 62 HIS B CA 1
ATOM 2758 C C . HIS B 1 62 ? -20.734 -7.422 -16.875 1 97.81 62 HIS B C 1
ATOM 2760 O O . HIS B 1 62 ? -20.156 -6.723 -16.047 1 97.81 62 HIS B O 1
ATOM 2766 N N . ARG B 1 63 ? -21.562 -8.398 -16.609 1 98.19 63 ARG B N 1
ATOM 2767 C CA . ARG B 1 63 ? -21.734 -8.828 -15.219 1 98.19 63 ARG B CA 1
ATOM 2768 C C . ARG B 1 63 ? -20.891 -10.07 -14.93 1 98.19 63 ARG B C 1
ATOM 2770 O O . ARG B 1 63 ? -20.828 -10.984 -15.75 1 98.19 63 ARG B O 1
ATOM 2777 N N . PHE B 1 64 ? -20.281 -10.086 -13.75 1 98.88 64 PHE B N 1
ATOM 2778 C CA . PHE B 1 64 ? -19.406 -11.203 -13.414 1 98.88 64 PHE B CA 1
ATOM 2779 C C . PHE B 1 64 ? -19.781 -11.805 -12.07 1 98.88 64 PHE B C 1
ATOM 2781 O O . PHE B 1 64 ? -20.156 -11.078 -11.141 1 98.88 64 PHE B O 1
ATOM 2788 N N . ASP B 1 65 ? -19.625 -13.086 -11.992 1 98.81 65 ASP B N 1
ATOM 2789 C CA . ASP B 1 65 ? -19.766 -13.789 -10.719 1 98.81 65 ASP B CA 1
ATOM 2790 C C . ASP B 1 65 ? -18.469 -13.742 -9.914 1 98.81 65 ASP B C 1
ATOM 2792 O O . ASP B 1 65 ? -18.484 -13.867 -8.688 1 98.81 65 ASP B O 1
ATOM 2796 N N . GLY B 1 66 ? -17.359 -13.625 -10.609 1 98.88 66 GLY B N 1
ATOM 2797 C CA . GLY B 1 66 ? -16.047 -13.594 -10.008 1 98.88 66 GLY B CA 1
ATOM 2798 C C . GLY B 1 66 ? -15.008 -12.906 -10.867 1 98.88 66 GLY B C 1
ATOM 2799 O O . GLY B 1 66 ? -15.203 -12.742 -12.078 1 98.88 66 GLY B O 1
ATOM 2800 N N . VAL B 1 67 ? -13.953 -12.477 -10.242 1 99 67 VAL B N 1
ATOM 2801 C CA . VAL B 1 67 ? -12.844 -11.82 -10.938 1 99 67 VAL B CA 1
ATOM 2802 C C . VAL B 1 67 ? -11.523 -12.469 -10.516 1 99 67 VAL B C 1
ATOM 2804 O O . VAL B 1 67 ? -11.273 -12.68 -9.328 1 99 67 VAL B O 1
ATOM 2807 N N . ILE B 1 68 ? -10.727 -12.883 -11.453 1 99 68 ILE B N 1
ATOM 2808 C CA . ILE B 1 68 ? -9.344 -13.297 -11.234 1 99 68 ILE B CA 1
ATOM 2809 C C . ILE B 1 68 ? -8.398 -12.289 -11.883 1 99 68 ILE B C 1
ATOM 2811 O O . ILE B 1 68 ? -8.32 -12.203 -13.109 1 99 68 ILE B O 1
ATOM 2815 N N . HIS B 1 69 ? -7.703 -11.555 -11.039 1 99 69 HIS B N 1
ATOM 2816 C CA . HIS B 1 69 ? -6.793 -10.508 -11.492 1 99 69 HIS B CA 1
ATOM 2817 C C . HIS B 1 69 ? -5.348 -10.992 -11.508 1 99 69 HIS B C 1
ATOM 2819 O O . HIS B 1 69 ? -4.676 -10.984 -10.477 1 99 69 HIS B O 1
ATOM 2825 N N . LEU B 1 70 ? -4.848 -11.297 -12.703 1 98.88 70 LEU B N 1
ATOM 2826 C CA . LEU B 1 70 ? -3.471 -11.758 -12.852 1 98.88 70 LEU B CA 1
ATOM 2827 C C . LEU B 1 70 ? -2.656 -10.766 -13.68 1 98.88 70 LEU B C 1
ATOM 2829 O O . LEU B 1 70 ? -1.437 -10.906 -13.797 1 98.88 70 LEU B O 1
ATOM 2833 N N . GLY B 1 71 ? -3.344 -9.758 -14.25 1 98.19 71 GLY B N 1
ATOM 2834 C CA . GLY B 1 71 ? -2.662 -8.781 -15.086 1 98.19 71 GLY B CA 1
ATOM 2835 C C . GLY B 1 71 ? -1.743 -7.863 -14.305 1 98.19 71 GLY B C 1
ATOM 2836 O O . GLY B 1 71 ? -2.197 -7.109 -13.445 1 98.19 71 GLY B O 1
ATOM 2837 N N . ALA B 1 72 ? -0.507 -7.91 -14.633 1 97.81 72 ALA B N 1
ATOM 2838 C CA . ALA B 1 72 ? 0.527 -7.094 -14 1 97.81 72 ALA B CA 1
ATOM 2839 C C . ALA B 1 72 ? 1.854 -7.223 -14.742 1 97.81 72 ALA B C 1
ATOM 2841 O O . ALA B 1 72 ? 2.002 -8.078 -15.625 1 97.81 72 ALA B O 1
ATOM 2842 N N . ILE B 1 73 ? 2.787 -6.285 -14.469 1 97.44 73 ILE B N 1
ATOM 2843 C CA . ILE B 1 73 ? 4.191 -6.551 -14.75 1 97.44 73 ILE B CA 1
ATOM 2844 C C . ILE B 1 73 ? 4.758 -7.504 -13.695 1 97.44 73 ILE B C 1
ATOM 2846 O O . ILE B 1 73 ? 4.879 -7.145 -12.523 1 97.44 73 ILE B O 1
ATOM 2850 N N . PRO B 1 74 ? 5.066 -8.742 -14.086 1 95.12 74 PRO B N 1
ATOM 2851 C CA . PRO B 1 74 ? 5.195 -9.836 -13.117 1 95.12 74 PRO B CA 1
ATOM 2852 C C . PRO B 1 74 ? 6.574 -9.891 -12.469 1 95.12 74 PRO B C 1
ATOM 2854 O O . PRO B 1 74 ? 6.832 -10.75 -11.625 1 95.12 74 PRO B O 1
ATOM 2857 N N . ASN B 1 75 ? 7.492 -9.047 -12.883 1 93.31 75 ASN B N 1
ATOM 2858 C CA . ASN B 1 75 ? 8.844 -8.938 -12.344 1 93.31 75 ASN B CA 1
ATOM 2859 C C . ASN B 1 75 ? 9.562 -7.699 -12.867 1 93.31 75 ASN B C 1
ATOM 2861 O O . ASN B 1 75 ? 9.188 -7.16 -13.914 1 93.31 75 ASN B O 1
ATOM 2865 N N . PRO B 1 76 ? 10.594 -7.23 -12.094 1 93.75 76 PRO B N 1
ATOM 2866 C CA . PRO B 1 76 ? 11.406 -6.152 -12.664 1 93.75 76 PRO B CA 1
ATOM 2867 C C . PRO B 1 76 ? 12.133 -6.57 -13.945 1 93.75 76 PRO B C 1
ATOM 2869 O O . PRO B 1 76 ? 12.617 -7.699 -14.039 1 93.75 76 PRO B O 1
ATOM 2872 N N . VAL B 1 77 ? 12.031 -5.754 -14.938 1 92 77 VAL B N 1
ATOM 2873 C CA . VAL B 1 77 ? 12.797 -5.957 -16.172 1 92 77 VAL B CA 1
ATOM 2874 C C . VAL B 1 77 ? 13.539 -4.672 -16.531 1 92 77 VAL B C 1
ATOM 2876 O O . VAL B 1 77 ? 13.047 -3.57 -16.266 1 92 77 VAL B O 1
ATOM 2879 N N . PRO B 1 78 ? 14.68 -4.816 -17.109 1 91.5 78 PRO B N 1
ATOM 2880 C CA . PRO B 1 78 ? 15.523 -3.65 -17.375 1 91.5 78 PRO B CA 1
ATOM 2881 C C . PRO B 1 78 ? 14.828 -2.613 -18.266 1 91.5 78 PRO B C 1
ATOM 2883 O O . PRO B 1 78 ? 15.117 -1.418 -18.156 1 91.5 78 PRO B O 1
ATOM 2886 N N . GLU B 1 79 ? 13.867 -3.066 -19.062 1 94.88 79 GLU B N 1
ATOM 2887 C CA . GLU B 1 79 ? 13.242 -2.191 -20.062 1 94.88 79 GLU B CA 1
ATOM 2888 C C . GLU B 1 79 ? 12.141 -1.346 -19.422 1 94.88 79 GLU B C 1
ATOM 2890 O O . GLU B 1 79 ? 11.68 -0.373 -20.031 1 94.88 79 GLU B O 1
ATOM 2895 N N . ILE B 1 80 ? 11.805 -1.667 -18.219 1 97 80 ILE B N 1
ATOM 2896 C CA . ILE B 1 80 ? 10.703 -0.954 -17.578 1 97 80 ILE B CA 1
ATOM 2897 C C . ILE B 1 80 ? 11.203 -0.264 -16.312 1 97 80 ILE B C 1
ATOM 2899 O O . ILE B 1 80 ? 11.727 -0.918 -15.398 1 97 80 ILE B O 1
ATOM 2903 N N . ASP B 1 81 ? 11.047 1.044 -16.266 1 97.81 81 ASP B N 1
ATOM 2904 C CA . ASP B 1 81 ? 11.375 1.828 -15.086 1 97.81 81 ASP B CA 1
ATOM 2905 C C . ASP B 1 81 ? 10.633 1.304 -13.859 1 97.81 81 ASP B C 1
ATOM 2907 O O . ASP B 1 81 ? 9.445 0.967 -13.938 1 97.81 81 ASP B O 1
ATOM 2911 N N . ASP B 1 82 ? 11.383 1.202 -12.742 1 97.88 82 ASP B N 1
ATOM 2912 C CA . ASP B 1 82 ? 10.797 0.697 -11.508 1 97.88 82 ASP B CA 1
ATOM 2913 C C . ASP B 1 82 ? 9.547 1.48 -11.133 1 97.88 82 ASP B C 1
ATOM 2915 O O . ASP B 1 82 ? 8.578 0.909 -10.617 1 97.88 82 ASP B O 1
ATOM 2919 N N . ARG B 1 83 ? 9.555 2.781 -11.352 1 98.69 83 ARG B N 1
ATOM 2920 C CA . ARG B 1 83 ? 8.414 3.629 -11.023 1 98.69 83 ARG B CA 1
ATOM 2921 C C . ARG B 1 83 ? 7.23 3.322 -11.938 1 98.69 83 ARG B C 1
ATOM 2923 O O . ARG B 1 83 ? 6.078 3.355 -11.5 1 98.69 83 ARG B O 1
ATOM 2930 N N . GLU B 1 84 ? 7.484 2.982 -13.164 1 98.62 84 GLU B N 1
ATOM 2931 C CA . GLU B 1 84 ? 6.441 2.564 -14.094 1 98.62 84 GLU B CA 1
ATOM 2932 C C . GLU B 1 84 ? 5.844 1.219 -13.695 1 98.62 84 GLU B C 1
ATOM 2934 O O . GLU B 1 84 ? 4.629 1.027 -13.758 1 98.62 84 GLU B O 1
ATOM 2939 N N . LEU B 1 85 ? 6.715 0.298 -13.367 1 98.69 85 LEU B N 1
ATOM 2940 C CA . LEU B 1 85 ? 6.266 -1.007 -12.891 1 98.69 85 LEU B CA 1
ATOM 2941 C C . LEU B 1 85 ? 5.344 -0.859 -11.688 1 98.69 85 LEU B C 1
ATOM 2943 O O . LEU B 1 85 ? 4.254 -1.438 -11.656 1 98.69 85 LEU B O 1
ATOM 2947 N N . HIS B 1 86 ? 5.777 -0.07 -10.727 1 98.75 86 HIS B N 1
ATOM 2948 C CA . HIS B 1 86 ? 4.984 0.178 -9.531 1 98.75 86 HIS B CA 1
ATOM 2949 C C . HIS B 1 86 ? 3.619 0.758 -9.883 1 98.75 86 HIS B C 1
ATOM 2951 O O . HIS B 1 86 ? 2.588 0.23 -9.461 1 98.75 86 HIS B O 1
ATOM 2957 N N . ALA B 1 87 ? 3.648 1.822 -10.672 1 98.81 87 ALA B N 1
ATOM 2958 C CA . ALA B 1 87 ? 2.414 2.502 -11.055 1 98.81 87 ALA B CA 1
ATOM 2959 C C . ALA B 1 87 ? 1.463 1.548 -11.773 1 98.81 87 ALA B C 1
ATOM 2961 O O . ALA B 1 87 ? 0.276 1.481 -11.445 1 98.81 87 ALA B O 1
ATOM 2962 N N . ASN B 1 88 ? 2.002 0.813 -12.711 1 98.75 88 ASN B N 1
ATOM 2963 C CA . ASN B 1 88 ? 1.181 -0.112 -13.484 1 98.75 88 ASN B CA 1
ATOM 2964 C C . ASN B 1 88 ? 0.476 -1.123 -12.578 1 98.75 88 ASN B C 1
ATOM 2966 O O . ASN B 1 88 ? -0.739 -1.304 -12.68 1 98.75 88 ASN B O 1
ATOM 2970 N N . ASN B 1 89 ? 1.255 -1.777 -11.734 1 98.88 89 ASN B N 1
ATOM 2971 C CA . ASN B 1 89 ? 0.724 -2.875 -10.93 1 98.88 89 ASN B CA 1
ATOM 2972 C C . ASN B 1 89 ? -0.274 -2.377 -9.891 1 98.88 89 ASN B C 1
ATOM 2974 O O . ASN B 1 89 ? -1.352 -2.953 -9.734 1 98.88 89 ASN B O 1
ATOM 2978 N N . VAL B 1 90 ? 0.016 -1.251 -9.227 1 98.88 90 VAL B N 1
ATOM 2979 C CA . VAL B 1 90 ? -0.799 -0.797 -8.102 1 98.88 90 VAL B CA 1
ATOM 2980 C C . VAL B 1 90 ? -2.096 -0.179 -8.625 1 98.88 90 VAL B C 1
ATOM 2982 O O . VAL B 1 90 ? -3.164 -0.383 -8.039 1 98.88 90 VAL B O 1
ATOM 2985 N N . VAL B 1 91 ? -1.977 0.545 -9.688 1 98.88 91 VAL B N 1
ATOM 2986 C CA . VAL B 1 91 ? -3.154 1.193 -10.258 1 98.88 91 VAL B CA 1
ATOM 2987 C C . VAL B 1 91 ? -4.082 0.141 -10.859 1 98.88 91 VAL B C 1
ATOM 2989 O O . VAL B 1 91 ? -5.297 0.18 -10.648 1 98.88 91 VAL B O 1
ATOM 2992 N N . SER B 1 92 ? -3.521 -0.818 -11.562 1 98.94 92 SER B N 1
ATOM 2993 C CA . SER B 1 92 ? -4.32 -1.857 -12.203 1 98.94 92 SER B CA 1
ATOM 2994 C C . SER B 1 92 ? -5.094 -2.676 -11.172 1 98.94 92 SER B C 1
ATOM 2996 O O . SER B 1 92 ? -6.289 -2.924 -11.336 1 98.94 92 SER B O 1
ATOM 2998 N N . SER B 1 93 ? -4.414 -3.104 -10.117 1 98.88 93 SER B N 1
ATOM 2999 C CA . SER B 1 93 ? -5.066 -3.939 -9.109 1 98.88 93 SER B CA 1
ATOM 3000 C C . SER B 1 93 ? -6.207 -3.193 -8.43 1 98.88 93 SER B C 1
ATOM 3002 O O . SER B 1 93 ? -7.309 -3.727 -8.289 1 98.88 93 SER B O 1
ATOM 3004 N N . TYR B 1 94 ? -5.973 -1.933 -8.039 1 98.94 94 TYR B N 1
ATOM 3005 C CA . TYR B 1 94 ? -7.023 -1.171 -7.375 1 98.94 94 TYR B CA 1
ATOM 3006 C C . TYR B 1 94 ? -8.195 -0.924 -8.312 1 98.94 94 TYR B C 1
ATOM 3008 O O . TYR B 1 94 ? -9.359 -1.056 -7.918 1 98.94 94 TYR B O 1
ATOM 3016 N N . ASN B 1 95 ? -7.855 -0.534 -9.578 1 98.88 95 ASN B N 1
ATOM 3017 C CA . ASN B 1 95 ? -8.906 -0.276 -10.562 1 98.88 95 ASN B CA 1
ATOM 3018 C C . ASN B 1 95 ? -9.812 -1.489 -10.742 1 98.88 95 ASN B C 1
ATOM 3020 O O . ASN B 1 95 ? -11.031 -1.366 -10.703 1 98.88 95 ASN B O 1
ATOM 3024 N N . VAL B 1 96 ? -9.211 -2.631 -10.898 1 98.94 96 VAL B N 1
ATOM 3025 C CA . VAL B 1 96 ? -9.961 -3.85 -11.188 1 98.94 96 VAL B CA 1
ATOM 3026 C C . VAL B 1 96 ? -10.773 -4.254 -9.961 1 98.94 96 VAL B C 1
ATOM 3028 O O . VAL B 1 96 ? -11.984 -4.469 -10.055 1 98.94 96 VAL B O 1
ATOM 3031 N N . MET B 1 97 ? -10.172 -4.309 -8.797 1 98.94 97 MET B N 1
ATOM 3032 C CA . MET B 1 97 ? -10.844 -4.84 -7.613 1 98.94 97 MET B CA 1
ATOM 3033 C C . MET B 1 97 ? -11.898 -3.865 -7.102 1 98.94 97 MET B C 1
ATOM 3035 O O . MET B 1 97 ? -12.992 -4.277 -6.711 1 98.94 97 MET B O 1
ATOM 3039 N N . ARG B 1 98 ? -11.547 -2.541 -7.133 1 98.81 98 ARG B N 1
ATOM 3040 C CA . ARG B 1 98 ? -12.508 -1.537 -6.695 1 98.81 98 ARG B CA 1
ATOM 3041 C C . ARG B 1 98 ? -13.758 -1.552 -7.582 1 98.81 98 ARG B C 1
ATOM 3043 O O . ARG B 1 98 ? -14.883 -1.521 -7.078 1 98.81 98 ARG B O 1
ATOM 3050 N N . THR B 1 99 ? -13.547 -1.614 -8.898 1 98.88 99 THR B N 1
ATOM 3051 C CA . THR B 1 99 ? -14.664 -1.643 -9.836 1 98.88 99 THR B CA 1
ATOM 3052 C C . THR B 1 99 ? -15.484 -2.916 -9.656 1 98.88 99 THR B C 1
ATOM 3054 O O . THR B 1 99 ? -16.719 -2.877 -9.688 1 98.88 99 THR B O 1
ATOM 3057 N N . ALA B 1 100 ? -14.797 -4.059 -9.453 1 98.94 100 ALA B N 1
ATOM 3058 C CA . ALA B 1 100 ? -15.5 -5.32 -9.211 1 98.94 100 ALA B CA 1
ATOM 3059 C C . ALA B 1 100 ? -16.438 -5.207 -8.008 1 98.94 100 ALA B C 1
ATOM 3061 O O . ALA B 1 100 ? -17.609 -5.551 -8.094 1 98.94 100 ALA B O 1
ATOM 3062 N N . VAL B 1 101 ? -15.898 -4.676 -6.926 1 98.56 101 VAL B N 1
ATOM 3063 C CA . VAL B 1 101 ? -16.656 -4.535 -5.691 1 98.56 101 VAL B CA 1
ATOM 3064 C C . VAL B 1 101 ? -17.844 -3.6 -5.914 1 98.56 101 VAL B C 1
ATOM 3066 O O . VAL B 1 101 ? -18.953 -3.873 -5.453 1 98.56 101 VAL B O 1
ATOM 3069 N N . ASP B 1 102 ? -17.641 -2.521 -6.668 1 98.06 102 ASP B N 1
ATOM 3070 C CA . ASP B 1 102 ? -18.688 -1.541 -6.941 1 98.06 102 ASP B CA 1
ATOM 3071 C C . ASP B 1 102 ? -19.812 -2.15 -7.785 1 98.06 102 ASP B C 1
ATOM 3073 O O . ASP B 1 102 ? -20.953 -1.686 -7.742 1 98.06 102 ASP B O 1
ATOM 3077 N N . HIS B 1 103 ? -19.469 -3.17 -8.523 1 98.5 103 HIS B N 1
ATOM 3078 C CA . HIS B 1 103 ? -20.453 -3.83 -9.375 1 98.5 103 HIS B CA 1
ATOM 3079 C C . HIS B 1 103 ? -21.047 -5.059 -8.688 1 98.5 103 HIS B C 1
ATOM 3081 O O . HIS B 1 103 ? -21.688 -5.891 -9.336 1 98.5 103 HIS B O 1
ATOM 3087 N N . GLY B 1 104 ? -20.672 -5.262 -7.426 1 98.19 104 GLY B N 1
ATOM 3088 C CA . GLY B 1 104 ? -21.328 -6.277 -6.613 1 98.19 104 GLY B CA 1
ATOM 3089 C C . GLY B 1 104 ? -20.625 -7.621 -6.664 1 98.19 104 GLY B C 1
ATOM 3090 O O . GLY B 1 104 ? -21.141 -8.625 -6.172 1 98.19 104 GLY B O 1
ATOM 3091 N N . VAL B 1 105 ? -19.469 -7.711 -7.297 1 98.75 105 VAL B N 1
ATOM 3092 C CA . VAL B 1 105 ? -18.719 -8.961 -7.309 1 98.75 105 VAL B CA 1
ATOM 3093 C C . VAL B 1 105 ? -18.172 -9.242 -5.914 1 98.75 105 VAL B C 1
ATOM 3095 O O . VAL B 1 105 ? -17.5 -8.398 -5.316 1 98.75 105 VAL B O 1
ATOM 3098 N N . ARG B 1 106 ? -18.359 -10.445 -5.41 1 98.25 106 ARG B N 1
ATOM 3099 C CA . ARG B 1 106 ? -17.984 -10.766 -4.035 1 98.25 106 ARG B CA 1
ATOM 3100 C C . ARG B 1 106 ? -16.859 -11.789 -3.998 1 98.25 106 ARG B C 1
ATOM 3102 O O . ARG B 1 106 ? -16.328 -12.094 -2.93 1 98.25 106 ARG B O 1
ATOM 3109 N N . ARG B 1 107 ? -16.484 -12.391 -5.137 1 98.88 107 ARG B N 1
ATOM 3110 C CA . ARG B 1 107 ? -15.422 -13.383 -5.242 1 98.88 107 ARG B CA 1
ATOM 3111 C C . ARG B 1 107 ? -14.289 -12.875 -6.129 1 98.88 107 ARG B C 1
ATOM 3113 O O . ARG B 1 107 ? -14.445 -12.805 -7.352 1 98.88 107 ARG B O 1
ATOM 3120 N N . ILE B 1 108 ? -13.203 -12.516 -5.473 1 98.94 108 ILE B N 1
ATOM 3121 C CA . ILE B 1 108 ? -12.078 -11.945 -6.207 1 98.94 108 ILE B CA 1
ATOM 3122 C C . ILE B 1 108 ? -10.789 -12.672 -5.836 1 98.94 108 ILE B C 1
ATOM 3124 O O . ILE B 1 108 ? -10.586 -13.023 -4.672 1 98.94 108 ILE B O 1
ATOM 3128 N N . VAL B 1 109 ? -9.992 -13 -6.801 1 99 109 VAL B N 1
ATOM 3129 C CA . VAL B 1 109 ? -8.656 -13.562 -6.641 1 99 109 VAL B CA 1
ATOM 3130 C C . VAL B 1 109 ? -7.629 -12.648 -7.312 1 99 109 VAL B C 1
ATOM 3132 O O . VAL B 1 109 ? -7.867 -12.141 -8.406 1 99 109 VAL B O 1
ATOM 3135 N N . GLN B 1 110 ? -6.539 -12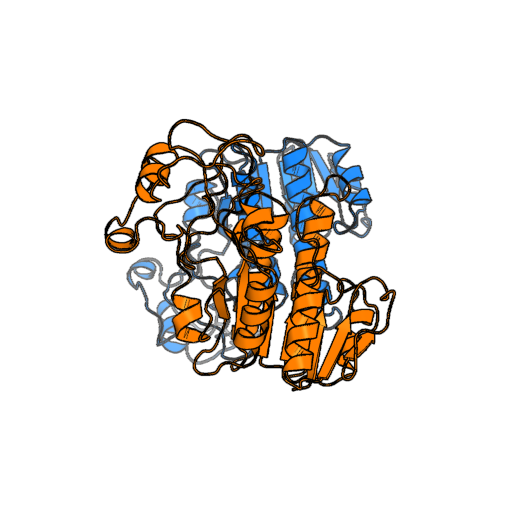.406 -6.656 1 98.94 110 GLN B N 1
ATOM 3136 C CA . GLN B 1 110 ? -5.461 -11.656 -7.285 1 98.94 110 GLN B CA 1
ATOM 3137 C C . GLN B 1 110 ? -4.121 -12.367 -7.109 1 98.94 110 GLN B C 1
ATOM 3139 O O . GLN B 1 110 ? -3.939 -13.133 -6.164 1 98.94 110 GLN B O 1
ATOM 3144 N N . ALA B 1 111 ? -3.238 -12.055 -8.016 1 98.56 111 ALA B N 1
ATOM 3145 C CA . ALA B 1 111 ? -1.862 -12.539 -7.906 1 98.56 111 ALA B CA 1
ATOM 3146 C C . ALA B 1 111 ? -1.027 -11.609 -7.027 1 98.56 111 ALA B C 1
ATOM 3148 O O . ALA B 1 111 ? -0.73 -10.477 -7.418 1 98.56 111 ALA B O 1
ATOM 3149 N N . SER B 1 112 ? -0.719 -12.023 -5.883 1 98.25 112 SER B N 1
ATOM 3150 C CA . SER B 1 112 ? 0.402 -11.477 -5.129 1 98.25 112 SER B CA 1
ATOM 3151 C C . SER B 1 112 ? 1.691 -12.234 -5.418 1 98.25 112 SER B C 1
ATOM 3153 O O . SER B 1 112 ? 1.989 -12.547 -6.574 1 98.25 112 SER B O 1
ATOM 3155 N N . SER B 1 113 ? 2.523 -12.352 -4.543 1 96.12 113 SER B N 1
ATOM 3156 C CA . SER B 1 113 ? 3.82 -13 -4.711 1 96.12 113 SER B CA 1
ATOM 3157 C C . SER B 1 113 ? 4.504 -13.219 -3.365 1 96.12 113 SER B C 1
ATOM 3159 O O . SER B 1 113 ? 4.293 -12.461 -2.42 1 96.12 113 SER B O 1
ATOM 3161 N N . VAL B 1 114 ? 5.328 -14.258 -3.273 1 93.69 114 VAL B N 1
ATOM 3162 C CA . VAL B 1 114 ? 6.16 -14.422 -2.086 1 93.69 114 VAL B CA 1
ATOM 3163 C C . VAL B 1 114 ? 7.062 -13.195 -1.92 1 93.69 114 VAL B C 1
ATOM 3165 O O . VAL B 1 114 ? 7.508 -12.898 -0.811 1 93.69 114 VAL B O 1
ATOM 3168 N N . ASN B 1 115 ? 7.207 -12.484 -3.008 1 93.12 115 ASN B N 1
ATOM 3169 C CA . ASN B 1 115 ? 8.055 -11.297 -2.973 1 93.12 115 ASN B CA 1
ATOM 3170 C C . ASN B 1 115 ? 7.41 -10.164 -2.176 1 93.12 115 ASN B C 1
ATOM 3172 O O . ASN B 1 115 ? 8.07 -9.195 -1.819 1 93.12 115 ASN B O 1
ATOM 3176 N N . ALA B 1 116 ? 6.133 -10.273 -1.923 1 93.19 116 ALA B N 1
ATOM 3177 C CA . ALA B 1 116 ? 5.5 -9.266 -1.071 1 93.19 116 ALA B CA 1
ATOM 3178 C C . ALA B 1 116 ? 6.227 -9.148 0.264 1 93.19 116 ALA B C 1
ATOM 3180 O O . ALA B 1 116 ? 6.168 -8.102 0.917 1 93.19 116 ALA B O 1
ATOM 3181 N N . HIS B 1 117 ? 6.938 -10.141 0.67 1 88.5 117 HIS B N 1
ATOM 3182 C CA . HIS B 1 117 ? 7.734 -10.148 1.891 1 88.5 117 HIS B CA 1
ATOM 3183 C C . HIS B 1 117 ? 9.07 -9.445 1.681 1 88.5 117 HIS B C 1
ATOM 3185 O O . HIS B 1 117 ? 9.734 -9.055 2.646 1 88.5 117 HIS B O 1
ATOM 3191 N N . GLY B 1 118 ? 9.516 -9.172 0.489 1 88 118 GLY B N 1
ATOM 3192 C CA . GLY B 1 118 ? 10.875 -8.742 0.2 1 88 118 GLY B CA 1
ATOM 3193 C C . GLY B 1 118 ? 11.844 -9.891 0.024 1 88 118 GLY B C 1
ATOM 3194 O O . GLY B 1 118 ? 12.336 -10.445 1.007 1 88 118 GLY B O 1
ATOM 3195 N N . LEU B 1 119 ? 12.148 -10.258 -1.181 1 86.44 119 LEU B N 1
ATOM 3196 C CA . LEU B 1 119 ? 12.922 -11.477 -1.429 1 86.44 119 LEU B CA 1
ATOM 3197 C C . LEU B 1 119 ? 13.828 -11.305 -2.639 1 86.44 119 LEU B C 1
ATOM 3199 O O . LEU B 1 119 ? 14.875 -10.648 -2.551 1 86.44 119 LEU B O 1
ATOM 3203 N N . SER B 1 120 ? 13.312 -11.703 -3.791 1 80.75 120 SER B N 1
ATOM 3204 C CA . SER B 1 120 ? 14.148 -12 -4.953 1 80.75 120 SER B CA 1
ATOM 3205 C C . SER B 1 120 ? 14.789 -10.727 -5.508 1 80.75 120 SER B C 1
ATOM 3207 O O . SER B 1 120 ? 15.875 -10.781 -6.09 1 80.75 120 SER B O 1
ATOM 3209 N N . PHE B 1 121 ? 14.117 -9.672 -5.309 1 84.88 121 PHE B N 1
ATOM 3210 C CA . PHE B 1 121 ? 14.562 -8.477 -6.016 1 84.88 121 PHE B CA 1
ATOM 3211 C C . PHE B 1 121 ? 15.023 -7.406 -5.031 1 84.88 121 PHE B C 1
ATOM 3213 O O . PHE B 1 121 ? 15.203 -6.246 -5.41 1 84.88 121 PHE B O 1
ATOM 3220 N N . ALA B 1 122 ? 15.148 -7.82 -3.811 1 86.88 122 ALA B N 1
ATOM 3221 C CA . ALA B 1 122 ? 15.75 -6.934 -2.818 1 86.88 122 ALA B CA 1
ATOM 3222 C C . ALA B 1 122 ? 17.234 -6.707 -3.109 1 86.88 122 ALA B C 1
ATOM 3224 O O . ALA B 1 122 ? 17.875 -7.523 -3.775 1 86.88 122 ALA B O 1
ATOM 3225 N N . PRO B 1 123 ? 17.75 -5.586 -2.646 1 88.19 123 PRO B N 1
ATOM 3226 C CA . PRO B 1 123 ? 19.188 -5.426 -2.773 1 88.19 123 PRO B CA 1
ATOM 3227 C C . PRO B 1 123 ? 19.969 -6.582 -2.148 1 88.19 123 PRO B C 1
ATOM 3229 O O . PRO B 1 123 ? 19.5 -7.211 -1.2 1 88.19 123 PRO B O 1
ATOM 3232 N N . PRO B 1 124 ? 21.156 -6.914 -2.768 1 85.19 124 PRO B N 1
ATOM 3233 C CA . PRO B 1 124 ? 21.969 -8.031 -2.256 1 85.19 124 PRO B CA 1
ATOM 3234 C C . PRO B 1 124 ? 22.234 -7.922 -0.756 1 85.19 124 PRO B C 1
ATOM 3236 O O . PRO B 1 124 ? 22.625 -6.863 -0.269 1 85.19 124 PRO B O 1
ATOM 3239 N N . GLY B 1 125 ? 21.938 -8.961 -0.09 1 84.44 125 GLY B N 1
ATOM 3240 C CA . GLY B 1 125 ? 22.25 -9.047 1.325 1 84.44 125 GLY B CA 1
ATOM 3241 C C . GLY B 1 125 ? 21.141 -8.547 2.223 1 84.44 125 GLY B C 1
ATOM 3242 O O . GLY B 1 125 ? 21.234 -8.648 3.447 1 84.44 125 GLY B O 1
ATOM 3243 N N . HIS B 1 126 ? 20.047 -8.062 1.602 1 88.75 126 HIS B N 1
ATOM 3244 C CA . HIS B 1 126 ? 19.016 -7.434 2.404 1 88.75 126 HIS B CA 1
ATOM 3245 C C . HIS B 1 126 ? 17.953 -8.453 2.824 1 88.75 126 HIS B C 1
ATOM 3247 O O . HIS B 1 126 ? 17.234 -8.242 3.807 1 88.75 126 HIS B O 1
ATOM 3253 N N . THR B 1 127 ? 17.844 -9.531 2.107 1 87.38 127 THR B N 1
ATOM 3254 C CA . THR B 1 127 ? 16.781 -10.492 2.385 1 87.38 127 THR B CA 1
ATOM 3255 C C . THR B 1 127 ? 16.922 -11.062 3.793 1 87.38 127 THR B C 1
ATOM 3257 O O . THR B 1 127 ? 18.016 -11.453 4.203 1 87.38 127 THR B O 1
ATOM 3260 N N . ALA B 1 128 ? 15.812 -11.047 4.504 1 87.12 128 ALA B N 1
ATOM 3261 C CA . ALA B 1 128 ? 15.836 -11.531 5.883 1 87.12 128 ALA B CA 1
ATOM 3262 C C . ALA B 1 128 ? 14.523 -12.211 6.246 1 87.12 128 ALA B C 1
ATOM 3264 O O . ALA B 1 128 ? 13.453 -11.812 5.773 1 87.12 128 ALA B O 1
ATOM 3265 N N . PHE B 1 129 ? 14.625 -13.203 7.047 1 90.25 129 PHE B N 1
ATOM 3266 C CA . PHE B 1 129 ? 13.492 -13.906 7.629 1 90.25 129 PHE B CA 1
ATOM 3267 C C . PHE B 1 129 ? 13.656 -14.047 9.141 1 90.25 129 PHE B C 1
ATOM 3269 O O . PHE B 1 129 ? 14.773 -14.188 9.633 1 90.25 129 PHE B O 1
ATOM 3276 N N . ASP B 1 130 ? 12.531 -14.078 9.805 1 91.19 130 ASP B N 1
ATOM 3277 C CA . ASP B 1 130 ? 12.594 -14.203 11.258 1 91.19 130 ASP B CA 1
ATOM 3278 C C . ASP B 1 130 ? 12.484 -15.664 11.688 1 91.19 130 ASP B C 1
ATOM 3280 O O . ASP B 1 130 ? 13.062 -16.062 12.703 1 91.19 130 ASP B O 1
ATOM 3284 N N . ARG B 1 131 ? 11.805 -16.359 10.859 1 94.88 131 ARG B N 1
ATOM 3285 C CA . ARG B 1 131 ? 11.508 -17.719 11.281 1 94.88 131 ARG B CA 1
ATOM 3286 C C . ARG B 1 131 ? 11.172 -18.609 10.078 1 94.88 131 ARG B C 1
ATOM 3288 O O . ARG B 1 131 ? 10.578 -18.141 9.102 1 94.88 131 ARG B O 1
ATOM 3295 N N . PHE B 1 132 ? 11.531 -19.906 10.25 1 94.94 132 PHE B N 1
ATOM 3296 C CA . PHE B 1 132 ? 11.117 -20.953 9.32 1 94.94 132 PHE B CA 1
ATOM 3297 C C . PHE B 1 132 ? 10.281 -22.016 10.023 1 94.94 132 PHE B C 1
ATOM 3299 O O . PHE B 1 132 ? 10.57 -22.375 11.172 1 94.94 132 PHE B O 1
ATOM 3306 N N . PRO B 1 133 ? 9.273 -22.625 9.359 1 96.5 133 PRO B N 1
ATOM 3307 C CA . PRO B 1 133 ? 8.844 -22.297 7.996 1 96.5 133 PRO B CA 1
ATOM 3308 C C . PRO B 1 133 ? 8.172 -20.922 7.906 1 96.5 133 PRO B C 1
ATOM 3310 O O . PRO B 1 133 ? 7.848 -20.328 8.93 1 96.5 133 PRO B O 1
ATOM 3313 N N . ILE B 1 134 ? 8.062 -20.469 6.621 1 95.81 134 ILE B N 1
ATOM 3314 C CA . ILE B 1 134 ? 7.441 -19.188 6.359 1 95.81 134 ILE B CA 1
ATOM 3315 C C . ILE B 1 134 ? 5.938 -19.359 6.16 1 95.81 134 ILE B C 1
ATOM 3317 O O . ILE B 1 134 ? 5.504 -20.047 5.23 1 95.81 134 ILE B O 1
ATOM 3321 N N . THR B 1 135 ? 5.188 -18.797 7.012 1 97 135 THR B N 1
ATOM 3322 C CA . THR B 1 135 ? 3.738 -18.797 6.859 1 97 135 THR B CA 1
ATOM 3323 C C . THR B 1 135 ? 3.256 -17.484 6.23 1 97 135 THR B C 1
ATOM 3325 O O . THR B 1 135 ? 4.055 -16.594 5.973 1 97 135 THR B O 1
ATOM 3328 N N . GLU B 1 136 ? 1.937 -17.406 5.988 1 97.19 136 GLU B N 1
ATOM 3329 C CA . GLU B 1 136 ? 1.372 -16.219 5.355 1 97.19 136 GLU B CA 1
ATOM 3330 C C . GLU B 1 136 ? 1.427 -15.023 6.289 1 97.19 136 GLU B C 1
ATOM 3332 O O . GLU B 1 136 ? 1.227 -13.883 5.859 1 97.19 136 GLU B O 1
ATOM 3337 N N . ALA B 1 137 ? 1.768 -15.227 7.504 1 93.38 137 ALA B N 1
ATOM 3338 C CA . ALA B 1 137 ? 1.813 -14.172 8.508 1 93.38 137 ALA B CA 1
ATOM 3339 C C . ALA B 1 137 ? 3.18 -13.492 8.531 1 93.38 137 ALA B C 1
ATOM 3341 O O . ALA B 1 137 ? 3.396 -12.547 9.289 1 93.38 137 ALA B O 1
ATOM 3342 N N . VAL B 1 138 ? 4.027 -13.938 7.66 1 89.44 138 VAL B N 1
ATOM 3343 C CA . VAL B 1 138 ? 5.387 -13.398 7.629 1 89.44 138 VAL B CA 1
ATOM 3344 C C . VAL B 1 138 ? 5.34 -11.883 7.445 1 89.44 138 VAL B C 1
ATOM 3346 O O . VAL B 1 138 ? 4.492 -11.367 6.719 1 89.44 138 VAL B O 1
ATOM 3349 N N . GLU B 1 139 ? 6.289 -11.242 8.148 1 87.38 139 GLU B N 1
ATOM 3350 C CA . GLU B 1 139 ? 6.371 -9.789 8.023 1 87.38 139 GLU B CA 1
ATOM 3351 C C . GLU B 1 139 ? 6.75 -9.383 6.598 1 87.38 139 GLU B C 1
ATOM 3353 O O . GLU B 1 139 ? 7.598 -10.016 5.969 1 87.38 139 GLU B O 1
ATOM 3358 N N . ARG B 1 140 ? 6.133 -8.336 6.109 1 90.94 140 ARG B N 1
ATOM 3359 C CA . ARG B 1 140 ? 6.434 -7.809 4.785 1 90.94 140 ARG B CA 1
ATOM 3360 C C . ARG B 1 140 ? 7.57 -6.793 4.848 1 90.94 140 ARG B C 1
ATOM 3362 O O . ARG B 1 140 ? 7.461 -5.773 5.531 1 90.94 140 ARG B O 1
ATOM 3369 N N . ARG B 1 141 ? 8.617 -7.121 4.145 1 93.31 141 ARG B N 1
ATOM 3370 C CA . ARG B 1 141 ? 9.82 -6.289 4.121 1 93.31 141 ARG B CA 1
ATOM 3371 C C . ARG B 1 141 ? 10.211 -5.926 2.693 1 93.31 141 ARG B C 1
ATOM 3373 O O . ARG B 1 141 ? 11.367 -6.086 2.303 1 93.31 141 ARG B O 1
ATOM 3380 N N . ASP B 1 142 ? 9.242 -5.559 1.949 1 94.62 142 ASP B N 1
ATOM 3381 C CA . ASP B 1 142 ? 9.477 -5.242 0.543 1 94.62 142 ASP B CA 1
ATOM 3382 C C . ASP B 1 142 ? 10.445 -4.07 0.396 1 94.62 142 ASP B C 1
ATOM 3384 O O . ASP B 1 142 ? 10.414 -3.129 1.189 1 94.62 142 ASP B O 1
ATOM 3388 N N . GLU B 1 143 ? 11.344 -4.176 -0.632 1 95 143 GLU B N 1
ATOM 3389 C CA . GLU B 1 143 ? 12.359 -3.145 -0.812 1 95 143 GLU B CA 1
ATOM 3390 C C . GLU B 1 143 ? 12.445 -2.699 -2.27 1 95 143 GLU B C 1
ATOM 3392 O O . GLU B 1 143 ? 13.125 -1.723 -2.588 1 95 143 GLU B O 1
ATOM 3397 N N . ASP B 1 144 ? 11.797 -3.447 -3.176 1 94.75 144 ASP B N 1
ATOM 3398 C CA . ASP B 1 144 ? 11.82 -3.092 -4.59 1 94.75 144 ASP B CA 1
ATOM 3399 C C . ASP B 1 144 ? 10.414 -2.801 -5.105 1 94.75 144 ASP B C 1
ATOM 3401 O O . ASP B 1 144 ? 9.422 -3.135 -4.449 1 94.75 144 ASP B O 1
ATOM 3405 N N . ALA B 1 145 ? 10.344 -2.188 -6.301 1 97.5 145 ALA B N 1
ATOM 3406 C CA . ALA B 1 145 ? 9.094 -1.696 -6.863 1 97.5 145 ALA B CA 1
ATOM 3407 C C . ALA B 1 145 ? 8.078 -2.828 -7.023 1 97.5 145 ALA B C 1
ATOM 3409 O O . ALA B 1 145 ? 6.883 -2.637 -6.797 1 97.5 145 ALA B O 1
ATOM 3410 N N . TYR B 1 146 ? 8.586 -3.977 -7.445 1 97.88 146 TYR B N 1
ATOM 3411 C CA . TYR B 1 146 ? 7.688 -5.109 -7.648 1 97.88 146 TYR B CA 1
ATOM 3412 C C . TYR B 1 146 ? 7.145 -5.617 -6.316 1 97.88 146 TYR B C 1
ATOM 3414 O O . TYR B 1 146 ? 5.93 -5.746 -6.145 1 97.88 146 TYR B O 1
ATOM 3422 N N . ALA B 1 147 ? 7.984 -5.891 -5.375 1 97.25 147 ALA B N 1
ATOM 3423 C CA . ALA B 1 147 ? 7.578 -6.367 -4.059 1 97.25 147 ALA B CA 1
ATOM 3424 C C . ALA B 1 147 ? 6.629 -5.379 -3.383 1 97.25 147 ALA B C 1
ATOM 3426 O O . ALA B 1 147 ? 5.621 -5.777 -2.797 1 97.25 147 ALA B O 1
ATOM 3427 N N . THR B 1 148 ? 6.996 -4.129 -3.48 1 98.5 148 THR B N 1
ATOM 3428 C CA . THR B 1 148 ? 6.156 -3.094 -2.887 1 98.5 148 THR B CA 1
ATOM 3429 C C . THR B 1 148 ? 4.777 -3.078 -3.535 1 98.5 148 THR B C 1
ATOM 3431 O O . THR B 1 148 ? 3.764 -2.943 -2.846 1 98.5 148 THR B O 1
ATOM 3434 N N . SER B 1 149 ? 4.707 -3.223 -4.875 1 98.62 149 SER B N 1
ATOM 3435 C CA . SER B 1 149 ? 3.424 -3.254 -5.566 1 98.62 149 SER B CA 1
ATOM 3436 C C . SER B 1 149 ? 2.574 -4.434 -5.105 1 98.62 149 SER B C 1
ATOM 3438 O O . SER B 1 149 ? 1.354 -4.316 -4.977 1 98.62 149 SER B O 1
ATOM 3440 N N . LYS B 1 150 ? 3.211 -5.551 -4.875 1 98.5 150 LYS B N 1
ATOM 3441 C CA . LYS B 1 150 ? 2.473 -6.727 -4.426 1 98.5 150 LYS B CA 1
ATOM 3442 C C . LYS B 1 150 ? 2.016 -6.566 -2.977 1 98.5 150 LYS B C 1
ATOM 3444 O O . LYS B 1 150 ? 0.924 -7.004 -2.613 1 98.5 150 LYS B O 1
ATOM 3449 N N . HIS B 1 151 ? 2.867 -5.977 -2.156 1 98.38 151 HIS B N 1
ATOM 3450 C CA . HIS B 1 151 ? 2.443 -5.625 -0.804 1 98.38 151 HIS B CA 1
ATOM 3451 C C . HIS B 1 151 ? 1.237 -4.695 -0.827 1 98.38 151 HIS B C 1
ATOM 3453 O O . HIS B 1 151 ? 0.263 -4.914 -0.104 1 98.38 151 HIS B O 1
ATOM 3459 N N . GLU B 1 152 ? 1.288 -3.709 -1.637 1 98.69 152 GLU B N 1
ATOM 3460 C CA . GLU B 1 152 ? 0.221 -2.717 -1.726 1 98.69 152 GLU B CA 1
ATOM 3461 C C . GLU B 1 152 ? -1.072 -3.342 -2.24 1 98.69 152 GLU B C 1
ATOM 3463 O O . GLU B 1 152 ? -2.164 -2.967 -1.81 1 98.69 152 GLU B O 1
ATOM 3468 N N . CYS B 1 153 ? -0.985 -4.277 -3.184 1 98.38 153 CYS B N 1
ATOM 3469 C CA . CYS B 1 153 ? -2.209 -4.902 -3.674 1 98.38 153 CYS B CA 1
ATOM 3470 C C . CYS B 1 153 ? -2.9 -5.691 -2.568 1 98.38 153 CYS B C 1
ATOM 3472 O O . CYS B 1 153 ? -4.129 -5.781 -2.543 1 98.38 153 CYS B O 1
ATOM 3474 N N . GLU B 1 154 ? -2.109 -6.285 -1.642 1 98.56 154 GLU B N 1
ATOM 3475 C CA . GLU B 1 154 ? -2.711 -6.965 -0.497 1 98.56 154 GLU B CA 1
ATOM 3476 C C . GLU B 1 154 ? -3.381 -5.969 0.445 1 98.56 154 GLU B C 1
ATOM 3478 O O . GLU B 1 154 ? -4.434 -6.258 1.018 1 98.56 154 GLU B O 1
ATOM 3483 N N . VAL B 1 155 ? -2.744 -4.781 0.6 1 98.25 155 VAL B N 1
ATOM 3484 C CA . VAL B 1 155 ? -3.344 -3.711 1.388 1 98.25 155 VAL B CA 1
ATOM 3485 C C . VAL B 1 155 ? -4.691 -3.316 0.784 1 98.25 155 VAL B C 1
ATOM 3487 O O . VAL B 1 155 ? -5.684 -3.174 1.504 1 98.25 155 VAL B O 1
ATOM 3490 N N . GLN B 1 156 ? -4.727 -3.203 -0.5 1 98.81 156 GLN B N 1
ATOM 3491 C CA . GLN B 1 156 ? -5.953 -2.855 -1.211 1 98.81 156 GLN B CA 1
ATOM 3492 C C . GLN B 1 156 ? -7.043 -3.898 -0.971 1 98.81 156 GLN B C 1
ATOM 3494 O O . GLN B 1 156 ? -8.195 -3.549 -0.728 1 98.81 156 GLN B O 1
ATOM 3499 N N . ALA B 1 157 ? -6.609 -5.145 -1.037 1 98.88 157 ALA B N 1
ATOM 3500 C CA . ALA B 1 157 ? -7.562 -6.23 -0.833 1 98.88 157 ALA B CA 1
ATOM 3501 C C . ALA B 1 157 ? -8.195 -6.152 0.554 1 98.88 157 ALA B C 1
ATOM 3503 O O . ALA B 1 157 ? -9.414 -6.258 0.693 1 98.88 157 ALA B O 1
ATOM 3504 N N . SER B 1 158 ? -7.367 -5.957 1.561 1 98.19 158 SER B N 1
ATOM 3505 C CA . SER B 1 158 ? -7.867 -5.844 2.926 1 98.19 158 SER B CA 1
ATOM 3506 C C . SER B 1 158 ? -8.82 -4.66 3.07 1 98.19 158 SER B C 1
ATOM 3508 O O . SER B 1 158 ? -9.859 -4.77 3.727 1 98.19 158 SER B O 1
ATOM 3510 N N . ALA B 1 159 ? -8.445 -3.559 2.467 1 98.31 159 ALA B N 1
ATOM 3511 C CA . ALA B 1 159 ? -9.281 -2.359 2.529 1 98.31 159 ALA B CA 1
ATOM 3512 C C . ALA B 1 159 ? -10.641 -2.598 1.873 1 98.31 159 ALA B C 1
ATOM 3514 O O . ALA B 1 159 ? -11.672 -2.195 2.41 1 98.31 159 ALA B O 1
ATOM 3515 N N . LEU B 1 160 ? -10.656 -3.266 0.756 1 98.5 160 LEU B N 1
ATOM 3516 C CA . LEU B 1 160 ? -11.875 -3.432 -0.038 1 98.5 160 LEU B CA 1
ATOM 3517 C C . LEU B 1 160 ? -12.828 -4.41 0.633 1 98.5 160 LEU B C 1
ATOM 3519 O O . LEU B 1 160 ? -14.055 -4.254 0.536 1 98.5 160 LEU B O 1
ATOM 3523 N N . VAL B 1 161 ? -12.273 -5.418 1.328 1 98.06 161 VAL B N 1
ATOM 3524 C CA . VAL B 1 161 ? -13.148 -6.348 2.027 1 98.06 161 VAL B CA 1
ATOM 3525 C C . VAL B 1 161 ? -13.805 -5.645 3.213 1 98.06 161 VAL B C 1
ATOM 3527 O O . VAL B 1 161 ? -14.953 -5.934 3.559 1 98.06 161 VAL B O 1
ATOM 3530 N N . ARG B 1 162 ? -13.078 -4.688 3.834 1 96.44 162 ARG B N 1
ATOM 3531 C CA . ARG B 1 162 ? -13.672 -3.887 4.898 1 96.44 162 ARG B CA 1
ATOM 3532 C C . ARG B 1 162 ? -14.734 -2.939 4.34 1 96.44 162 ARG B C 1
ATOM 3534 O O . ARG B 1 162 ? -15.789 -2.758 4.945 1 96.44 162 ARG B O 1
ATOM 3541 N N . TYR B 1 163 ? -14.422 -2.342 3.172 1 96.56 163 TYR B N 1
ATOM 3542 C CA . TYR B 1 163 ? -15.305 -1.393 2.498 1 96.56 163 TYR B CA 1
ATOM 3543 C C . TYR B 1 163 ? -16.625 -2.045 2.133 1 96.56 163 TYR B C 1
ATOM 3545 O O . TYR B 1 163 ? -17.688 -1.433 2.273 1 96.56 163 TYR B O 1
ATOM 3553 N N . ALA B 1 164 ? -16.547 -3.312 1.69 1 96.62 164 ALA B N 1
ATOM 3554 C CA . ALA B 1 164 ? -17.719 -4.055 1.224 1 96.62 164 ALA B CA 1
ATOM 3555 C C . ALA B 1 164 ? -17.828 -5.402 1.928 1 96.62 164 ALA B C 1
ATOM 3557 O O . ALA B 1 164 ? -17.453 -6.434 1.367 1 96.62 164 ALA B O 1
ATOM 3558 N N . PRO B 1 165 ? -18.453 -5.387 3.084 1 95 165 PRO B N 1
ATOM 3559 C CA . PRO B 1 165 ? -18.594 -6.648 3.82 1 95 165 PRO B CA 1
ATOM 3560 C C . PRO B 1 165 ? -19.281 -7.734 3.006 1 95 165 PRO B C 1
ATOM 3562 O O . PRO B 1 165 ? -20.234 -7.453 2.268 1 95 165 PRO B O 1
ATOM 3565 N N . GLY B 1 166 ? -18.828 -8.906 3.123 1 96.81 166 GLY B N 1
ATOM 3566 C CA . GLY B 1 166 ? -19.344 -10.023 2.344 1 96.81 166 GLY B CA 1
ATOM 3567 C C . GLY B 1 166 ? -18.469 -10.367 1.147 1 96.81 166 GLY B C 1
ATOM 3568 O O . GLY B 1 166 ? -18.594 -11.438 0.562 1 96.81 166 GLY B O 1
ATOM 3569 N N . THR B 1 167 ? -17.562 -9.422 0.818 1 98.12 167 THR B N 1
ATOM 3570 C CA . THR B 1 167 ? -16.594 -9.664 -0.238 1 98.12 167 THR B CA 1
ATOM 3571 C C . THR B 1 167 ? -15.43 -10.516 0.278 1 98.12 167 THR B C 1
ATOM 3573 O O . THR B 1 167 ? -14.984 -10.336 1.414 1 98.12 167 THR B O 1
ATOM 3576 N N . ARG B 1 168 ? -14.984 -11.453 -0.489 1 98.75 168 ARG B N 1
ATOM 3577 C CA . ARG B 1 168 ? -13.773 -12.203 -0.171 1 98.75 168 ARG B CA 1
ATOM 3578 C C . ARG B 1 168 ? -12.719 -12.039 -1.26 1 98.75 168 ARG B C 1
ATOM 3580 O O . ARG B 1 168 ? -13.047 -12.023 -2.449 1 98.75 168 ARG B O 1
ATOM 3587 N N . ILE B 1 169 ? -11.523 -11.781 -0.913 1 98.94 169 ILE B N 1
ATOM 3588 C CA . ILE B 1 169 ? -10.406 -11.617 -1.841 1 98.94 169 ILE B CA 1
ATOM 3589 C C . ILE B 1 169 ? -9.266 -12.555 -1.442 1 98.94 169 ILE B C 1
ATOM 3591 O O . ILE B 1 169 ? -8.797 -12.523 -0.3 1 98.94 169 ILE B O 1
ATOM 3595 N N . ALA B 1 170 ? -8.859 -13.43 -2.326 1 98.94 170 ALA B N 1
ATOM 3596 C CA . ALA B 1 170 ? -7.684 -14.281 -2.141 1 98.94 170 ALA B CA 1
ATOM 3597 C C . ALA B 1 170 ? -6.457 -13.672 -2.814 1 98.94 170 ALA B C 1
ATOM 3599 O O . ALA B 1 170 ? -6.473 -13.398 -4.016 1 98.94 170 ALA B O 1
ATOM 3600 N N . SER B 1 171 ? -5.465 -13.398 -2.068 1 98.88 171 SER B N 1
ATOM 3601 C CA . SER B 1 171 ? -4.156 -13.039 -2.607 1 98.88 171 SER B CA 1
ATOM 3602 C C . SER B 1 171 ? -3.229 -14.25 -2.666 1 98.88 171 SER B C 1
ATOM 3604 O O . SER B 1 171 ? -2.82 -14.773 -1.628 1 98.88 171 SER B O 1
ATOM 3606 N N . LEU B 1 172 ? -2.877 -14.672 -3.867 1 98.94 172 LEU B N 1
ATOM 3607 C CA . LEU B 1 172 ? -2.031 -15.844 -4.055 1 98.94 172 LEU B CA 1
ATOM 3608 C C . LEU B 1 172 ? -0.561 -15.453 -4.121 1 98.94 172 LEU B C 1
ATOM 3610 O O . LEU B 1 172 ? -0.193 -14.531 -4.859 1 98.94 172 LEU B O 1
ATOM 3614 N N . ARG B 1 173 ? 0.252 -16.125 -3.363 1 98.12 173 ARG B N 1
ATOM 3615 C CA . ARG B 1 173 ? 1.692 -15.898 -3.355 1 98.12 173 ARG B CA 1
ATOM 3616 C C . ARG B 1 173 ? 2.445 -17.078 -3.949 1 98.12 173 ARG B C 1
ATOM 3618 O O . ARG B 1 173 ? 2.971 -17.922 -3.215 1 98.12 173 ARG B O 1
ATOM 3625 N N . PRO B 1 174 ? 2.562 -17.125 -5.23 1 97.44 174 PRO B N 1
ATOM 3626 C CA . PRO B 1 174 ? 3.377 -18.172 -5.855 1 97.44 174 PRO B CA 1
ATOM 3627 C C . PRO B 1 174 ? 4.875 -17.891 -5.766 1 97.44 174 PRO B C 1
ATOM 3629 O O . PRO B 1 174 ? 5.277 -16.734 -5.637 1 97.44 174 PRO B O 1
ATOM 3632 N N . HIS B 1 175 ? 5.637 -18.953 -5.781 1 94.25 175 HIS B N 1
ATOM 3633 C CA . HIS B 1 175 ? 7.094 -18.875 -5.801 1 94.25 175 HIS B CA 1
ATOM 3634 C C . HIS B 1 175 ? 7.656 -19.5 -7.078 1 94.25 175 HIS B C 1
ATOM 3636 O O . HIS B 1 175 ? 7.344 -20.641 -7.414 1 94.25 175 HIS B O 1
ATOM 3642 N N . MET B 1 176 ? 8.492 -18.719 -7.777 1 92.75 176 MET B N 1
ATOM 3643 C CA . MET B 1 176 ? 9.211 -19.219 -8.945 1 92.75 176 MET B CA 1
ATOM 3644 C C . MET B 1 176 ? 8.312 -20.109 -9.805 1 92.75 176 MET B C 1
ATOM 3646 O O . MET B 1 176 ? 8.508 -21.328 -9.859 1 92.75 176 MET B O 1
ATOM 3650 N N . VAL B 1 177 ? 7.418 -19.562 -10.492 1 96.31 177 VAL B N 1
ATOM 3651 C CA . VAL B 1 177 ? 6.438 -20.281 -11.297 1 96.31 177 VAL B CA 1
ATOM 3652 C C . VAL B 1 177 ? 7.105 -20.828 -12.555 1 96.31 177 VAL B C 1
ATOM 3654 O O . VAL B 1 177 ? 7.727 -20.078 -13.312 1 96.31 177 VAL B O 1
ATOM 3657 N N . ARG B 1 178 ? 6.977 -22.141 -12.734 1 95.88 178 ARG B N 1
ATOM 3658 C CA . ARG B 1 178 ? 7.613 -22.828 -13.852 1 95.88 178 ARG B CA 1
ATOM 3659 C C . ARG B 1 178 ? 6.691 -23.891 -14.422 1 95.88 178 ARG B C 1
ATOM 3661 O O . ARG B 1 178 ? 5.656 -24.219 -13.836 1 95.88 178 ARG B O 1
ATOM 3668 N N . ASP B 1 179 ? 7.07 -24.375 -15.57 1 96.06 179 ASP B N 1
ATOM 3669 C CA . ASP B 1 179 ? 6.266 -25.406 -16.219 1 96.06 179 ASP B CA 1
ATOM 3670 C C . ASP B 1 179 ? 6.227 -26.672 -15.383 1 96.06 179 ASP B C 1
ATOM 3672 O O . ASP B 1 179 ? 5.164 -27.266 -15.195 1 96.06 179 ASP B O 1
ATOM 3676 N N . ASP B 1 180 ? 7.438 -27.094 -14.93 1 94.69 180 ASP B N 1
ATOM 3677 C CA . ASP B 1 180 ? 7.598 -28.312 -14.141 1 94.69 180 ASP B CA 1
ATOM 3678 C C . ASP B 1 180 ? 8.891 -28.266 -13.328 1 94.69 180 ASP B C 1
ATOM 3680 O O . ASP B 1 180 ? 9.641 -27.281 -13.391 1 94.69 180 ASP B O 1
ATOM 3684 N N . TYR B 1 181 ? 9.055 -29.297 -12.555 1 91.5 181 TYR B N 1
ATOM 3685 C CA . TYR B 1 181 ? 10.219 -29.359 -11.672 1 91.5 181 TYR B CA 1
ATOM 3686 C C . TYR B 1 181 ? 11.516 -29.328 -12.477 1 91.5 181 TYR B C 1
ATOM 3688 O O . TYR B 1 181 ? 12.484 -28.672 -12.086 1 91.5 181 TYR B O 1
ATOM 3696 N N . ALA B 1 182 ? 11.547 -30.016 -13.617 1 89.56 182 ALA B N 1
ATOM 3697 C CA . ALA B 1 182 ? 12.742 -30.125 -14.453 1 89.56 182 ALA B CA 1
ATOM 3698 C C . ALA B 1 182 ? 13.172 -28.75 -14.977 1 89.56 182 ALA B C 1
ATOM 3700 O O . ALA B 1 182 ? 14.367 -28.5 -15.164 1 89.56 182 ALA B O 1
ATOM 3701 N N . SER B 1 183 ? 12.242 -27.891 -15.172 1 90.88 183 SER B N 1
ATOM 3702 C CA . SER B 1 183 ? 12.555 -26.562 -15.656 1 90.88 183 SER B CA 1
ATOM 3703 C C . SER B 1 183 ? 12.852 -25.609 -14.492 1 90.88 183 SER B C 1
ATOM 3705 O O . SER B 1 183 ? 13.391 -24.516 -14.695 1 90.88 183 SER B O 1
ATOM 3707 N N . ALA B 1 184 ? 12.523 -26 -13.266 1 89.94 184 ALA B N 1
ATOM 3708 C CA . ALA B 1 184 ? 12.633 -25.125 -12.109 1 89.94 184 ALA B CA 1
ATOM 3709 C C . ALA B 1 184 ? 13.992 -25.266 -11.43 1 89.94 184 ALA B C 1
ATOM 3711 O O . ALA B 1 184 ? 14.695 -24.281 -11.195 1 89.94 184 ALA B O 1
ATOM 3712 N N . TYR B 1 185 ? 14.438 -26.453 -11.141 1 86.25 185 TYR B N 1
ATOM 3713 C CA . TYR B 1 185 ? 15.531 -26.688 -10.203 1 86.25 185 TYR B CA 1
ATOM 3714 C C . TYR B 1 185 ? 16.844 -26.156 -10.758 1 86.25 185 TYR B C 1
ATOM 3716 O O . TYR B 1 185 ? 17.719 -25.719 -9.992 1 86.25 185 TYR B O 1
ATOM 3724 N N . PRO B 1 186 ? 17.047 -26.031 -12.109 1 83.62 186 PRO B N 1
ATOM 3725 C CA . PRO B 1 186 ? 18.297 -25.469 -12.586 1 83.62 186 PRO B CA 1
ATOM 3726 C C . PRO B 1 186 ? 18.438 -23.969 -12.281 1 83.62 186 PRO B C 1
ATOM 3728 O O . PRO B 1 186 ? 19.547 -23.422 -12.32 1 83.62 186 PRO B O 1
ATOM 3731 N N . ASP B 1 187 ? 17.344 -23.375 -11.984 1 82.06 187 ASP B N 1
ATOM 3732 C CA . ASP B 1 187 ? 17.344 -21.922 -11.781 1 82.06 187 ASP B CA 1
ATOM 3733 C C . ASP B 1 187 ? 17.328 -21.578 -10.297 1 82.06 187 ASP B C 1
ATOM 3735 O O . ASP B 1 187 ? 17.141 -20.422 -9.922 1 82.06 187 ASP B O 1
ATOM 3739 N N . THR B 1 188 ? 17.516 -22.594 -9.508 1 80.69 188 THR B N 1
ATOM 3740 C CA . THR B 1 188 ? 17.438 -22.344 -8.078 1 80.69 188 THR B CA 1
ATOM 3741 C C . THR B 1 188 ? 18.766 -21.844 -7.531 1 80.69 188 THR B C 1
ATOM 3743 O O . THR B 1 188 ? 19.828 -22.234 -8.008 1 80.69 188 THR B O 1
ATOM 3746 N N . GLU B 1 189 ? 18.719 -20.828 -6.746 1 70.5 189 GLU B N 1
ATOM 3747 C CA . GLU B 1 189 ? 19.844 -20.328 -5.957 1 70.5 189 GLU B CA 1
ATOM 3748 C C . GLU B 1 189 ? 19.5 -20.266 -4.473 1 70.5 189 GLU B C 1
ATOM 3750 O O . GLU B 1 189 ? 18.328 -20.172 -4.109 1 70.5 189 GLU B O 1
ATOM 3755 N N . ALA B 1 190 ? 20.578 -20.656 -3.691 1 61.31 190 ALA B N 1
ATOM 3756 C CA . ALA B 1 190 ? 20.406 -20.703 -2.242 1 61.31 190 ALA B CA 1
ATOM 3757 C C . ALA B 1 190 ? 19.641 -19.484 -1.738 1 61.31 190 ALA B C 1
ATOM 3759 O O . ALA B 1 190 ? 18.859 -19.578 -0.79 1 61.31 190 ALA B O 1
ATOM 3760 N N . ARG B 1 191 ? 19.891 -18.359 -2.406 1 60.59 191 ARG B N 1
ATOM 3761 C CA . ARG B 1 191 ? 19.219 -17.156 -1.957 1 60.59 191 ARG B CA 1
ATOM 3762 C C . ARG B 1 191 ? 17.719 -17.203 -2.291 1 60.59 191 ARG B C 1
ATOM 3764 O O . ARG B 1 191 ? 16.922 -16.469 -1.697 1 60.59 191 ARG B O 1
ATOM 3771 N N . ASP B 1 192 ? 17.266 -18.203 -2.998 1 69.38 192 ASP B N 1
ATOM 3772 C CA . ASP B 1 192 ? 15.906 -18.25 -3.51 1 69.38 192 ASP B CA 1
ATOM 3773 C C . ASP B 1 192 ? 14.992 -19.062 -2.582 1 69.38 192 ASP B C 1
ATOM 3775 O O . ASP B 1 192 ? 13.805 -19.203 -2.848 1 69.38 192 ASP B O 1
ATOM 3779 N N . ILE B 1 193 ? 15.477 -19.469 -1.412 1 80.31 193 ILE B N 1
ATOM 3780 C CA . ILE B 1 193 ? 14.828 -20.203 -0.334 1 80.31 193 ILE B CA 1
ATOM 3781 C C . ILE B 1 193 ? 14.242 -21.516 -0.878 1 80.31 193 ILE B C 1
ATOM 3783 O O . ILE B 1 193 ? 13.219 -21.984 -0.391 1 80.31 193 ILE B O 1
ATOM 3787 N N . PHE B 1 194 ? 14.602 -22.062 -2.098 1 78.56 194 PHE B N 1
ATOM 3788 C CA . PHE B 1 194 ? 14.523 -23.422 -2.611 1 78.56 194 PHE B CA 1
ATOM 3789 C C . PHE B 1 194 ? 13.078 -23.812 -2.9 1 78.56 194 PHE B C 1
ATOM 3791 O O . PHE B 1 194 ? 12.633 -24.906 -2.531 1 78.56 194 PHE B O 1
ATOM 3798 N N . SER B 1 195 ? 12.312 -22.938 -3.389 1 90.69 195 SER B N 1
ATOM 3799 C CA . SER B 1 195 ? 10.906 -23.266 -3.615 1 90.69 195 SER B CA 1
ATOM 3800 C C . SER B 1 195 ? 10.508 -23.016 -5.062 1 90.69 195 SER B C 1
ATOM 3802 O O . SER B 1 195 ? 11.305 -22.5 -5.855 1 90.69 195 SER B O 1
ATOM 3804 N N . TRP B 1 196 ? 9.43 -23.578 -5.441 1 93.38 196 TRP B N 1
ATOM 3805 C CA . TRP B 1 196 ? 8.883 -23.406 -6.781 1 93.38 196 TRP B CA 1
ATOM 3806 C C . TRP B 1 196 ? 7.398 -23.766 -6.809 1 93.38 196 TRP B C 1
ATOM 3808 O O . TRP B 1 196 ? 6.848 -24.234 -5.812 1 93.38 196 TRP B O 1
ATOM 3818 N N . VAL B 1 197 ? 6.73 -23.469 -7.922 1 97.06 197 VAL B N 1
ATOM 3819 C CA . VAL B 1 197 ? 5.371 -23.938 -8.172 1 97.06 197 VAL B CA 1
ATOM 3820 C C . VAL B 1 197 ? 5.117 -24.016 -9.672 1 97.06 197 VAL B C 1
ATOM 3822 O O . VAL B 1 197 ? 5.711 -23.266 -10.453 1 97.06 197 VAL B O 1
ATOM 3825 N N . SER B 1 198 ? 4.266 -24.922 -10.094 1 97.81 198 SER B N 1
ATOM 3826 C CA . SER B 1 198 ? 3.971 -25.031 -11.516 1 97.81 198 SER B CA 1
ATOM 3827 C C . SER B 1 198 ? 2.873 -24.062 -11.938 1 97.81 198 SER B C 1
ATOM 3829 O O . SER B 1 198 ? 2.014 -23.703 -11.133 1 97.81 198 SER B O 1
ATOM 3831 N N . TYR B 1 199 ? 2.859 -23.719 -13.219 1 97.81 199 TYR B N 1
ATOM 3832 C CA . TYR B 1 199 ? 1.782 -22.906 -13.773 1 97.81 199 TYR B CA 1
ATOM 3833 C C . TYR B 1 199 ? 0.427 -23.562 -13.539 1 97.81 199 TYR B C 1
ATOM 3835 O O . TYR B 1 199 ? -0.548 -22.891 -13.203 1 97.81 199 TYR B O 1
ATOM 3843 N N . ALA B 1 200 ? 0.385 -24.844 -13.664 1 97.5 200 ALA B N 1
ATOM 3844 C CA . ALA B 1 200 ? -0.855 -25.594 -13.492 1 97.5 200 ALA B CA 1
ATOM 3845 C C . ALA B 1 200 ? -1.36 -25.5 -12.055 1 97.5 200 ALA B C 1
ATOM 3847 O O . ALA B 1 200 ? -2.564 -25.375 -11.82 1 97.5 200 ALA B O 1
ATOM 3848 N N . ALA B 1 201 ? -0.438 -25.609 -11.172 1 98.44 201 ALA B N 1
ATOM 3849 C CA . ALA B 1 201 ? -0.807 -25.531 -9.758 1 98.44 201 ALA B CA 1
ATOM 3850 C C . ALA B 1 201 ? -1.314 -24.141 -9.398 1 98.44 201 ALA B C 1
ATOM 3852 O O . ALA B 1 201 ? -2.236 -24 -8.586 1 98.44 201 ALA B O 1
ATOM 3853 N N . VAL B 1 202 ? -0.683 -23.109 -9.93 1 98.75 202 VAL B N 1
ATOM 3854 C CA . VAL B 1 202 ? -1.143 -21.75 -9.695 1 98.75 202 VAL B CA 1
ATOM 3855 C C . VAL B 1 202 ? -2.555 -21.578 -10.25 1 98.75 202 VAL B C 1
ATOM 3857 O O . VAL B 1 202 ? -3.416 -20.984 -9.602 1 98.75 202 VAL B O 1
ATOM 3860 N N . ALA B 1 203 ? -2.787 -22.109 -11.422 1 98.69 203 ALA B N 1
ATOM 3861 C CA . ALA B 1 203 ? -4.105 -22.031 -12.047 1 98.69 203 ALA B CA 1
ATOM 3862 C C . ALA B 1 203 ? -5.164 -22.703 -11.18 1 98.69 203 ALA B C 1
ATOM 3864 O O . ALA B 1 203 ? -6.238 -22.141 -10.953 1 98.69 203 ALA B O 1
ATOM 3865 N N . ARG B 1 204 ? -4.836 -23.875 -10.711 1 98.5 204 ARG B N 1
ATOM 3866 C CA . ARG B 1 204 ? -5.766 -24.594 -9.844 1 98.5 204 ARG B CA 1
ATOM 3867 C C . ARG B 1 204 ? -6.051 -23.812 -8.57 1 98.5 204 ARG B C 1
ATOM 3869 O O . ARG B 1 204 ? -7.195 -23.766 -8.109 1 98.5 204 ARG B O 1
ATOM 3876 N N . ALA B 1 205 ? -5 -23.203 -8 1 98.88 205 ALA B N 1
ATOM 3877 C CA . ALA B 1 205 ? -5.18 -22.391 -6.801 1 98.88 205 ALA B CA 1
ATOM 3878 C C . ALA B 1 205 ? -6.117 -21.219 -7.066 1 98.88 205 ALA B C 1
ATOM 3880 O O . ALA B 1 205 ? -6.973 -20.891 -6.234 1 98.88 205 ALA B O 1
ATOM 3881 N N . ALA B 1 206 ? -5.969 -20.578 -8.219 1 98.88 206 ALA B N 1
ATOM 3882 C CA . ALA B 1 206 ? -6.801 -19.438 -8.57 1 98.88 206 ALA B CA 1
ATOM 3883 C C . ALA B 1 206 ? -8.266 -19.828 -8.68 1 98.88 206 ALA B C 1
ATOM 3885 O O . ALA B 1 206 ? -9.141 -19.156 -8.133 1 98.88 206 ALA B O 1
ATOM 3886 N N . VAL B 1 207 ? -8.516 -20.938 -9.336 1 98.88 207 VAL B N 1
ATOM 3887 C CA . VAL B 1 207 ? -9.891 -21.375 -9.562 1 98.88 207 VAL B CA 1
ATOM 3888 C C . VAL B 1 207 ? -10.5 -21.844 -8.242 1 98.88 207 VAL B C 1
ATOM 3890 O O . VAL B 1 207 ? -11.648 -21.5 -7.926 1 98.88 207 VAL B O 1
ATOM 3893 N N . LEU B 1 208 ? -9.727 -22.562 -7.441 1 98.81 208 LEU B N 1
ATOM 3894 C CA . LEU B 1 208 ? -10.227 -23.031 -6.152 1 98.81 208 LEU B CA 1
ATOM 3895 C C . LEU B 1 208 ? -10.508 -21.859 -5.219 1 98.81 208 LEU B C 1
ATOM 3897 O O . LEU B 1 208 ? -11.5 -21.875 -4.492 1 98.81 208 LEU B O 1
ATOM 3901 N N . ALA B 1 209 ? -9.586 -20.891 -5.246 1 98.88 209 ALA B N 1
ATOM 3902 C CA . ALA B 1 209 ? -9.797 -19.719 -4.406 1 98.88 209 ALA B CA 1
ATOM 3903 C C . ALA B 1 209 ? -11.078 -18.984 -4.793 1 98.88 209 ALA B C 1
ATOM 3905 O O . ALA B 1 209 ? -11.734 -18.391 -3.939 1 98.88 209 ALA B O 1
ATOM 3906 N N . LEU B 1 210 ? -11.398 -19.016 -6.047 1 98.81 210 LEU B N 1
ATOM 3907 C CA . LEU B 1 210 ? -12.602 -18.375 -6.551 1 98.81 210 LEU B CA 1
ATOM 3908 C C . LEU B 1 210 ? -13.852 -19.156 -6.164 1 98.81 210 LEU B C 1
ATOM 3910 O O . LEU B 1 210 ? -14.883 -18.562 -5.836 1 98.81 210 LEU B O 1
ATOM 3914 N N . THR B 1 211 ? -13.766 -20.5 -6.098 1 98.38 211 THR B N 1
ATOM 3915 C CA . THR B 1 211 ? -14.977 -21.312 -6.086 1 98.38 211 THR B CA 1
ATOM 3916 C C . THR B 1 211 ? -15.18 -21.953 -4.719 1 98.38 211 THR B C 1
ATOM 3918 O O . THR B 1 211 ? -16.297 -22.359 -4.383 1 98.38 211 THR B O 1
ATOM 3921 N N . SER B 1 212 ? -14.07 -22.094 -3.977 1 97.56 212 SER B N 1
ATOM 3922 C CA . SER B 1 212 ? -14.188 -22.797 -2.699 1 97.56 212 SER B CA 1
ATOM 3923 C C . SER B 1 212 ? -15.086 -22.031 -1.732 1 97.56 212 SER B C 1
ATOM 3925 O O . SER B 1 212 ? -15.344 -20.844 -1.93 1 97.56 212 SER B O 1
ATOM 3927 N N . GLU B 1 213 ? -15.586 -22.75 -0.752 1 97.12 213 GLU B N 1
ATOM 3928 C CA . GLU B 1 213 ? -16.422 -22.172 0.299 1 97.12 213 GLU B CA 1
ATOM 3929 C C . GLU B 1 213 ? -15.766 -22.328 1.668 1 97.12 213 GLU B C 1
ATOM 3931 O O . GLU B 1 213 ? -14.719 -22.953 1.793 1 97.12 213 GLU B O 1
ATOM 3936 N N . GLY B 1 214 ? -16.266 -21.625 2.684 1 96.06 214 GLY B N 1
ATOM 3937 C CA . GLY B 1 214 ? -15.812 -21.844 4.047 1 96.06 214 GLY B CA 1
ATOM 3938 C C . GLY B 1 214 ? -14.781 -20.828 4.504 1 96.06 214 GLY B C 1
ATOM 3939 O O . GLY B 1 214 ? -14.117 -21.031 5.523 1 96.06 214 GLY B O 1
ATOM 3940 N N . TRP B 1 215 ? -14.547 -19.891 3.742 1 97.5 215 TRP B N 1
ATOM 3941 C CA . TRP B 1 215 ? -13.664 -18.797 4.148 1 97.5 215 TRP B CA 1
ATOM 3942 C C . TRP B 1 215 ? -14.195 -17.469 3.656 1 97.5 215 TRP B C 1
ATOM 3944 O O . TRP B 1 215 ? -15.141 -17.422 2.861 1 97.5 215 TRP B O 1
ATOM 3954 N N . GLY B 1 216 ? -13.688 -16.375 4.223 1 97.75 216 GLY B N 1
ATOM 3955 C CA . GLY B 1 216 ? -14.133 -15.031 3.873 1 97.75 216 GLY B CA 1
ATOM 3956 C C . GLY B 1 216 ? -13.109 -13.961 4.184 1 97.75 216 GLY B C 1
ATOM 3957 O O . GLY B 1 216 ? -12.016 -14.258 4.672 1 97.75 216 GLY B O 1
ATOM 3958 N N . GLY B 1 217 ? -13.453 -12.703 3.812 1 98.19 217 GLY B N 1
ATOM 3959 C CA . GLY B 1 217 ? -12.516 -11.602 3.992 1 98.19 217 GLY B CA 1
ATOM 3960 C C . GLY B 1 217 ? -11.328 -11.672 3.051 1 98.19 217 GLY B C 1
ATOM 3961 O O . GLY B 1 217 ? -11.445 -12.164 1.927 1 98.19 217 GLY B O 1
ATOM 3962 N N . HIS B 1 218 ? -10.273 -11.055 3.48 1 98.62 218 HIS B N 1
ATOM 3963 C CA . HIS B 1 218 ? -9.031 -11.141 2.723 1 98.62 218 HIS B CA 1
ATOM 3964 C C . HIS B 1 218 ? -8.125 -12.234 3.277 1 98.62 218 HIS B C 1
ATOM 3966 O O . HIS B 1 218 ? -7.773 -12.211 4.461 1 98.62 218 HIS B O 1
ATOM 3972 N N . GLU B 1 219 ? -7.762 -13.148 2.465 1 98.75 219 GLU B N 1
ATOM 3973 C CA . GLU B 1 219 ? -6.816 -14.195 2.838 1 98.75 219 GLU B CA 1
ATOM 3974 C C . GLU B 1 219 ? -5.633 -14.242 1.876 1 98.75 219 GLU B C 1
ATOM 3976 O O . GLU B 1 219 ? -5.801 -14.086 0.666 1 98.75 219 GLU B O 1
ATOM 3981 N N . VAL B 1 220 ? -4.504 -14.422 2.459 1 98.75 220 VAL B N 1
ATOM 3982 C CA . VAL B 1 220 ? -3.279 -14.648 1.7 1 98.75 220 VAL B CA 1
ATOM 3983 C C . VAL B 1 220 ? -2.936 -16.141 1.702 1 98.75 220 VAL B C 1
ATOM 3985 O O . VAL B 1 220 ? -3.061 -16.812 2.729 1 98.75 220 VAL B O 1
ATOM 3988 N N . PHE B 1 221 ? -2.516 -16.672 0.565 1 98.75 221 PHE B N 1
ATOM 3989 C CA . PHE B 1 221 ? -2.178 -18.094 0.467 1 98.75 221 PHE B CA 1
ATOM 3990 C C . PHE B 1 221 ? -0.799 -18.281 -0.156 1 98.75 221 PHE B C 1
ATOM 3992 O O . PHE B 1 221 ? -0.547 -17.812 -1.27 1 98.75 221 PHE B O 1
ATOM 3999 N N . ASN B 1 222 ? 0.062 -18.953 0.562 1 98.06 222 ASN B N 1
ATOM 4000 C CA . ASN B 1 222 ? 1.267 -19.453 -0.082 1 98.06 222 ASN B CA 1
ATOM 4001 C C . ASN B 1 222 ? 0.942 -20.578 -1.064 1 98.06 222 ASN B C 1
ATOM 4003 O O . ASN B 1 222 ? 0.316 -21.578 -0.694 1 98.06 222 ASN B O 1
ATOM 4007 N N . ILE B 1 223 ? 1.297 -20.344 -2.279 1 98.5 223 ILE B N 1
ATOM 4008 C CA . ILE B 1 223 ? 1.103 -21.328 -3.332 1 98.5 223 ILE B CA 1
ATOM 4009 C C . ILE B 1 223 ? 2.457 -21.859 -3.809 1 98.5 223 ILE B C 1
ATOM 4011 O O . ILE B 1 223 ? 3.045 -21.297 -4.746 1 98.5 223 ILE B O 1
ATOM 4015 N N . VAL B 1 224 ? 2.9 -22.875 -3.143 1 96.94 224 VAL B N 1
ATOM 4016 C CA . VAL B 1 224 ? 4.258 -23.375 -3.324 1 96.94 224 VAL B CA 1
ATOM 4017 C C . VAL B 1 224 ? 4.246 -24.906 -3.279 1 96.94 224 VAL B C 1
ATOM 4019 O O . VAL B 1 224 ? 3.455 -25.5 -2.551 1 96.94 224 VAL B O 1
ATOM 4022 N N . ALA B 1 225 ? 5.152 -25.516 -4.043 1 96.69 225 ALA B N 1
ATOM 4023 C CA . ALA B 1 225 ? 5.281 -26.969 -4.055 1 96.69 225 ALA B CA 1
ATOM 4024 C C . ALA B 1 225 ? 5.629 -27.5 -2.666 1 96.69 225 ALA B C 1
ATOM 4026 O O . ALA B 1 225 ? 6.266 -26.797 -1.87 1 96.69 225 ALA B O 1
ATOM 4027 N N . PRO B 1 226 ? 5.227 -28.703 -2.354 1 95.25 226 PRO B N 1
ATOM 4028 C CA . PRO B 1 226 ? 5.379 -29.234 -0.999 1 95.25 226 PRO B CA 1
ATOM 4029 C C . PRO B 1 226 ? 6.832 -29.531 -0.638 1 95.25 226 PRO B C 1
ATOM 4031 O O . PRO B 1 226 ? 7.18 -29.594 0.544 1 95.25 226 PRO B O 1
ATOM 4034 N N . GLU B 1 227 ? 7.664 -29.75 -1.649 1 93.56 227 GLU B N 1
ATOM 4035 C CA . GLU B 1 227 ? 9.07 -30.062 -1.407 1 93.56 227 GLU B CA 1
ATOM 4036 C C . GLU B 1 227 ? 9.984 -28.984 -1.982 1 93.56 227 GLU B C 1
ATOM 4038 O O . GLU B 1 227 ? 9.609 -28.281 -2.938 1 93.56 227 GLU B O 1
ATOM 4043 N N . ILE B 1 228 ? 11.141 -28.875 -1.435 1 91.69 228 ILE B N 1
ATOM 4044 C CA . ILE B 1 228 ? 12.109 -27.875 -1.872 1 91.69 228 ILE B CA 1
ATOM 4045 C C . ILE B 1 228 ? 12.547 -28.172 -3.307 1 91.69 228 ILE B C 1
ATOM 4047 O O . ILE B 1 228 ? 12.523 -29.328 -3.742 1 91.69 228 ILE B O 1
ATOM 4051 N N . CYS B 1 229 ? 12.914 -27.109 -3.955 1 89.25 229 CYS B N 1
ATOM 4052 C CA . CYS B 1 229 ? 13.43 -27.172 -5.32 1 89.25 229 CYS B CA 1
ATOM 4053 C C . CYS B 1 229 ? 14.953 -27.078 -5.332 1 89.25 229 CYS B C 1
ATOM 4055 O O . CYS B 1 229 ? 15.516 -26.031 -5.645 1 89.25 229 CYS B O 1
ATOM 4057 N N . TRP B 1 230 ? 15.594 -28.156 -4.984 1 87.25 230 TRP B N 1
ATOM 4058 C CA . TRP B 1 230 ? 17.047 -28.188 -4.898 1 87.25 230 TRP B CA 1
ATOM 4059 C C . TRP B 1 230 ? 17.578 -29.594 -5.172 1 87.25 230 TRP B C 1
ATOM 4061 O O . TRP B 1 230 ? 17.109 -30.562 -4.582 1 87.25 230 TRP B O 1
ATOM 4071 N N . GLU B 1 231 ? 18.609 -29.656 -6.035 1 81.75 231 GLU B N 1
ATOM 4072 C CA . GLU B 1 231 ? 19.188 -30.953 -6.379 1 81.75 231 GLU B CA 1
ATOM 4073 C C . GLU B 1 231 ? 20.672 -30.984 -6.082 1 81.75 231 GLU B C 1
ATOM 4075 O O . GLU B 1 231 ? 21.344 -31.984 -6.363 1 81.75 231 GLU B O 1
ATOM 4080 N N . GLY B 1 232 ? 21.188 -29.922 -5.52 1 78.75 232 GLY B N 1
ATOM 4081 C CA . GLY B 1 232 ? 22.609 -29.875 -5.207 1 78.75 232 GLY B CA 1
ATOM 4082 C C . GLY B 1 232 ? 22.922 -30.344 -3.795 1 78.75 232 GLY B C 1
ATOM 4083 O O . GLY B 1 232 ? 22.047 -30.844 -3.094 1 78.75 232 GLY B O 1
ATOM 4084 N N . SER B 1 233 ? 24.312 -30.266 -3.527 1 78.69 233 SER B N 1
ATOM 4085 C CA . SER B 1 233 ? 24.766 -30.562 -2.176 1 78.69 233 SER B CA 1
ATOM 4086 C C . SER B 1 233 ? 24.641 -29.359 -1.265 1 78.69 233 SER B C 1
ATOM 4088 O O . SER B 1 233 ? 24.188 -28.297 -1.697 1 78.69 233 SER B O 1
ATOM 4090 N N . VAL B 1 234 ? 24.891 -29.656 0.025 1 76.75 234 VAL B N 1
ATOM 4091 C CA . VAL B 1 234 ? 24.875 -28.547 0.983 1 76.75 234 VAL B CA 1
ATOM 4092 C C . VAL B 1 234 ? 25.984 -27.562 0.638 1 76.75 234 VAL B C 1
ATOM 4094 O O . VAL B 1 234 ? 25.828 -26.344 0.846 1 76.75 234 VAL B O 1
ATOM 4097 N N . GLU B 1 235 ? 27.219 -28.125 0.207 1 71.75 235 GLU B N 1
ATOM 4098 C CA . GLU B 1 235 ? 28.391 -27.281 -0.046 1 71.75 235 GLU B CA 1
ATOM 4099 C C . GLU B 1 235 ? 28.344 -26.672 -1.439 1 71.75 235 GLU B C 1
ATOM 4101 O O . GLU B 1 235 ? 28.828 -25.547 -1.652 1 71.75 235 GLU B O 1
ATOM 4106 N N . GLU B 1 236 ? 28.094 -27.641 -2.373 1 61.22 236 GLU B N 1
ATOM 4107 C CA . GLU B 1 236 ? 28.219 -27.234 -3.77 1 61.22 236 GLU B CA 1
ATOM 4108 C C . GLU B 1 236 ? 26.922 -26.656 -4.305 1 61.22 236 GLU B C 1
ATOM 4110 O O . GLU B 1 236 ? 25.844 -27.219 -4.094 1 61.22 236 GLU B O 1
ATOM 4115 N N . GLN B 1 237 ? 27.109 -25.422 -4.582 1 56.5 237 GLN B N 1
ATOM 4116 C CA . GLN B 1 237 ? 25.938 -24.875 -5.27 1 56.5 237 GLN B CA 1
ATOM 4117 C C . GLN B 1 237 ? 25.453 -25.828 -6.359 1 56.5 237 GLN B C 1
ATOM 4119 O O . GLN B 1 237 ? 26 -26.922 -6.531 1 56.5 237 GLN B O 1
ATOM 4124 N N . TYR B 1 238 ? 25.484 -25.391 -7.707 1 52.03 238 TYR B N 1
ATOM 4125 C CA . TYR B 1 238 ? 24.781 -25.859 -8.898 1 52.03 238 TYR B CA 1
ATOM 4126 C C . TYR B 1 238 ? 25.266 -27.234 -9.32 1 52.03 238 TYR B C 1
ATOM 4128 O O . TYR B 1 238 ? 26.469 -27.531 -9.266 1 52.03 238 TYR B O 1
ATOM 4136 N N . ILE B 1 239 ? 24.547 -28.281 -9.102 1 51.97 239 ILE B N 1
ATOM 4137 C CA . ILE B 1 239 ? 24.844 -29.469 -9.891 1 51.97 239 ILE B CA 1
ATOM 4138 C C . ILE B 1 239 ? 24.938 -29.094 -11.367 1 51.97 239 ILE B C 1
ATOM 4140 O O . ILE B 1 239 ? 24.094 -28.359 -11.875 1 51.97 239 ILE B O 1
ATOM 4144 N N . ASP B 1 240 ? 26.062 -29.328 -11.969 1 51.5 240 ASP B N 1
ATOM 4145 C CA . ASP B 1 240 ? 26.219 -29.266 -13.414 1 51.5 240 ASP B CA 1
ATOM 4146 C C . ASP B 1 240 ? 24.984 -29.828 -14.133 1 51.5 240 ASP B C 1
ATOM 4148 O O . ASP B 1 240 ? 24.516 -30.906 -13.789 1 51.5 240 ASP B O 1
ATOM 4152 N N . LYS B 1 241 ? 24.25 -28.844 -14.82 1 54.03 241 LYS B N 1
ATOM 4153 C CA . LYS B 1 241 ? 23.094 -29.188 -15.648 1 54.03 241 LYS B CA 1
ATOM 4154 C C . LYS B 1 241 ? 23.25 -30.578 -16.266 1 54.03 241 LYS B C 1
ATOM 4156 O O . LYS B 1 241 ? 22.25 -31.281 -16.453 1 54.03 241 LYS B O 1
ATOM 4161 N N . ASP B 1 242 ? 24.469 -30.766 -16.641 1 53.16 242 ASP B N 1
ATOM 4162 C CA . ASP B 1 242 ? 24.781 -32.031 -17.312 1 53.16 242 ASP B CA 1
ATOM 4163 C C . ASP B 1 242 ? 25.25 -33.094 -16.328 1 53.16 242 ASP B C 1
ATOM 4165 O O . ASP B 1 242 ? 25.594 -34.188 -16.719 1 53.16 242 ASP B O 1
ATOM 4169 N N . GLY B 1 243 ? 25.281 -32.656 -15.102 1 55.5 243 GLY B N 1
ATOM 4170 C CA . GLY B 1 243 ? 25.875 -33.625 -14.188 1 55.5 243 GLY B CA 1
ATOM 4171 C C . GLY B 1 243 ? 24.844 -34.531 -13.539 1 55.5 243 GLY B C 1
ATOM 4172 O O . GLY B 1 243 ? 23.641 -34.312 -13.648 1 55.5 243 GLY B O 1
ATOM 4173 N N . GLU B 1 244 ? 25.281 -35.688 -13.133 1 56.25 244 GLU B N 1
ATOM 4174 C CA . GLU B 1 244 ? 24.469 -36.688 -12.43 1 56.25 244 GLU B CA 1
ATOM 4175 C C . GLU B 1 244 ? 23.984 -36.156 -11.086 1 56.25 244 GLU B C 1
ATOM 4177 O O . GLU B 1 244 ? 24.75 -35.5 -10.359 1 56.25 244 GLU B O 1
ATOM 4182 N N . PRO B 1 245 ? 22.688 -36.062 -10.977 1 58 245 PRO B N 1
ATOM 4183 C CA . PRO B 1 245 ? 22.172 -35.656 -9.672 1 58 245 PRO B CA 1
ATOM 4184 C C . PRO B 1 245 ? 22.859 -36.375 -8.516 1 58 245 PRO B C 1
ATOM 4186 O O . PRO B 1 245 ? 23.281 -37.531 -8.68 1 58 245 PRO B O 1
ATOM 4189 N N . PRO B 1 246 ? 23.188 -35.562 -7.469 1 59.47 246 PRO B N 1
ATOM 4190 C CA . PRO B 1 246 ? 23.812 -36.25 -6.332 1 59.47 246 PRO B CA 1
ATOM 4191 C C . PRO B 1 246 ? 23.016 -37.469 -5.871 1 59.47 246 PRO B C 1
ATOM 4193 O O . PRO B 1 246 ? 21.797 -37.5 -6.062 1 59.47 246 PRO B O 1
ATOM 4196 N N . ALA B 1 247 ? 23.734 -38.562 -5.551 1 59.97 247 ALA B N 1
ATOM 4197 C CA . ALA B 1 247 ? 23.188 -39.844 -5.109 1 59.97 247 ALA B CA 1
ATOM 4198 C C . ALA B 1 247 ? 22.172 -39.625 -3.988 1 59.97 247 ALA B C 1
ATOM 4200 O O . ALA B 1 247 ? 21.203 -40.375 -3.898 1 59.97 247 ALA B O 1
ATOM 4201 N N . HIS B 1 248 ? 22.406 -38.562 -2.99 1 69.62 248 HIS B N 1
ATOM 4202 C CA . HIS B 1 248 ? 21.469 -38.312 -1.897 1 69.62 248 HIS B CA 1
ATOM 4203 C C . HIS B 1 248 ? 20.969 -36.875 -1.927 1 69.62 248 HIS B C 1
ATOM 4205 O O . HIS B 1 248 ? 21.75 -35.938 -2.113 1 69.62 248 HIS B O 1
ATOM 4211 N N . LYS B 1 249 ? 19.625 -36.844 -1.849 1 82.44 249 LYS B N 1
ATOM 4212 C CA . LYS B 1 249 ? 19.031 -35.5 -1.847 1 82.44 249 LYS B CA 1
ATOM 4213 C C . LYS B 1 249 ? 19.156 -34.844 -0.472 1 82.44 249 LYS B C 1
ATOM 4215 O O . LYS B 1 249 ? 18.875 -35.469 0.547 1 82.44 249 LYS B O 1
ATOM 4220 N N . VAL B 1 250 ? 19.672 -33.656 -0.447 1 86.5 250 VAL B N 1
ATOM 4221 C CA . VAL B 1 250 ? 19.891 -32.938 0.792 1 86.5 250 VAL B CA 1
ATOM 4222 C C . VAL B 1 250 ? 18.547 -32.531 1.396 1 86.5 250 VAL B C 1
ATOM 4224 O O . VAL B 1 250 ? 17.609 -32.188 0.669 1 86.5 250 VAL B O 1
ATOM 4227 N N . GLY B 1 251 ? 18.5 -32.594 2.732 1 90.38 251 GLY B N 1
ATOM 4228 C CA . GLY B 1 251 ? 17.297 -32.156 3.434 1 90.38 251 GLY B CA 1
ATOM 4229 C C . GLY B 1 251 ? 17.219 -30.641 3.586 1 90.38 251 GLY B C 1
ATOM 4230 O O . GLY B 1 251 ? 18.234 -29.953 3.57 1 90.38 251 GLY B O 1
ATOM 4231 N N . THR B 1 252 ? 15.977 -30.203 3.803 1 93.25 252 THR B N 1
ATOM 4232 C CA . THR B 1 252 ? 15.719 -28.766 3.893 1 93.25 252 THR B CA 1
ATOM 4233 C C . THR B 1 252 ? 16.438 -28.156 5.098 1 93.25 252 THR B C 1
ATOM 4235 O O . THR B 1 252 ? 17.031 -27.078 5.004 1 93.25 252 THR B O 1
ATOM 4238 N N . LEU B 1 253 ? 16.406 -28.844 6.219 1 92.81 253 LEU B N 1
ATOM 4239 C CA . LEU B 1 253 ? 16.984 -28.328 7.453 1 92.81 253 LEU B CA 1
ATOM 4240 C C . LEU B 1 253 ? 18.469 -28.078 7.293 1 92.81 253 LEU B C 1
ATOM 4242 O O . LEU B 1 253 ? 19.016 -27.109 7.824 1 92.81 253 LEU B O 1
ATOM 4246 N N . GLU B 1 254 ? 19.109 -28.984 6.625 1 89.5 254 GLU B N 1
ATOM 4247 C CA . GLU B 1 254 ? 20.547 -28.828 6.395 1 89.5 254 GLU B CA 1
ATOM 4248 C C . GLU B 1 254 ? 20.828 -27.562 5.598 1 89.5 254 GLU B C 1
ATOM 4250 O O . GLU B 1 254 ? 21.781 -26.828 5.895 1 89.5 254 GLU B O 1
ATOM 4255 N N . LEU B 1 255 ? 20.047 -27.359 4.648 1 89.75 255 LEU B N 1
ATOM 4256 C CA . LEU B 1 255 ? 20.219 -26.188 3.812 1 89.75 255 LEU B CA 1
ATOM 4257 C C . LEU B 1 255 ? 19.922 -24.906 4.598 1 89.75 255 LEU B C 1
ATOM 4259 O O . LEU B 1 255 ? 20.656 -23.938 4.508 1 89.75 255 LEU B O 1
ATOM 4263 N N . VAL B 1 256 ? 18.875 -24.891 5.367 1 91.31 256 VAL B N 1
ATOM 4264 C CA . VAL B 1 256 ? 18.453 -23.734 6.152 1 91.31 256 VAL B CA 1
ATOM 4265 C C . VAL B 1 256 ? 19.531 -23.375 7.172 1 91.31 256 VAL B C 1
ATOM 4267 O O . VAL B 1 256 ? 19.859 -22.203 7.371 1 91.31 256 VAL B O 1
ATOM 4270 N N . ARG B 1 257 ? 20.094 -24.391 7.746 1 89.75 257 ARG B N 1
ATOM 4271 C CA . ARG B 1 257 ? 21.141 -24.156 8.742 1 89.75 257 ARG B CA 1
ATOM 4272 C C . ARG B 1 257 ? 22.391 -23.562 8.117 1 89.75 257 ARG B C 1
ATOM 4274 O O . ARG B 1 257 ? 23.062 -22.734 8.734 1 89.75 257 ARG B O 1
ATOM 4281 N N . LYS B 1 258 ? 22.656 -23.984 6.941 1 88.19 258 LYS B N 1
ATOM 4282 C CA . LYS B 1 258 ? 23.844 -23.5 6.25 1 88.19 258 LYS B CA 1
ATOM 4283 C C . LYS B 1 258 ? 23.641 -22.062 5.738 1 88.19 258 LYS B C 1
ATOM 4285 O O . LYS B 1 258 ? 24.5 -21.203 5.93 1 88.19 258 LYS B O 1
ATOM 4290 N N . TYR B 1 259 ? 22.531 -21.812 5.141 1 87.44 259 TYR B N 1
ATOM 4291 C CA . TYR B 1 259 ? 22.391 -20.578 4.363 1 87.44 259 TYR B CA 1
ATOM 4292 C C . TYR B 1 259 ? 21.594 -19.531 5.148 1 87.44 259 TYR B C 1
ATOM 4294 O O . TYR B 1 259 ? 21.625 -18.359 4.805 1 87.44 259 TYR B O 1
ATOM 4302 N N . TRP B 1 260 ? 20.891 -19.953 6.172 1 89.81 260 TRP B N 1
ATOM 4303 C CA . TRP B 1 260 ? 20.109 -19.047 7.016 1 89.81 260 TRP B CA 1
ATOM 4304 C C . TRP B 1 260 ? 20.344 -19.344 8.492 1 89.81 260 TRP B C 1
ATOM 4306 O O . TRP B 1 260 ? 19.391 -19.578 9.242 1 89.81 260 TRP B O 1
ATOM 4316 N N . PRO B 1 261 ? 21.594 -19.234 8.969 1 90 261 PRO B N 1
ATOM 4317 C CA . PRO B 1 261 ? 21.969 -19.703 10.305 1 90 261 PRO B CA 1
ATOM 4318 C C . PRO B 1 261 ? 21.359 -18.844 11.414 1 90 261 PRO B C 1
ATOM 4320 O O . PRO B 1 261 ? 21.234 -19.312 12.547 1 90 261 PRO B O 1
ATOM 4323 N N . ASN B 1 262 ? 20.922 -17.656 11.172 1 90.44 262 ASN B N 1
ATOM 4324 C CA . ASN B 1 262 ? 20.469 -16.766 12.227 1 90.44 262 ASN B CA 1
ATOM 4325 C C . ASN B 1 262 ? 18.953 -16.672 12.266 1 90.44 262 ASN B C 1
ATOM 4327 O O . ASN B 1 262 ? 18.391 -15.758 12.891 1 90.44 262 ASN B O 1
ATOM 4331 N N . VAL B 1 263 ? 18.281 -17.562 11.617 1 93.12 263 VAL B N 1
ATOM 4332 C CA . VAL B 1 263 ? 16.828 -17.562 11.586 1 93.12 263 VAL B CA 1
ATOM 4333 C C . VAL B 1 263 ? 16.281 -18.641 12.523 1 93.12 263 VAL B C 1
ATOM 4335 O O . VAL B 1 263 ? 16.828 -19.75 12.586 1 93.12 263 VAL B O 1
ATOM 4338 N N . GLU B 1 264 ? 15.258 -18.203 13.281 1 96.81 264 GLU B N 1
ATOM 4339 C CA . GLU B 1 264 ? 14.594 -19.203 14.109 1 96.81 264 GLU B CA 1
ATOM 4340 C C . GLU B 1 264 ? 13.984 -20.312 13.25 1 96.81 264 GLU B C 1
ATOM 4342 O O . GLU B 1 264 ? 13.391 -20.047 12.211 1 96.81 264 GLU B O 1
ATOM 4347 N N . VAL B 1 265 ? 14.164 -21.641 13.758 1 96.88 265 VAL B N 1
ATOM 4348 C CA . VAL B 1 265 ? 13.695 -22.75 12.945 1 96.88 265 VAL B CA 1
ATOM 4349 C C . VAL B 1 265 ? 12.844 -23.688 13.797 1 96.88 265 VAL B C 1
ATOM 4351 O O . VAL B 1 265 ? 13.273 -24.125 14.867 1 96.88 265 VAL B O 1
ATOM 4354 N N . ASP B 1 266 ? 11.648 -23.922 13.344 1 97.25 266 ASP B N 1
ATOM 4355 C CA . ASP B 1 266 ? 10.828 -24.984 13.922 1 97.25 266 ASP B CA 1
ATOM 4356 C C . ASP B 1 266 ? 11.18 -26.344 13.305 1 97.25 266 ASP B C 1
ATOM 4358 O O . ASP B 1 266 ? 10.5 -26.797 12.383 1 97.25 266 ASP B O 1
ATOM 4362 N N . GLU B 1 267 ? 12.062 -27.016 13.883 1 96.69 267 GLU B N 1
ATOM 4363 C CA . GLU B 1 267 ? 12.609 -28.234 13.312 1 96.69 267 GLU B CA 1
ATOM 4364 C C . GLU B 1 267 ? 11.547 -29.328 13.219 1 96.69 267 GLU B C 1
ATOM 4366 O O . GLU B 1 267 ? 11.625 -30.203 12.352 1 96.69 267 GLU B O 1
ATOM 4371 N N . GLU B 1 268 ? 10.57 -29.234 14.078 1 97.38 268 GLU B N 1
ATOM 4372 C CA . GLU B 1 268 ? 9.508 -30.234 14.078 1 97.38 268 GLU B CA 1
ATOM 4373 C C . GLU B 1 268 ? 8.75 -30.25 12.75 1 97.38 268 GLU B C 1
ATOM 4375 O O . GLU B 1 268 ? 8.234 -31.281 12.328 1 97.38 268 GLU B O 1
ATOM 4380 N N . TYR B 1 269 ? 8.766 -29.188 12.094 1 96.81 269 TYR B N 1
ATOM 4381 C CA . TYR B 1 269 ? 8.086 -29 10.82 1 96.81 269 TYR B CA 1
ATOM 4382 C C . TYR B 1 269 ? 8.641 -29.953 9.766 1 96.81 269 TYR B C 1
ATOM 4384 O O . TYR B 1 269 ? 7.922 -30.375 8.867 1 96.81 269 TYR B O 1
ATOM 4392 N N . TRP B 1 270 ? 9.898 -30.328 9.906 1 96.75 270 TRP B N 1
ATOM 4393 C CA . TRP B 1 270 ? 10.555 -31.156 8.898 1 96.75 270 TRP B CA 1
ATOM 4394 C C . TRP B 1 270 ? 10.812 -32.562 9.43 1 96.75 270 TRP B C 1
ATOM 4396 O O . TRP B 1 270 ? 11.445 -33.375 8.75 1 96.75 270 TRP B O 1
ATOM 4406 N N . ARG B 1 271 ? 10.383 -32.906 10.555 1 95.56 271 ARG B N 1
ATOM 4407 C CA . ARG B 1 271 ? 10.695 -34.156 11.203 1 95.56 271 ARG B CA 1
ATOM 4408 C C . ARG B 1 271 ? 10.273 -35.344 10.328 1 95.56 271 ARG B C 1
ATOM 4410 O O . ARG B 1 271 ? 11.078 -36.25 10.055 1 95.56 271 ARG B O 1
ATOM 4417 N N . ASP B 1 272 ? 9.055 -35.375 9.781 1 95.31 272 ASP B N 1
ATOM 4418 C CA . ASP B 1 272 ? 8.539 -36.5 9.016 1 95.31 272 ASP B CA 1
ATOM 4419 C C . ASP B 1 272 ? 8.625 -36.25 7.512 1 95.31 272 ASP B C 1
ATOM 4421 O O . ASP B 1 272 ? 8.328 -37.125 6.699 1 95.31 272 ASP B O 1
ATOM 4425 N N . ARG B 1 273 ? 9.047 -35.062 7.152 1 95.88 273 ARG B N 1
ATOM 4426 C CA . ARG B 1 273 ? 9.195 -34.656 5.762 1 95.88 273 ARG B CA 1
ATOM 4427 C C . ARG B 1 273 ? 10.477 -33.844 5.562 1 95.88 273 ARG B C 1
ATOM 4429 O O . ARG B 1 273 ? 10.43 -32.625 5.41 1 95.88 273 ARG B O 1
ATOM 4436 N N . PRO B 1 274 ? 11.531 -34.469 5.43 1 94.81 274 PRO B N 1
ATOM 4437 C CA . PRO B 1 274 ? 12.844 -33.844 5.477 1 94.81 274 PRO B CA 1
ATOM 4438 C C . PRO B 1 274 ? 13.055 -32.844 4.324 1 94.81 274 PRO B C 1
ATOM 4440 O O . PRO B 1 274 ? 13.914 -31.969 4.41 1 94.81 274 PRO B O 1
ATOM 4443 N N . ARG B 1 275 ? 12.266 -33 3.252 1 94.75 275 ARG B N 1
ATOM 4444 C CA . ARG B 1 275 ? 12.469 -32.094 2.117 1 94.75 275 ARG B CA 1
ATOM 4445 C C . ARG B 1 275 ? 11.273 -31.188 1.922 1 94.75 275 ARG B C 1
ATOM 4447 O O . ARG B 1 275 ? 11.047 -30.672 0.825 1 94.75 275 ARG B O 1
ATOM 4454 N N . ARG B 1 276 ? 10.531 -31.047 2.986 1 95.69 276 ARG B N 1
ATOM 4455 C CA . ARG B 1 276 ? 9.406 -30.125 2.945 1 95.69 276 ARG B CA 1
ATOM 4456 C C . ARG B 1 276 ? 9.859 -28.703 2.631 1 95.69 276 ARG B C 1
ATOM 4458 O O . ARG B 1 276 ? 10.906 -28.266 3.125 1 95.69 276 ARG B O 1
ATOM 4465 N N . ALA B 1 277 ? 9.086 -28.031 1.843 1 94.81 277 ALA B N 1
ATOM 4466 C CA . ALA B 1 277 ? 9.398 -26.656 1.459 1 94.81 277 ALA B CA 1
ATOM 4467 C C . ALA B 1 277 ? 9.438 -25.75 2.68 1 94.81 277 ALA B C 1
ATOM 4469 O O . ALA B 1 277 ? 8.789 -26.031 3.693 1 94.81 277 ALA B O 1
ATOM 4470 N N . VAL B 1 278 ? 10.133 -24.688 2.518 1 93.94 278 VAL B N 1
ATOM 4471 C CA . VAL B 1 278 ? 10.258 -23.719 3.607 1 93.94 278 VAL B CA 1
ATOM 4472 C C . VAL B 1 278 ? 8.984 -22.891 3.705 1 93.94 278 VAL B C 1
ATOM 4474 O O . VAL B 1 278 ? 8.633 -22.406 4.781 1 93.94 278 VAL B O 1
ATOM 4477 N N . TRP B 1 279 ? 8.305 -22.688 2.596 1 95.19 279 TRP B N 1
ATOM 4478 C CA . TRP B 1 279 ? 7.016 -22 2.578 1 95.19 279 TRP B CA 1
ATOM 4479 C C . TRP B 1 279 ? 5.887 -22.953 2.951 1 95.19 279 TRP B C 1
ATOM 4481 O O . TRP B 1 279 ? 5.699 -24 2.307 1 95.19 279 TRP B O 1
ATOM 4491 N N . ASP B 1 280 ? 5.172 -22.625 3.973 1 96.62 280 ASP B N 1
ATOM 4492 C CA . ASP B 1 280 ? 4.059 -23.438 4.445 1 96.62 280 ASP B CA 1
ATOM 4493 C C . ASP B 1 280 ? 2.785 -23.141 3.662 1 96.62 280 ASP B C 1
ATOM 4495 O O . ASP B 1 280 ? 2.232 -22.047 3.76 1 96.62 280 ASP B O 1
ATOM 4499 N N . SER B 1 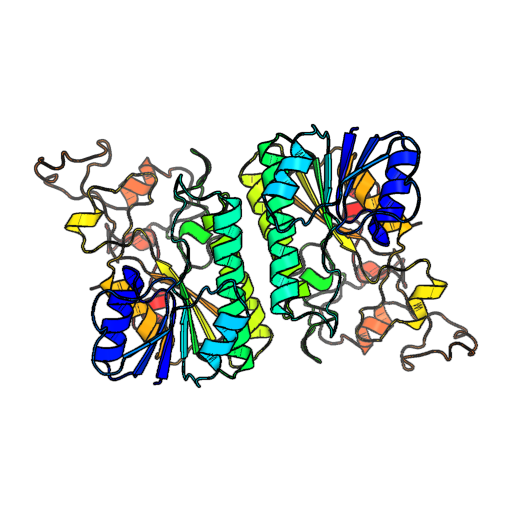281 ? 2.281 -24.125 2.893 1 97.56 281 SER B N 1
ATOM 4500 C CA . SER B 1 281 ? 1.08 -23.938 2.082 1 97.56 281 SER B CA 1
ATOM 4501 C C . SER B 1 281 ? -0.116 -24.656 2.705 1 97.56 281 SER B C 1
ATOM 4503 O O . SER B 1 281 ? -1.115 -24.906 2.027 1 97.56 281 SER B O 1
ATOM 4505 N N . SER B 1 282 ? -0.057 -25.016 3.982 1 97.31 282 SER B N 1
ATOM 4506 C CA . SER B 1 282 ? -1.106 -25.781 4.648 1 97.31 282 SER B CA 1
ATOM 4507 C C . SER B 1 282 ? -2.42 -25 4.676 1 97.31 282 SER B C 1
ATOM 4509 O O . SER B 1 282 ? -3.498 -25.594 4.637 1 97.31 282 SER B O 1
ATOM 4511 N N . LYS B 1 283 ? -2.332 -23.734 4.766 1 97.94 283 LYS B N 1
ATOM 4512 C CA . LYS B 1 283 ? -3.543 -22.906 4.758 1 97.94 283 LYS B CA 1
ATOM 4513 C C . LYS B 1 283 ? -4.332 -23.109 3.467 1 97.94 283 LYS B C 1
ATOM 4515 O O . LYS B 1 283 ? -5.555 -23.25 3.496 1 97.94 283 LYS B O 1
ATOM 4520 N N . ALA B 1 284 ? -3.643 -23.078 2.32 1 98.56 284 ALA B N 1
ATOM 4521 C CA . ALA B 1 284 ? -4.293 -23.297 1.031 1 98.56 284 ALA B CA 1
ATOM 4522 C C . ALA B 1 284 ? -4.949 -24.688 0.979 1 98.56 284 ALA B C 1
ATOM 4524 O O . ALA B 1 284 ? -6.051 -24.828 0.443 1 98.56 284 ALA B O 1
ATOM 4525 N N . GLU B 1 285 ? -4.305 -25.656 1.53 1 97.69 285 GLU B N 1
ATOM 4526 C CA . GLU B 1 285 ? -4.875 -27 1.588 1 97.69 285 GLU B CA 1
ATOM 4527 C C . GLU B 1 285 ? -6.141 -27.031 2.441 1 97.69 285 GLU B C 1
ATOM 4529 O O . GLU B 1 285 ? -7.16 -27.578 2.033 1 97.69 285 GLU B O 1
ATOM 4534 N N . ARG B 1 286 ? -6.031 -26.422 3.539 1 97.75 286 ARG B N 1
ATOM 4535 C CA . ARG B 1 286 ? -7.121 -26.469 4.508 1 97.75 286 ARG B CA 1
ATOM 4536 C C . ARG B 1 286 ? -8.328 -25.672 4.016 1 97.75 286 ARG B C 1
ATOM 4538 O O . ARG B 1 286 ? -9.461 -26.141 4.09 1 97.75 286 ARG B O 1
ATOM 4545 N N . LEU B 1 287 ? -8.133 -24.469 3.49 1 98.12 287 LEU B N 1
ATOM 4546 C CA . LEU B 1 287 ? -9.242 -23.562 3.213 1 98.12 287 LEU B CA 1
ATOM 4547 C C . LEU B 1 287 ? -9.734 -23.734 1.777 1 98.12 287 LEU B C 1
ATOM 4549 O O . LEU B 1 287 ? -10.922 -23.578 1.5 1 98.12 287 LEU B O 1
ATOM 4553 N N . LEU B 1 288 ? -8.82 -24.047 0.858 1 98.5 288 LEU B N 1
ATOM 4554 C CA . LEU B 1 288 ? -9.195 -24.062 -0.552 1 98.5 288 LEU B CA 1
ATOM 4555 C C . LEU B 1 288 ? -9.328 -25.5 -1.054 1 98.5 288 LEU B C 1
ATOM 4557 O O . LEU B 1 288 ? -9.883 -25.734 -2.129 1 98.5 288 LEU B O 1
ATOM 4561 N N . GLY B 1 289 ? -8.734 -26.5 -0.298 1 98 289 GLY B N 1
ATOM 4562 C CA . GLY B 1 289 ? -8.586 -27.844 -0.822 1 98 289 GLY B CA 1
ATOM 4563 C C . GLY B 1 289 ? -7.5 -27.953 -1.878 1 98 289 GLY B C 1
ATOM 4564 O O . GLY B 1 289 ? -7.57 -28.828 -2.752 1 98 289 GLY B O 1
ATOM 4565 N N . TRP B 1 290 ? -6.547 -27.062 -1.831 1 98.19 290 TRP B N 1
ATOM 4566 C CA . TRP B 1 290 ? -5.504 -26.984 -2.85 1 98.19 290 TRP B CA 1
ATOM 4567 C C . TRP B 1 290 ? -4.324 -27.891 -2.49 1 98.19 290 TRP B C 1
ATOM 4569 O O . TRP B 1 290 ? -3.896 -27.922 -1.333 1 98.19 290 TRP B O 1
ATOM 4579 N N . ARG B 1 291 ? -3.824 -28.609 -3.48 1 94.38 291 ARG B N 1
ATOM 4580 C CA . ARG B 1 291 ? -2.57 -29.359 -3.406 1 94.38 291 ARG B CA 1
ATOM 4581 C C . ARG B 1 291 ? -1.786 -29.234 -4.711 1 94.38 291 ARG B C 1
ATOM 4583 O O . ARG B 1 291 ? -2.371 -29.25 -5.797 1 94.38 291 ARG B O 1
ATOM 4590 N N . HIS B 1 292 ? -0.541 -29.094 -4.473 1 94.38 292 HIS B N 1
ATOM 4591 C CA . HIS B 1 292 ? 0.308 -29.125 -5.66 1 94.38 292 HIS B CA 1
ATOM 4592 C C . HIS B 1 292 ? 0.271 -30.484 -6.332 1 94.38 292 HIS B C 1
ATOM 4594 O O . HIS B 1 292 ? 0.042 -31.5 -5.668 1 94.38 292 HIS B O 1
ATOM 4600 N N . GLU B 1 293 ? 0.372 -30.594 -7.641 1 83.25 293 GLU B N 1
ATOM 4601 C CA . GLU B 1 293 ? 0.321 -31.891 -8.312 1 83.25 293 GLU B CA 1
ATOM 4602 C C . GLU B 1 293 ? 1.45 -32.812 -7.84 1 83.25 293 GLU B C 1
ATOM 4604 O O . GLU B 1 293 ? 2.48 -32.312 -7.359 1 83.25 293 GLU B O 1
#

Nearest PDB structures (foldseek):
  3icp-assembly1_A-2  TM=6.977E-01  e=3.145E-16  Pyrobaculum calidifontis JCM 11548
  3ko8-assembly1_A-2  TM=7.006E-01  e=2.727E-15  Pyrobaculum calidifontis JCM 11548
  3ehe-assembly1_A  TM=6.976E-01  e=5.719E-15  Archaeoglobus fulgidus
  8skb-assembly1_B-2  TM=6.769E-01  e=1.477E-12  Myrciaria dubia
  5z75-assembly2_D  TM=6.691E-01  e=9.017E-13  synthetic construct

Sequence (586 aa):
MHVLLTGALGRCGMRTLSQLLDEGHTVLATDRTSPSSPLGDGAEFMAADLTLLHDIDALFKHRFDGVIHLGAIPNPVPEIDDRELHANNVVSSYNVMRTAVDHGVRRIVQASSVNAHGLSFAPPGHTAFDRFPITEAVERRDEDAYATSKHECEVQASALVRYAPGTRIASLRPHMVRDDYASAYPDTEARDIFSWVSYAAVARAAVLALTSEGWGGHEVFNIVAPEICWEGSVEEQYIDKDGEPPAHKVGTLELVRKYWPNVEVDEEYWRDRPRRAVWDSSKAERLLGWRHEMHVLLTGALGRCGMRTLSQLLDEGHTVLATDRTSPSSPLGDGAEFMAADLTLLHDIDALFKHRFDGVIHLGAIPNPVPEIDDRELHANNVVSSYNVMRTAVDHGVRRIVQASSVNAHGLSFAPPGHTAFDRFPITEAVERRDEDAYATSKHECEVQASALVRYAPGTRIASLRPHMVRDDYASAYPDTEARDIFSWVSYAAVARAAVLALTSEGWGGHEVFNIVAPEICWEGSVEEQYIDKDGEPPAHKVGTLELVRKYWPNVEVDEEYWRDRPRRAVWDSSKAERLLGWRHE

Foldseek 3Di:
DEEEQEPLVDLLNLLLLVVCVVVPYAYEYEEQDDDPDDSDPRYHYDYAQLLDLVRLVVVVVDPGQEYEAEDAPQDDDPVDDLVRRLSSLQSSLLSNLVVCVVRPHQFYEYEAAPCLQPADPHPPPPDDFAEWLDEPPTHRDHDGSRSVSSVNSLVSQLVSCVVRPNHAYEYEHFAAEDQDLLGGLQPDFLRSQFWHAYSNLSSLLSVLSRPFDDDGHYDYFYRIAFFGNYQDDLPDGHQDPPHDGDPDRQFSVSSCCSSVVNHHYDVVVCPVPRGTGRYDRVVSCVRRVGHGD/DEEEQEPLVDLLNLLLLVVCVVVPYAYEYEEQDDDPDDSDPRYHYDYAQLLDLVRLVVVVVDPGQEYEAEDAPQDDDPVDDLVRRLSSLQSSLLSNLVVCVVRPHQFYEYEAAPCLQPADPHPPPPDDFAEWLDEPPTHRDHDGSRSVSSVNSLVSQLVSCVVRPNHAYEYEHFAAEDQDLLGGLQPDDLSSQQWHAYSNLSSLLSVLSRPFDDDGHYDYFYRIAFFGNYQDDLPDHGQDNPHDGPPDRQFSVSNCCSSVVNHHYDVVVCPVPRGTGRYDRVVSCVRRVGHGD

Secondary structure (DSSP, 8-state):
-EEEEESTTSHHHHHHHHHHHHTT-EEEEE-SS--SS---TTEEE----TT-HHHHHHHTTS--SEEEE--S--S--TTS-HHHHHHHHHHHHHHHHHHHHHTT--EEEEE--GGGGS-TTSPTT----SEESB-TTPPP---SHHHHHHHHHHHHHHHHHHHSTT-EEEEEEE-SEESSHHHHGGG--GGGTT--EEHHHHHHHHHHHHH--S--EEEEEEE--SB----S-SS-S---TTSPPPSSPPPHHHHHHHH-TTSEE-GGGGSS-TTB-SB--HHHHHHH-----/-EEEEETTTSHHHHHHHHHHHHTT-EEEEE-SS--SS---TTEEE----TT-HHHHHHHTTS--SEEEE--S--S--TTS-HHHHHHHHHHHHHHHHHHHHHTT--EEEEE--GGGGS-TTSPTT----SEESB-TTPPP---SHHHHHHHHHHHHHHHHHHHSTT-EEEEEEE-SEESSHHHHGGG--GGGTT--EEHHHHHHHHHHHHH--S--EEEEEEE--SB----S-SS-----TTS---SSPPPHHHHHHHH-TTSEE-GGGGSS-TTB-SB--HHHHHHH-----

Solvent-accessible surface area (backbone atoms only — not comparable to full-atom values): 30823 Å² total; per-residue (Å²): 93,37,29,38,30,32,21,26,81,41,75,52,22,40,42,28,49,51,52,41,41,75,71,66,27,33,33,45,31,23,23,76,62,76,74,95,58,87,89,50,85,54,51,45,79,50,69,33,53,53,73,37,66,70,41,48,54,57,60,59,74,51,83,51,58,27,38,39,46,57,51,57,72,91,58,89,45,94,91,48,55,54,63,53,48,24,40,49,32,39,31,18,46,48,41,51,52,53,51,37,47,76,71,65,32,37,31,33,26,35,64,42,31,55,31,22,32,21,43,88,71,30,62,89,86,61,59,73,67,72,48,39,60,37,49,72,79,55,74,69,53,18,38,30,42,58,20,40,24,30,39,43,44,52,52,49,39,46,16,47,24,65,56,40,75,83,22,25,33,36,35,35,19,49,30,66,75,25,85,39,68,87,70,37,39,81,72,43,43,80,86,62,66,26,52,25,25,33,32,62,41,53,20,51,46,50,52,28,58,50,66,46,64,91,75,69,38,58,43,66,30,40,42,46,31,68,42,46,31,68,61,27,54,87,85,40,72,67,56,53,91,88,43,76,67,58,96,64,80,59,42,39,65,61,43,40,52,69,74,43,67,88,36,46,68,51,63,74,77,33,68,93,37,48,41,40,27,46,56,46,31,60,62,29,30,71,55,40,67,45,70,60,127,94,38,29,39,30,32,20,28,80,41,75,51,22,42,41,29,51,51,54,42,40,73,71,67,26,32,33,45,32,23,24,76,60,76,74,95,59,88,87,47,85,52,51,45,79,48,70,34,52,53,72,37,65,70,41,48,53,58,61,59,74,50,82,50,58,28,38,38,44,54,51,57,72,90,58,89,45,94,89,50,54,56,62,55,49,24,39,47,31,39,33,19,47,48,42,51,53,52,52,37,47,75,71,66,31,37,28,33,27,36,65,42,30,56,33,21,31,22,42,90,69,30,62,90,87,63,59,74,66,71,47,37,60,37,49,75,79,56,75,66,53,17,37,30,42,57,21,40,25,30,38,44,44,52,52,48,39,46,18,47,21,67,56,40,74,84,22,25,33,36,35,36,19,48,30,67,75,25,84,40,67,86,71,36,38,82,72,51,41,84,90,61,63,29,50,26,24,32,33,63,41,52,20,51,43,50,53,28,59,50,67,46,64,92,74,69,38,58,44,67,30,40,43,45,31,67,42,46,31,68,61,31,55,87,83,45,66,80,58,51,91,86,44,77,69,58,94,66,78,60,42,39,64,61,44,41,52,69,79,43,66,89,35,46,70,53,64,72,76,35,68,92,37,48,40,41,26,45,56,45,31,60,63,30,31,72,56,40,70,44,70,62,127

Radius of gyration: 25.72 Å; Cα contacts (8 Å, |Δi|>4): 1261; chains: 2; bounding box: 54×76×66 Å